Protein AF-A0A0P7BYP8-F1 (afdb_monomer)

Foldseek 3Di:
DDDDDDDDPPPPPVPPPPLQADDDFPLVVLVVLLLQCVQPPCLQQVQDQQVVLVVLSVCCVPPVVPDALLSLLSSLLSSLVSQLQDPPVVPDPPRDDPDHSSNSLSNSVVSLVVPPDCPLDSSSLSSLLSNLSSLQLAQDLQSLVVSQVSLVVSQVSLVVNVLQADDPPPPDDPVRLLSSLSSNLSSLLSNLVSCLQQLHADDDQPVSGHRDHHDDDPSLDDDPVSCVSRVVCVVQPCVLNSLSSLLSNLLNLLSVQFSDDADPVLHDPPADLVRSVVSLVVSVVSLVVSVVVLVVPPQPPHLSSLVSLLSSLLSLLSSQPQFSSCLPGDPVSLLSLLVSLLSNLVSLVSCCVVPNLSNQQSYPSSLVSLLVSLVSNLVSLVVQVVDDDPDDDDDDRRDDCLVSLVSSLVSNVVNCVVSVVVVCVLSSVLSVVSSPVVDDPPPDDDDDDDDDDCPVVVNLVSVVCVCVVDSRSRDPRSVSSNVVVVVVSVVVVVVVVD

Solvent-accessible surface area (backbone atoms only — not comparable to full-atom values): 28519 Å² total; per-residue (Å²): 138,88,84,89,83,90,76,86,79,76,77,76,71,79,69,71,79,74,83,54,66,45,74,86,69,61,68,73,56,52,50,52,28,50,29,42,23,47,43,70,44,33,41,74,45,66,65,71,53,48,64,57,52,54,49,45,54,54,40,49,76,75,43,52,88,78,52,51,46,64,51,50,17,55,51,26,41,45,45,14,51,14,50,64,70,53,72,65,56,86,70,51,92,90,62,80,75,90,62,52,30,64,20,22,37,52,38,12,49,57,25,54,73,62,50,87,69,70,48,73,46,73,65,37,45,52,52,55,46,52,54,48,55,40,45,65,52,32,52,60,64,87,43,53,66,58,44,53,60,48,35,51,50,46,42,52,40,39,52,75,66,43,30,40,52,66,67,87,85,73,75,67,51,75,67,57,48,46,53,39,22,26,44,34,52,46,40,50,45,51,34,43,51,50,23,66,66,29,57,48,85,79,94,72,62,76,90,76,52,53,42,59,78,66,69,88,53,83,52,68,69,65,53,75,69,40,35,70,60,13,51,66,41,64,76,50,44,50,53,58,32,51,51,52,44,55,52,42,55,46,45,46,52,48,42,74,55,40,63,57,78,54,49,99,85,70,40,50,89,89,55,53,71,69,57,40,52,52,52,51,53,49,45,52,51,52,49,54,52,51,50,52,59,51,70,70,46,93,41,82,91,41,67,66,45,38,53,53,51,33,56,51,24,54,48,52,33,69,72,23,43,69,35,66,69,38,67,76,52,52,74,70,29,36,56,49,27,36,55,33,27,54,52,31,54,52,36,46,52,57,43,27,78,75,58,33,59,64,69,54,28,49,17,53,64,42,48,52,49,48,52,52,37,37,51,50,32,52,51,35,41,48,55,62,65,76,55,74,74,96,78,75,88,86,73,78,82,79,74,75,48,69,68,54,44,52,50,39,51,55,51,48,55,52,25,35,62,72,54,65,39,69,88,50,49,64,59,52,53,55,53,49,52,64,70,53,69,85,66,79,81,88,82,75,87,88,74,99,72,83,85,89,78,61,69,60,61,52,50,54,49,52,52,44,53,64,46,70,61,76,67,52,92,33,39,78,56,54,55,59,41,48,60,60,49,55,51,52,55,55,57,56,62,59,64,80,74,115

pLDDT: mean 79.01, std 22.52, range [22.78, 98.69]

Structure (mmCIF, N/CA/C/O backbone):
data_AF-A0A0P7BYP8-F1
#
_entry.id   AF-A0A0P7BYP8-F1
#
loop_
_atom_site.group_PDB
_atom_site.id
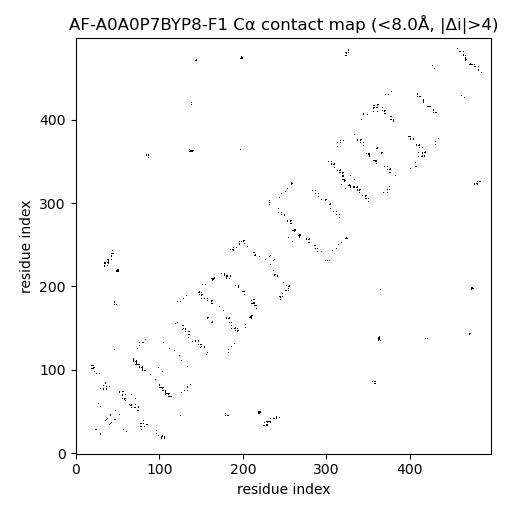_atom_site.type_symbol
_atom_site.label_atom_id
_atom_site.label_alt_id
_atom_site.label_comp_id
_atom_site.label_asym_id
_atom_site.label_entity_id
_atom_site.label_seq_id
_atom_site.pdbx_PDB_ins_code
_atom_site.Cartn_x
_atom_site.Cartn_y
_atom_site.Cartn_z
_atom_site.occupancy
_atom_site.B_iso_or_equiv
_atom_site.auth_seq_id
_atom_site.auth_comp_id
_atom_site.auth_asym_id
_atom_site.auth_atom_id
_atom_site.pdbx_PDB_model_num
ATOM 1 N N . MET A 1 1 ? 8.977 66.987 -18.707 1.00 29.06 1 MET A N 1
ATOM 2 C CA . MET A 1 1 ? 9.944 67.493 -17.708 1.00 29.06 1 MET A CA 1
ATOM 3 C C . MET A 1 1 ? 9.171 68.266 -16.658 1.00 29.06 1 MET A C 1
ATOM 5 O O . MET A 1 1 ? 8.420 69.136 -17.087 1.00 29.06 1 MET A O 1
ATOM 9 N N . PRO A 1 2 ? 9.386 68.064 -15.348 1.00 41.41 2 PRO A N 1
ATOM 10 C CA . PRO A 1 2 ? 9.936 66.914 -14.598 1.00 41.41 2 PRO A CA 1
ATOM 11 C C . PRO A 1 2 ? 8.920 66.486 -13.478 1.00 41.41 2 PRO A C 1
ATOM 13 O O . PRO A 1 2 ? 7.815 67.009 -13.475 1.00 41.41 2 PRO A O 1
ATOM 16 N N . SER A 1 3 ? 9.091 65.552 -12.530 1.00 28.36 3 SER A N 1
ATOM 17 C CA . SER A 1 3 ? 10.221 64.778 -11.979 1.00 28.36 3 SER A CA 1
ATOM 18 C C . SER A 1 3 ? 9.701 63.586 -11.147 1.00 28.36 3 SER A C 1
ATOM 20 O O . SER A 1 3 ? 8.639 63.653 -10.536 1.00 28.36 3 SER A O 1
ATOM 22 N N . HIS A 1 4 ? 10.526 62.541 -11.106 1.00 29.94 4 HIS A N 1
ATOM 23 C CA . HIS A 1 4 ? 10.436 61.275 -10.375 1.00 29.94 4 HIS A CA 1
ATOM 24 C C . HIS A 1 4 ? 10.240 61.361 -8.850 1.00 29.94 4 HIS A C 1
ATOM 26 O O . HIS A 1 4 ? 10.892 62.166 -8.192 1.00 29.94 4 HIS A O 1
ATOM 32 N N . VAL A 1 5 ? 9.524 60.370 -8.298 1.00 29.91 5 VAL A N 1
ATOM 33 C CA . VAL A 1 5 ? 9.887 59.704 -7.032 1.00 29.91 5 VAL A CA 1
ATOM 34 C C . VAL A 1 5 ? 9.776 58.192 -7.240 1.00 29.91 5 VAL A C 1
ATOM 36 O O . VAL A 1 5 ? 8.733 57.674 -7.631 1.00 29.91 5 VAL A O 1
ATOM 39 N N . SER A 1 6 ? 10.896 57.507 -7.032 1.00 33.41 6 SER A N 1
ATOM 40 C CA . SER A 1 6 ? 11.069 56.062 -7.141 1.00 33.41 6 SER A CA 1
ATOM 41 C C . SER A 1 6 ? 10.480 55.338 -5.929 1.00 33.41 6 SER A C 1
ATOM 43 O O . SER A 1 6 ? 10.778 55.695 -4.793 1.00 33.41 6 SER A O 1
ATOM 45 N N . GLY A 1 7 ? 9.728 54.269 -6.176 1.00 25.12 7 GLY A N 1
ATOM 46 C CA . GLY A 1 7 ? 9.348 53.273 -5.179 1.00 25.12 7 GLY A CA 1
ATOM 47 C C . GLY A 1 7 ? 9.323 51.911 -5.853 1.00 25.12 7 GLY A C 1
ATOM 48 O O . GLY A 1 7 ? 8.367 51.573 -6.543 1.00 25.12 7 GLY A O 1
ATOM 49 N N . ALA A 1 8 ? 10.421 51.170 -5.730 1.00 30.64 8 ALA A N 1
ATOM 50 C CA . ALA A 1 8 ? 10.546 49.817 -6.241 1.00 30.64 8 ALA A CA 1
ATOM 51 C C . ALA A 1 8 ? 9.570 48.896 -5.495 1.00 30.64 8 ALA A C 1
ATOM 53 O O . ALA A 1 8 ? 9.813 48.532 -4.348 1.00 30.64 8 ALA A O 1
ATOM 54 N N . ILE A 1 9 ? 8.478 48.501 -6.150 1.00 32.03 9 ILE A N 1
ATOM 55 C CA . ILE A 1 9 ? 7.686 47.348 -5.724 1.00 32.03 9 ILE A CA 1
ATOM 56 C C . ILE A 1 9 ? 8.344 46.139 -6.381 1.00 32.03 9 ILE A C 1
ATOM 58 O O . ILE A 1 9 ? 8.008 45.741 -7.496 1.00 32.03 9 ILE A O 1
ATOM 62 N N . GLY A 1 10 ? 9.363 45.609 -5.707 1.00 28.03 10 GLY A N 1
ATOM 63 C CA . GLY A 1 10 ? 9.850 44.267 -5.973 1.00 28.03 10 GLY A CA 1
ATOM 64 C C . GLY A 1 10 ? 8.718 43.299 -5.661 1.00 28.03 10 GLY A C 1
ATOM 65 O O . GLY A 1 10 ? 8.472 42.988 -4.499 1.00 28.03 10 GLY A O 1
ATOM 66 N N . GLY A 1 11 ? 8.003 42.865 -6.697 1.00 27.73 11 GLY A N 1
ATOM 67 C CA . GLY A 1 11 ? 7.138 41.701 -6.612 1.00 27.73 11 GLY A CA 1
ATOM 68 C C . GLY A 1 11 ? 8.017 40.503 -6.292 1.00 27.73 11 GLY A C 1
ATOM 69 O O . GLY A 1 11 ? 8.677 39.961 -7.177 1.00 27.73 11 GLY A O 1
ATOM 70 N N . SER A 1 12 ? 8.064 40.132 -5.015 1.00 30.36 12 SER A N 1
ATOM 71 C CA . SER A 1 12 ? 8.542 38.826 -4.594 1.00 30.36 12 SER A CA 1
ATOM 72 C C . SER A 1 12 ? 7.569 37.809 -5.178 1.00 30.36 12 SER A C 1
ATOM 74 O O . SER A 1 12 ? 6.547 37.492 -4.578 1.00 30.36 12 SER A O 1
ATOM 76 N N . LEU A 1 13 ? 7.862 37.342 -6.393 1.00 37.41 13 LEU A N 1
ATOM 77 C CA . LEU A 1 13 ? 7.513 35.987 -6.782 1.00 37.41 13 LEU A CA 1
ATOM 78 C C . LEU A 1 13 ? 8.101 35.121 -5.671 1.00 37.41 13 LEU A C 1
ATOM 80 O O . LEU A 1 13 ? 9.323 34.985 -5.590 1.00 37.41 13 LEU A O 1
ATOM 84 N N . GLU A 1 14 ? 7.254 34.643 -4.764 1.00 35.19 14 GLU A N 1
ATOM 85 C CA . GLU A 1 14 ? 7.602 33.557 -3.862 1.00 35.19 14 GLU A CA 1
ATOM 86 C C . GLU A 1 14 ? 8.074 32.408 -4.750 1.00 35.19 14 GLU A C 1
ATOM 88 O O . GLU A 1 14 ? 7.292 31.680 -5.358 1.00 35.19 14 GLU A O 1
ATOM 93 N N . GLN A 1 15 ? 9.390 32.329 -4.932 1.00 31.91 15 GLN A N 1
ATOM 94 C CA . GLN A 1 15 ? 10.027 31.200 -5.566 1.00 31.91 15 GLN A CA 1
ATOM 95 C C . GLN A 1 15 ? 9.665 29.999 -4.704 1.00 31.91 15 GLN A C 1
ATOM 97 O O . GLN A 1 15 ? 10.020 29.950 -3.525 1.00 31.91 15 GLN A O 1
ATOM 102 N N . CYS A 1 16 ? 8.941 29.052 -5.305 1.00 35.03 16 CYS A N 1
ATOM 103 C CA . CYS A 1 16 ? 8.799 27.709 -4.768 1.00 35.03 16 CYS A CA 1
ATOM 104 C C . CYS A 1 16 ? 10.204 27.261 -4.324 1.00 35.03 16 CYS A C 1
ATOM 106 O O . CYS A 1 16 ? 11.144 27.442 -5.111 1.00 35.03 16 CYS A O 1
ATOM 108 N N . PRO A 1 17 ? 10.405 26.807 -3.072 1.00 42.47 17 PRO A N 1
ATOM 109 C CA . PRO A 1 17 ? 11.736 26.479 -2.576 1.00 42.47 17 PRO A CA 1
ATOM 110 C C . PRO A 1 17 ? 12.401 25.545 -3.586 1.00 42.47 17 PRO A C 1
ATOM 112 O O . PRO A 1 17 ? 11.841 24.500 -3.890 1.00 42.47 17 PRO A O 1
ATOM 115 N N . SER A 1 18 ? 13.527 25.991 -4.158 1.00 48.59 18 SER A N 1
ATOM 116 C CA . SER A 1 18 ? 14.204 25.405 -5.325 1.00 48.59 18 SER A CA 1
ATOM 117 C C . SER A 1 18 ? 13.941 23.903 -5.469 1.00 48.59 18 SER A C 1
ATOM 119 O O . SER A 1 18 ? 14.452 23.135 -4.649 1.00 48.59 18 SER A O 1
ATOM 121 N N . GLU A 1 19 ? 13.162 23.490 -6.474 1.00 59.91 19 GLU A N 1
ATOM 122 C CA . GLU A 1 19 ? 12.946 22.075 -6.788 1.00 59.91 19 GLU A CA 1
ATOM 123 C C . GLU A 1 19 ? 14.315 21.412 -6.980 1.00 59.91 19 GLU A C 1
ATOM 125 O O . GLU A 1 19 ? 15.025 21.653 -7.962 1.00 59.91 19 GLU A O 1
ATOM 130 N N . ARG A 1 20 ? 14.755 20.639 -5.982 1.00 80.06 20 ARG A N 1
ATOM 131 C CA . ARG A 1 20 ? 16.039 19.947 -6.046 1.00 80.06 20 ARG A CA 1
ATOM 132 C C . ARG A 1 20 ? 15.850 18.704 -6.891 1.00 80.06 20 ARG A C 1
ATOM 134 O O . ARG A 1 20 ? 15.243 17.743 -6.446 1.00 80.06 20 ARG A O 1
ATOM 141 N N . TYR A 1 21 ? 16.396 18.713 -8.098 1.00 88.88 21 TYR A N 1
ATOM 142 C CA . TYR A 1 21 ? 16.507 17.502 -8.901 1.00 88.88 21 TYR A CA 1
ATOM 143 C C . TYR A 1 21 ? 17.737 16.694 -8.473 1.00 88.88 21 TYR A C 1
ATOM 145 O O . TYR A 1 21 ? 18.811 17.251 -8.240 1.00 88.88 21 TYR A O 1
ATOM 153 N N . ALA A 1 22 ? 17.580 15.378 -8.412 1.00 91.50 22 ALA A N 1
ATOM 154 C CA . ALA A 1 22 ? 18.632 14.417 -8.142 1.00 91.50 22 ALA A CA 1
ATOM 155 C C . ALA A 1 22 ? 19.318 13.962 -9.438 1.00 91.50 22 ALA A C 1
ATOM 157 O O . ALA A 1 22 ? 18.687 13.760 -10.479 1.00 91.50 22 ALA A O 1
ATOM 158 N N . ALA A 1 23 ? 20.629 13.744 -9.369 1.00 91.38 23 ALA A N 1
ATOM 159 C CA . ALA A 1 23 ? 21.345 12.970 -10.381 1.00 91.38 23 ALA A CA 1
ATOM 160 C C . ALA A 1 23 ? 21.197 11.464 -10.102 1.00 91.38 23 ALA A C 1
ATOM 162 O O . ALA A 1 23 ? 20.777 11.066 -9.019 1.00 91.38 23 ALA A O 1
ATOM 163 N N . LEU A 1 24 ? 21.578 10.609 -11.059 1.00 92.25 24 LEU A N 1
ATOM 164 C CA . LEU A 1 24 ? 21.711 9.177 -10.770 1.00 92.25 24 LEU A CA 1
ATOM 165 C C . LEU A 1 24 ? 22.770 8.969 -9.673 1.00 92.25 24 LEU A C 1
ATOM 167 O O . LEU A 1 24 ? 23.867 9.527 -9.795 1.00 92.25 24 LEU A O 1
ATOM 171 N N . PRO A 1 25 ? 22.499 8.142 -8.648 1.00 92.25 25 PRO A N 1
ATOM 172 C CA . PRO A 1 25 ? 23.493 7.843 -7.629 1.00 92.25 25 PRO A CA 1
ATOM 173 C C . PRO A 1 25 ? 24.605 6.956 -8.208 1.00 92.25 25 PRO A C 1
ATOM 175 O O . PRO A 1 25 ? 24.470 6.422 -9.314 1.00 92.25 25 PRO A O 1
ATOM 178 N N . PRO A 1 26 ? 25.712 6.726 -7.488 1.00 91.50 26 PRO A N 1
ATOM 179 C CA . PRO A 1 26 ? 26.688 5.710 -7.868 1.00 91.50 26 PRO A CA 1
ATOM 180 C C . PRO A 1 26 ? 26.029 4.338 -8.085 1.00 91.50 26 PRO A C 1
ATOM 182 O O . PRO A 1 26 ? 25.147 3.931 -7.331 1.00 91.50 26 PRO A O 1
ATOM 185 N N . GLN A 1 27 ? 26.475 3.586 -9.095 1.00 91.81 27 GLN A N 1
ATOM 186 C CA . GLN A 1 27 ? 25.851 2.309 -9.471 1.00 91.81 27 GLN A CA 1
ATOM 187 C C . GLN A 1 27 ? 25.715 1.289 -8.316 1.00 91.81 27 GLN A C 1
ATOM 189 O O . GLN A 1 27 ? 24.685 0.612 -8.259 1.00 91.81 27 GLN A O 1
ATOM 194 N N . PRO A 1 28 ? 26.680 1.160 -7.379 1.00 90.25 28 PRO A N 1
ATOM 195 C CA . PRO A 1 28 ? 26.500 0.304 -6.205 1.00 90.25 28 PRO A CA 1
ATOM 196 C C . PRO A 1 28 ? 25.324 0.735 -5.315 1.00 90.25 28 PRO A C 1
ATOM 198 O O . PRO A 1 28 ? 24.605 -0.122 -4.810 1.00 90.25 28 PRO A O 1
ATOM 201 N N . MET A 1 29 ? 25.078 2.044 -5.178 1.00 89.44 29 MET A N 1
ATOM 202 C CA . MET A 1 29 ? 23.938 2.574 -4.420 1.00 89.44 29 MET A CA 1
ATOM 203 C C . MET A 1 29 ? 22.617 2.266 -5.115 1.00 89.44 29 MET A C 1
ATOM 205 O O . MET A 1 29 ? 21.708 1.741 -4.486 1.00 89.44 29 MET A O 1
ATOM 209 N N . ALA A 1 30 ? 22.523 2.502 -6.428 1.00 92.69 30 ALA A N 1
ATOM 210 C CA . ALA A 1 30 ? 21.317 2.151 -7.181 1.00 92.69 30 ALA A CA 1
ATOM 211 C C . ALA A 1 30 ? 20.990 0.655 -7.112 1.00 92.69 30 ALA A C 1
ATOM 213 O O . ALA A 1 30 ? 19.818 0.291 -7.075 1.00 92.69 30 ALA A O 1
ATOM 214 N N . ARG A 1 31 ? 22.006 -0.220 -7.066 1.00 92.94 31 ARG A N 1
ATOM 215 C CA . ARG A 1 31 ? 21.789 -1.656 -6.850 1.00 92.94 31 ARG A CA 1
ATOM 216 C C . ARG A 1 31 ? 21.183 -1.930 -5.475 1.00 92.94 31 ARG A C 1
ATOM 218 O O . ARG A 1 31 ? 20.198 -2.652 -5.405 1.00 92.94 31 ARG A O 1
ATOM 225 N N . SER A 1 32 ? 21.721 -1.314 -4.425 1.00 91.75 32 SER A N 1
ATOM 226 C CA . SER A 1 32 ? 21.153 -1.435 -3.079 1.00 91.75 32 SER A CA 1
ATOM 227 C C . SER A 1 32 ? 19.723 -0.895 -3.012 1.00 91.75 32 SER A C 1
ATOM 229 O O . SER A 1 32 ? 18.854 -1.521 -2.419 1.00 91.75 32 SER A O 1
ATOM 231 N N . TYR A 1 33 ? 19.433 0.233 -3.663 1.00 93.81 33 TYR A N 1
ATOM 232 C CA . TYR A 1 33 ? 18.068 0.752 -3.741 1.00 93.81 33 TYR A CA 1
ATOM 233 C C . TYR A 1 33 ? 17.133 -0.173 -4.517 1.00 93.81 33 TYR A C 1
ATOM 235 O O . TYR A 1 33 ? 15.980 -0.328 -4.129 1.00 93.81 33 TYR A O 1
ATOM 243 N N . LEU A 1 34 ? 17.608 -0.843 -5.566 1.00 95.50 34 LEU A N 1
ATOM 244 C CA . LEU A 1 34 ? 16.818 -1.858 -6.258 1.00 95.50 34 LEU A CA 1
ATOM 245 C C . LEU A 1 34 ? 16.516 -3.060 -5.347 1.00 95.50 34 LEU A C 1
ATOM 247 O O . LEU A 1 34 ? 15.383 -3.535 -5.320 1.00 95.50 34 LEU A O 1
ATOM 251 N N . GLU A 1 35 ? 17.495 -3.517 -4.569 1.00 95.75 35 GLU A N 1
ATOM 252 C CA . GLU A 1 35 ? 17.322 -4.572 -3.564 1.00 95.75 35 GLU A CA 1
ATOM 253 C C . GLU A 1 35 ? 16.292 -4.163 -2.491 1.00 95.75 35 GLU A C 1
ATOM 255 O O . GLU A 1 35 ? 15.350 -4.912 -2.219 1.00 95.75 35 GLU A O 1
ATOM 260 N N . THR A 1 36 ? 16.390 -2.935 -1.967 1.00 94.69 36 THR A N 1
ATOM 261 C CA . THR A 1 36 ? 15.412 -2.353 -1.032 1.00 94.69 36 THR A CA 1
ATOM 262 C C . THR A 1 36 ? 14.025 -2.228 -1.661 1.00 94.69 36 THR A C 1
ATOM 264 O O . THR A 1 36 ? 13.034 -2.593 -1.028 1.00 94.69 36 THR A O 1
ATOM 267 N N . TYR A 1 37 ? 13.925 -1.768 -2.913 1.00 97.19 37 TYR A N 1
ATOM 268 C CA . TYR A 1 37 ? 12.659 -1.689 -3.643 1.00 97.19 37 TYR A CA 1
ATOM 269 C C . TYR A 1 37 ? 11.993 -3.061 -3.725 1.00 97.19 37 TYR A C 1
ATOM 271 O O . TYR A 1 37 ? 10.813 -3.179 -3.400 1.00 97.19 37 TYR A O 1
ATOM 279 N N . ILE A 1 38 ? 12.739 -4.106 -4.099 1.00 97.56 38 ILE A N 1
ATOM 280 C CA . ILE A 1 38 ? 12.204 -5.469 -4.189 1.00 97.56 38 ILE A CA 1
ATOM 281 C C . ILE A 1 38 ? 11.694 -5.927 -2.819 1.00 97.56 38 ILE A C 1
ATOM 283 O O . ILE A 1 38 ? 10.551 -6.366 -2.702 1.00 97.56 38 ILE A O 1
ATOM 287 N N . ALA A 1 39 ? 12.510 -5.773 -1.775 1.00 95.94 39 ALA A N 1
ATOM 288 C CA . ALA A 1 39 ? 12.174 -6.239 -0.435 1.00 95.94 39 ALA A CA 1
ATOM 289 C C . ALA A 1 39 ? 10.976 -5.497 0.181 1.00 95.94 39 ALA A C 1
ATOM 291 O O . ALA A 1 39 ? 10.140 -6.112 0.846 1.00 95.94 39 ALA A O 1
ATOM 292 N N . ARG A 1 40 ? 10.889 -4.177 -0.017 1.00 94.38 40 ARG A N 1
ATOM 293 C CA . ARG A 1 40 ? 10.036 -3.296 0.798 1.00 94.38 40 ARG A CA 1
ATOM 294 C C . ARG A 1 40 ? 8.890 -2.633 0.051 1.00 94.38 40 ARG A C 1
ATOM 296 O O . ARG A 1 40 ? 7.906 -2.267 0.687 1.00 94.38 40 ARG A O 1
ATOM 303 N N . VAL A 1 41 ? 8.983 -2.513 -1.270 1.00 96.19 41 VAL A N 1
ATOM 304 C CA . VAL A 1 41 ? 7.962 -1.862 -2.103 1.00 96.19 41 VAL A CA 1
ATOM 305 C C . VAL A 1 41 ? 7.291 -2.887 -3.009 1.00 96.19 41 VAL A C 1
ATOM 307 O O . VAL A 1 41 ? 6.077 -3.059 -2.934 1.00 96.19 41 VAL A O 1
ATOM 310 N N . HIS A 1 42 ? 8.069 -3.625 -3.802 1.00 97.69 42 HIS A N 1
ATOM 311 C CA . HIS A 1 42 ? 7.568 -4.614 -4.757 1.00 97.69 42 HIS A CA 1
ATOM 312 C C . HIS A 1 42 ? 6.773 -5.741 -4.081 1.00 97.69 42 HIS A C 1
ATOM 314 O O . HIS A 1 42 ? 5.755 -6.167 -4.618 1.00 97.69 42 HIS A O 1
ATOM 320 N N . THR A 1 43 ? 7.159 -6.151 -2.865 1.00 97.12 43 THR A N 1
ATOM 321 C CA . THR A 1 43 ? 6.399 -7.101 -2.028 1.00 97.12 43 THR A CA 1
ATOM 322 C C . THR A 1 43 ? 4.922 -6.714 -1.862 1.00 97.12 43 THR A C 1
ATOM 324 O O . THR A 1 43 ? 4.055 -7.587 -1.822 1.00 97.12 43 THR A O 1
ATOM 327 N N . TRP A 1 44 ? 4.622 -5.413 -1.778 1.00 97.12 44 TRP A N 1
ATOM 328 C CA . TRP A 1 44 ? 3.264 -4.880 -1.587 1.00 97.12 44 TRP A CA 1
ATOM 329 C C . TRP A 1 44 ? 2.658 -4.282 -2.857 1.00 97.12 44 TRP A C 1
ATOM 331 O O . TRP A 1 44 ? 1.447 -4.076 -2.918 1.00 97.12 44 TRP A O 1
ATOM 341 N N . TRP A 1 45 ? 3.497 -4.002 -3.853 1.00 97.56 45 TRP A N 1
ATOM 342 C CA . TRP A 1 45 ? 3.142 -3.366 -5.115 1.00 97.56 45 TRP A CA 1
ATOM 343 C C . TRP A 1 45 ? 3.888 -4.049 -6.271 1.00 97.56 45 TRP A C 1
ATOM 345 O O . TRP A 1 45 ? 4.800 -3.444 -6.847 1.00 97.56 45 TRP A O 1
ATOM 355 N N . PRO A 1 46 ? 3.541 -5.304 -6.627 1.00 97.25 46 PRO A N 1
ATOM 356 C CA . PRO A 1 46 ? 4.239 -6.073 -7.657 1.00 97.25 46 PRO A CA 1
ATOM 357 C C . PRO A 1 46 ? 3.873 -5.594 -9.074 1.00 97.25 46 PRO A C 1
ATOM 359 O O . PRO A 1 46 ? 3.389 -6.353 -9.908 1.00 97.25 46 PRO A O 1
ATOM 362 N N . LEU A 1 47 ? 4.057 -4.301 -9.338 1.00 94.56 47 LEU A N 1
ATOM 363 C CA . LEU A 1 47 ? 3.604 -3.608 -10.542 1.00 94.56 47 LEU A CA 1
ATOM 364 C C . LEU A 1 47 ? 4.586 -3.759 -11.712 1.00 94.56 47 LEU A C 1
ATOM 366 O O . LEU A 1 47 ? 4.171 -3.909 -12.856 1.00 94.56 47 LEU A O 1
ATOM 370 N N . LEU A 1 48 ? 5.888 -3.706 -11.417 1.00 96.25 48 LEU A N 1
ATOM 371 C CA . LEU A 1 48 ? 6.961 -3.689 -12.411 1.00 96.25 48 LEU A CA 1
ATOM 372 C C . LEU A 1 48 ? 7.586 -5.071 -12.606 1.00 96.25 48 LEU A C 1
ATOM 374 O O . LEU A 1 48 ? 7.886 -5.765 -11.641 1.00 96.25 48 LEU A O 1
ATOM 378 N N . GLN A 1 49 ? 7.886 -5.438 -13.850 1.00 96.44 49 GLN A N 1
ATOM 379 C CA . GLN A 1 49 ? 8.633 -6.662 -14.152 1.00 96.44 49 GLN A CA 1
ATOM 380 C C . GLN A 1 49 ? 10.114 -6.488 -13.774 1.00 96.44 49 GLN A C 1
ATOM 382 O O . GLN A 1 49 ? 10.821 -5.659 -14.359 1.00 96.44 49 GLN A O 1
ATOM 387 N N . LEU A 1 50 ? 10.621 -7.303 -12.843 1.00 97.00 50 LEU A N 1
ATOM 388 C CA . LEU A 1 50 ? 11.989 -7.164 -12.320 1.00 97.00 50 LEU A CA 1
ATOM 389 C C . LEU A 1 50 ? 13.088 -7.285 -13.402 1.00 97.00 50 LEU A C 1
ATOM 391 O O . LEU A 1 50 ? 14.025 -6.482 -13.388 1.00 97.00 50 LEU A O 1
ATOM 395 N N . PRO A 1 51 ? 13.008 -8.197 -14.398 1.00 96.62 51 PRO A N 1
ATOM 396 C CA . PRO A 1 51 ? 13.982 -8.260 -15.488 1.00 96.62 51 PRO A CA 1
ATOM 397 C C . PRO A 1 51 ? 14.002 -7.009 -16.369 1.00 96.62 51 PRO A C 1
ATOM 399 O O . PRO A 1 51 ? 15.060 -6.638 -16.880 1.00 96.62 51 PRO A O 1
ATOM 402 N N . LEU A 1 52 ? 12.851 -6.365 -16.584 1.00 95.31 52 LEU A N 1
ATOM 403 C CA . LEU A 1 52 ? 12.791 -5.109 -17.330 1.00 95.31 52 LEU A CA 1
ATOM 404 C C . LEU A 1 52 ? 13.422 -3.985 -16.509 1.00 95.31 52 LEU A C 1
ATOM 406 O O . LEU A 1 52 ? 14.313 -3.307 -17.009 1.00 95.31 52 LEU A O 1
ATOM 410 N N . LEU A 1 53 ? 13.069 -3.885 -15.227 1.00 96.69 53 LEU A N 1
ATOM 411 C CA . LEU A 1 53 ? 13.620 -2.882 -14.320 1.00 96.69 53 LEU A CA 1
ATOM 412 C C . LEU A 1 53 ? 15.154 -2.952 -14.232 1.00 96.69 53 LEU A C 1
ATOM 414 O O . LEU A 1 53 ? 15.837 -1.940 -14.387 1.00 96.69 53 LEU A O 1
ATOM 418 N N . ARG A 1 54 ? 15.726 -4.155 -14.086 1.00 96.94 54 ARG A N 1
ATOM 419 C CA . ARG A 1 54 ? 17.189 -4.351 -14.107 1.00 96.94 54 ARG A CA 1
ATOM 420 C C . ARG A 1 54 ? 17.819 -3.861 -15.410 1.00 96.94 54 ARG A C 1
ATOM 422 O O . ARG A 1 54 ? 18.863 -3.208 -15.373 1.00 96.94 54 ARG A O 1
ATOM 429 N N . ARG A 1 55 ? 17.208 -4.171 -16.560 1.00 96.62 55 ARG A N 1
ATOM 430 C CA . ARG A 1 55 ? 17.685 -3.716 -17.878 1.00 96.62 55 ARG A CA 1
ATOM 431 C C . ARG A 1 55 ? 17.616 -2.197 -18.009 1.00 96.62 55 ARG A C 1
ATOM 433 O O . ARG A 1 55 ? 18.562 -1.608 -18.530 1.00 96.62 55 ARG A O 1
ATOM 440 N N . THR A 1 56 ? 16.565 -1.569 -17.487 1.00 96.81 56 THR A N 1
ATOM 441 C CA . THR A 1 56 ? 16.422 -0.109 -17.437 1.00 96.81 56 THR A CA 1
ATOM 442 C C . THR A 1 56 ? 17.568 0.527 -16.650 1.00 96.81 56 THR A C 1
ATOM 444 O O . THR A 1 56 ? 18.278 1.374 -17.191 1.00 96.81 56 THR A O 1
ATOM 447 N N . PHE A 1 57 ? 17.849 0.056 -15.430 1.00 97.06 57 PHE A N 1
ATOM 448 C CA . PHE A 1 57 ? 18.989 0.547 -14.645 1.00 97.06 57 PHE A CA 1
ATOM 449 C C . PHE A 1 57 ? 20.326 0.331 -15.368 1.00 97.06 57 PHE A C 1
ATOM 451 O O . PHE A 1 57 ? 21.134 1.252 -15.464 1.00 97.06 57 PHE A O 1
ATOM 458 N N . GLN A 1 58 ? 20.569 -0.856 -15.933 1.00 96.31 58 GLN A N 1
ATOM 459 C CA . GLN A 1 58 ? 21.801 -1.124 -16.687 1.00 96.31 58 GLN A CA 1
ATOM 460 C C . GLN A 1 58 ? 21.980 -0.174 -17.880 1.00 96.31 58 GLN A C 1
ATOM 462 O O . GLN A 1 58 ? 23.091 0.303 -18.120 1.00 96.31 58 GLN A O 1
ATOM 467 N N . SER A 1 59 ? 20.903 0.103 -18.615 1.00 97.06 59 SER A N 1
ATOM 468 C CA . SER A 1 59 ? 20.927 0.977 -19.791 1.00 97.06 59 SER A CA 1
ATOM 469 C C . SER A 1 59 ? 21.172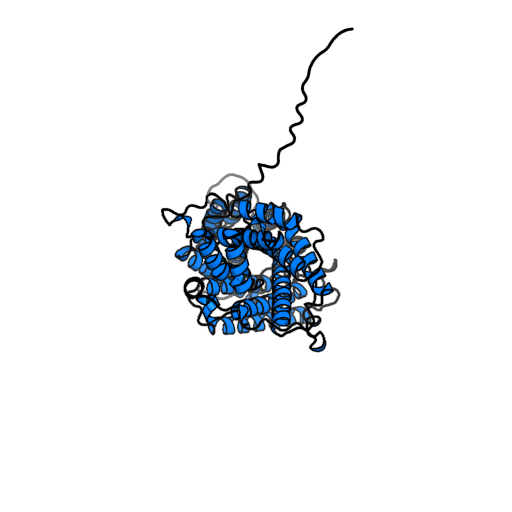 2.433 -19.404 1.00 97.06 59 SER A C 1
ATOM 471 O O . SER A 1 59 ? 21.989 3.096 -20.041 1.00 97.06 59 SER A O 1
ATOM 473 N N . LEU A 1 60 ? 20.578 2.900 -18.301 1.00 96.62 60 LEU A N 1
ATOM 474 C CA . LEU A 1 60 ? 20.786 4.255 -17.785 1.00 96.62 60 LEU A CA 1
ATOM 475 C C . LEU A 1 60 ? 22.243 4.534 -17.403 1.00 96.62 60 LEU A C 1
ATOM 477 O O . LEU A 1 60 ? 22.748 5.611 -17.704 1.00 96.62 60 LEU A O 1
ATOM 481 N N . TYR A 1 61 ? 22.947 3.569 -16.801 1.00 96.19 61 TYR A N 1
ATOM 482 C CA . TYR A 1 61 ? 24.369 3.742 -16.469 1.00 96.19 61 TYR A CA 1
ATOM 483 C C . TYR A 1 61 ? 25.303 3.594 -17.675 1.00 96.19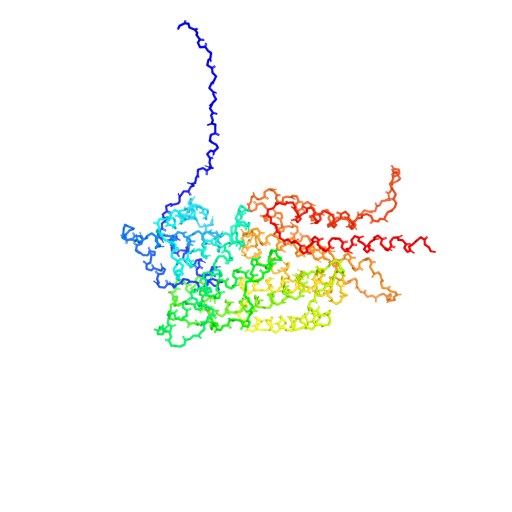 61 TYR A C 1
ATOM 485 O O . TYR A 1 61 ? 26.370 4.204 -17.697 1.00 96.19 61 TYR A O 1
ATOM 493 N N . ARG A 1 62 ? 24.938 2.786 -18.679 1.00 96.56 62 ARG A N 1
ATOM 494 C CA . ARG A 1 62 ? 25.783 2.552 -19.864 1.00 96.56 62 ARG A CA 1
ATOM 495 C C . ARG A 1 62 ? 25.603 3.605 -20.951 1.00 96.56 62 ARG A C 1
ATOM 497 O O . ARG A 1 62 ? 26.566 3.977 -21.615 1.00 96.56 62 ARG A O 1
ATOM 504 N N . SER A 1 63 ? 24.371 4.021 -21.220 1.00 95.56 63 SER A N 1
ATOM 505 C CA . SER A 1 63 ? 24.014 4.854 -22.375 1.00 95.56 63 SER A CA 1
ATOM 506 C C . SER A 1 63 ? 22.748 5.681 -22.093 1.00 95.56 63 SER A C 1
ATOM 508 O O . SER A 1 63 ? 21.743 5.526 -22.785 1.00 95.56 63 SER A O 1
ATOM 510 N N . PRO A 1 64 ? 22.783 6.621 -21.124 1.00 92.81 64 PRO A N 1
ATOM 511 C CA . PRO A 1 64 ? 21.594 7.336 -20.633 1.00 92.81 64 PRO A CA 1
ATOM 512 C C . PRO A 1 64 ? 20.837 8.129 -21.708 1.00 92.81 64 PRO A C 1
ATOM 514 O O . PRO A 1 64 ? 19.639 8.367 -21.578 1.00 92.81 64 PRO A O 1
ATOM 517 N N . ARG A 1 65 ? 21.523 8.543 -22.783 1.00 93.38 65 ARG A N 1
ATOM 518 C CA . ARG A 1 65 ? 20.918 9.272 -23.912 1.00 93.38 65 ARG A CA 1
ATOM 519 C C . ARG A 1 65 ? 20.019 8.401 -24.792 1.00 93.38 65 ARG A C 1
ATOM 521 O O . ARG A 1 65 ? 19.217 8.951 -25.531 1.00 93.38 65 ARG A O 1
ATOM 528 N N . GLN A 1 66 ? 20.183 7.079 -24.741 1.00 95.25 66 GLN A N 1
ATOM 529 C CA . GLN A 1 66 ? 19.376 6.128 -25.512 1.00 95.25 66 GLN A CA 1
ATOM 530 C C . GLN A 1 66 ? 18.121 5.685 -24.753 1.00 95.25 66 GLN A C 1
ATOM 532 O O . GLN A 1 66 ? 17.209 5.142 -25.366 1.00 95.25 66 GLN A O 1
ATOM 537 N N . CYS A 1 67 ? 18.064 5.920 -23.439 1.00 95.50 67 CYS A N 1
ATOM 538 C CA . CYS A 1 67 ? 16.886 5.615 -22.641 1.00 95.50 67 CYS A CA 1
ATOM 539 C C . CYS A 1 67 ? 15.757 6.603 -22.942 1.00 95.50 67 CYS A C 1
ATOM 541 O O . CYS A 1 67 ? 15.966 7.822 -23.015 1.00 95.50 67 CYS A O 1
ATOM 543 N N . THR A 1 68 ? 14.553 6.060 -23.050 1.00 93.94 68 THR A N 1
ATOM 544 C CA . THR A 1 68 ? 13.311 6.825 -23.154 1.00 93.94 68 THR A CA 1
ATOM 545 C C . THR A 1 68 ? 13.041 7.606 -21.867 1.00 93.94 68 THR A C 1
ATOM 547 O O . THR A 1 68 ? 13.577 7.293 -20.800 1.00 93.94 68 THR A O 1
ATOM 550 N N . ASP A 1 69 ? 12.189 8.627 -21.938 1.00 93.19 69 ASP A N 1
ATOM 551 C CA . ASP A 1 69 ? 11.807 9.372 -20.735 1.00 93.19 69 ASP A CA 1
ATOM 552 C C . ASP A 1 69 ? 10.951 8.529 -19.783 1.00 93.19 69 ASP A C 1
ATOM 554 O O . ASP A 1 69 ? 11.105 8.656 -18.574 1.00 93.19 69 ASP A O 1
ATOM 558 N N . HIS A 1 70 ? 10.166 7.573 -20.293 1.00 92.38 70 HIS A N 1
ATOM 559 C CA . HIS A 1 70 ? 9.476 6.586 -19.457 1.00 92.38 70 HIS A CA 1
ATOM 560 C C . HIS A 1 70 ? 10.461 5.711 -18.659 1.00 92.38 70 HIS A C 1
ATOM 562 O O . HIS A 1 70 ? 10.295 5.521 -17.459 1.00 92.38 70 HIS A O 1
ATOM 568 N N . GLU A 1 71 ? 11.528 5.210 -19.287 1.00 95.06 71 GLU A N 1
ATOM 569 C CA . GLU A 1 71 ? 12.567 4.436 -18.591 1.00 95.06 71 GLU A CA 1
ATOM 570 C C . GLU A 1 71 ? 13.283 5.254 -17.512 1.00 95.06 71 GLU A C 1
ATOM 572 O O . GLU A 1 71 ? 13.537 4.750 -16.416 1.00 95.06 71 GLU A O 1
ATOM 577 N N . LYS A 1 72 ? 13.582 6.527 -17.801 1.00 95.88 72 LYS A N 1
ATOM 578 C CA . LYS A 1 72 ? 14.148 7.447 -16.807 1.00 95.88 72 LYS A CA 1
ATOM 579 C C . LYS A 1 72 ? 13.158 7.674 -15.668 1.00 95.88 72 LYS A C 1
ATOM 581 O O . LYS A 1 72 ? 13.540 7.522 -14.513 1.00 95.88 72 LYS A O 1
ATOM 586 N N . PHE A 1 73 ? 11.893 7.957 -15.979 1.00 95.62 73 PHE A N 1
ATOM 587 C CA . PHE A 1 73 ? 10.824 8.092 -14.992 1.00 95.62 73 PHE A CA 1
ATOM 588 C C . PHE A 1 73 ? 10.769 6.871 -14.064 1.00 95.62 73 PHE A C 1
ATOM 590 O O . PHE A 1 73 ? 10.896 7.037 -12.853 1.00 95.62 73 PHE A O 1
ATOM 597 N N . VAL A 1 74 ? 10.672 5.656 -14.622 1.00 96.75 74 VAL A N 1
ATOM 598 C CA . VAL A 1 74 ? 10.594 4.403 -13.854 1.00 96.75 74 VAL A CA 1
ATOM 599 C C . VAL A 1 74 ? 11.805 4.232 -12.937 1.00 96.75 74 VAL A C 1
ATOM 601 O O . VAL A 1 74 ? 11.648 3.878 -11.770 1.00 96.75 74 VAL A O 1
ATOM 604 N N . ALA A 1 75 ? 13.018 4.504 -13.419 1.00 97.62 75 ALA A N 1
ATOM 605 C CA . ALA A 1 75 ? 14.205 4.388 -12.579 1.00 97.62 75 ALA A CA 1
ATOM 606 C C . ALA A 1 75 ? 14.211 5.407 -11.433 1.00 97.62 75 ALA A C 1
ATOM 608 O O . ALA A 1 75 ? 14.474 5.039 -10.291 1.00 97.62 75 ALA A O 1
ATOM 609 N N . PHE A 1 76 ? 13.886 6.671 -11.716 1.00 97.38 76 PHE A N 1
ATOM 610 C CA . PHE A 1 76 ? 13.885 7.732 -10.710 1.00 97.38 76 PHE A CA 1
ATOM 611 C C . PHE A 1 76 ? 12.769 7.560 -9.669 1.00 97.38 76 PHE A C 1
ATOM 613 O O . PHE A 1 76 ? 13.030 7.754 -8.484 1.00 97.38 76 PHE A O 1
ATOM 620 N N . ILE A 1 77 ? 11.565 7.118 -10.054 1.00 97.38 77 ILE A N 1
ATOM 621 C CA . ILE A 1 77 ? 10.493 6.847 -9.080 1.00 97.38 77 ILE A CA 1
ATOM 622 C C . ILE A 1 77 ? 10.804 5.616 -8.216 1.00 97.38 77 ILE A C 1
ATOM 624 O O . ILE A 1 77 ? 10.493 5.603 -7.028 1.00 97.38 77 ILE A O 1
ATOM 628 N N . VAL A 1 78 ? 11.488 4.602 -8.764 1.00 97.88 78 VAL A N 1
ATOM 629 C CA . VAL A 1 78 ? 11.978 3.453 -7.981 1.00 97.88 78 VAL A CA 1
ATOM 630 C C . VAL A 1 78 ? 13.052 3.881 -6.980 1.00 97.88 78 VAL A C 1
ATOM 632 O O . VAL A 1 78 ? 12.998 3.454 -5.828 1.00 97.88 78 VAL A O 1
ATOM 635 N N . LEU A 1 79 ? 13.983 4.757 -7.376 1.00 96.44 79 LEU A N 1
ATOM 636 C CA . LEU A 1 79 ? 14.962 5.353 -6.459 1.00 96.44 79 LEU A CA 1
ATOM 637 C C . LEU A 1 79 ? 14.276 6.168 -5.354 1.00 96.44 79 LEU A C 1
ATOM 639 O O . LEU A 1 79 ? 14.640 6.033 -4.187 1.00 96.44 79 LEU A O 1
ATOM 643 N N . ALA A 1 80 ? 13.249 6.953 -5.690 1.00 95.12 80 ALA A N 1
ATOM 644 C CA . ALA A 1 80 ? 12.466 7.713 -4.717 1.00 95.12 80 ALA A CA 1
ATOM 645 C C . ALA A 1 80 ? 11.784 6.791 -3.692 1.00 95.12 80 ALA A C 1
ATOM 647 O O . ALA A 1 80 ? 11.934 6.975 -2.486 1.00 95.12 80 ALA A O 1
ATOM 648 N N . LEU A 1 81 ? 11.090 5.752 -4.162 1.00 94.94 81 LEU A N 1
ATOM 649 C CA . LEU A 1 81 ? 10.409 4.774 -3.310 1.00 94.94 81 LEU A CA 1
ATOM 650 C C . LEU A 1 81 ? 11.380 3.991 -2.415 1.00 94.94 81 LEU A C 1
ATOM 652 O O . LEU A 1 81 ? 11.108 3.795 -1.233 1.00 94.94 81 LEU A O 1
ATOM 656 N N . ALA A 1 82 ? 12.515 3.555 -2.962 1.00 94.25 82 ALA A N 1
ATOM 657 C CA . ALA A 1 82 ? 13.513 2.790 -2.220 1.00 94.25 82 ALA A CA 1
ATOM 658 C C . ALA A 1 82 ? 14.239 3.629 -1.167 1.00 94.25 82 ALA A C 1
ATOM 660 O O . ALA A 1 82 ? 14.399 3.187 -0.031 1.00 94.25 82 ALA A O 1
ATOM 661 N N . SER A 1 83 ? 14.662 4.841 -1.531 1.00 90.25 83 SER A N 1
ATOM 662 C CA . SER A 1 83 ? 15.389 5.735 -0.623 1.00 90.25 83 SER A CA 1
ATOM 663 C C . SER A 1 83 ? 14.536 6.180 0.571 1.00 90.25 83 SER A C 1
ATOM 665 O O . SER A 1 83 ? 15.086 6.425 1.641 1.00 90.25 83 SER A O 1
ATOM 667 N N . GLY A 1 84 ? 13.203 6.221 0.430 1.00 84.19 84 GLY A N 1
ATOM 668 C CA . GLY A 1 84 ? 12.277 6.468 1.543 1.00 84.19 84 GLY A CA 1
ATOM 669 C C . GLY A 1 84 ? 12.163 5.312 2.551 1.00 84.19 84 GLY A C 1
ATOM 670 O O . GLY A 1 84 ? 11.863 5.547 3.720 1.00 84.19 84 GLY A O 1
ATOM 671 N N . GLU A 1 85 ? 12.437 4.069 2.140 1.00 83.38 85 GLU A N 1
ATOM 672 C CA . GLU A 1 85 ? 12.439 2.896 3.034 1.00 83.38 85 GLU A CA 1
ATOM 673 C C . GLU A 1 85 ? 13.773 2.709 3.772 1.00 83.38 85 GLU A C 1
ATOM 675 O O . GLU A 1 85 ? 13.850 1.951 4.746 1.00 83.38 85 GLU A O 1
ATOM 680 N N . ASP A 1 86 ? 14.833 3.370 3.307 1.00 68.06 86 ASP A N 1
ATOM 681 C CA . ASP A 1 86 ? 16.198 3.085 3.721 1.00 68.06 86 ASP A CA 1
ATOM 682 C C . ASP A 1 86 ? 16.620 3.874 4.970 1.00 68.06 86 ASP A C 1
ATOM 684 O O . ASP A 1 86 ? 17.200 4.962 4.926 1.00 68.06 86 ASP A O 1
ATOM 688 N N . ALA A 1 87 ? 16.340 3.285 6.131 1.00 56.81 87 ALA A N 1
ATOM 689 C CA . ALA A 1 87 ? 16.904 3.721 7.405 1.00 56.81 87 ALA A CA 1
ATOM 690 C C . ALA A 1 87 ? 18.346 3.222 7.627 1.00 56.81 87 ALA A C 1
ATOM 692 O O . ALA A 1 87 ? 19.055 3.751 8.483 1.00 56.81 87 ALA A O 1
ATOM 693 N N . GLN A 1 88 ? 18.780 2.191 6.891 1.00 48.59 88 GLN A N 1
ATOM 694 C CA . GLN A 1 88 ? 19.990 1.419 7.183 1.00 48.59 88 GLN A CA 1
ATOM 695 C C . GLN A 1 88 ? 21.246 2.010 6.524 1.00 48.59 88 GLN A C 1
ATOM 697 O O . GLN A 1 88 ? 22.327 1.932 7.113 1.00 48.59 88 GLN A O 1
ATOM 702 N N . PHE A 1 89 ? 21.123 2.684 5.375 1.00 49.47 89 PHE A N 1
ATOM 703 C CA . PHE A 1 89 ? 22.268 3.271 4.663 1.00 49.47 89 PHE A CA 1
ATOM 704 C C . PHE A 1 89 ? 22.897 4.489 5.329 1.00 49.47 89 PHE A C 1
ATOM 706 O O . PHE A 1 89 ? 24.061 4.789 5.072 1.00 49.47 89 PHE A O 1
ATOM 713 N N . LYS A 1 90 ? 22.190 5.159 6.246 1.00 49.34 90 LYS A N 1
ATOM 714 C CA . LYS A 1 90 ? 22.792 6.242 7.046 1.00 49.34 90 LYS A CA 1
ATOM 715 C C . LYS A 1 90 ? 23.931 5.743 7.950 1.00 49.34 90 LYS A C 1
ATOM 717 O O . LYS A 1 90 ? 24.659 6.560 8.505 1.00 49.34 90 LYS A O 1
ATOM 722 N N . SER A 1 91 ? 24.093 4.423 8.074 1.00 43.25 91 SER A N 1
ATOM 723 C CA . SER A 1 91 ? 25.024 3.763 8.990 1.00 43.25 91 SER A CA 1
ATOM 724 C C . SER A 1 91 ? 26.268 3.167 8.317 1.00 43.25 91 SER A C 1
ATOM 726 O O . SER A 1 91 ? 27.172 2.754 9.040 1.00 43.25 91 SER A O 1
ATOM 728 N N . GLN A 1 92 ? 26.344 3.081 6.977 1.00 53.25 92 GLN A N 1
ATOM 729 C CA . GLN A 1 92 ? 27.534 2.551 6.289 1.00 53.25 92 GLN A CA 1
ATOM 730 C C . GLN A 1 92 ? 28.517 3.681 5.927 1.00 53.25 92 GLN A C 1
ATOM 732 O O . GLN A 1 92 ? 28.206 4.517 5.074 1.00 53.25 92 GLN A O 1
ATOM 737 N N . PRO A 1 93 ? 29.723 3.726 6.528 1.00 45.66 93 PRO A N 1
ATOM 738 C CA . PRO A 1 93 ? 30.717 4.742 6.198 1.00 45.66 93 PRO A CA 1
ATOM 739 C C . PRO A 1 93 ? 31.220 4.550 4.758 1.00 45.66 93 PRO A C 1
ATOM 741 O O . PRO A 1 93 ? 31.829 3.529 4.449 1.00 45.66 93 PRO A O 1
ATOM 744 N N . GLY A 1 94 ? 30.989 5.533 3.879 1.00 55.09 94 GLY A N 1
ATOM 745 C CA . GLY A 1 94 ? 31.595 5.590 2.537 1.00 55.09 94 GLY A CA 1
ATOM 746 C C . GLY A 1 94 ? 30.633 5.619 1.342 1.00 55.09 94 GLY A C 1
ATOM 747 O O . GLY A 1 94 ? 31.087 5.864 0.227 1.00 55.09 94 GLY A O 1
ATOM 748 N N . MET A 1 95 ? 29.324 5.435 1.544 1.00 58.31 95 MET A N 1
ATOM 749 C CA . MET A 1 95 ? 28.305 5.562 0.488 1.00 58.31 95 MET A CA 1
ATOM 750 C C . MET A 1 95 ? 27.163 6.468 0.960 1.00 58.31 95 MET A C 1
ATOM 752 O O . MET A 1 95 ? 26.088 6.001 1.322 1.00 58.31 95 MET A O 1
ATOM 756 N N . MET A 1 96 ? 27.413 7.778 0.992 1.00 64.50 96 MET A N 1
ATOM 757 C CA . MET A 1 96 ? 26.389 8.763 1.340 1.00 64.50 96 MET A CA 1
ATOM 758 C C . MET A 1 96 ? 25.750 9.306 0.062 1.00 64.50 96 MET A C 1
ATOM 760 O O . MET A 1 96 ? 26.408 10.005 -0.709 1.00 64.50 96 MET A O 1
ATOM 764 N N . ASP A 1 97 ? 24.474 8.988 -0.156 1.00 75.25 97 ASP A N 1
ATOM 765 C CA . ASP A 1 97 ? 23.663 9.715 -1.129 1.00 75.25 97 ASP A CA 1
ATOM 766 C C . ASP A 1 97 ? 23.301 11.061 -0.513 1.00 75.25 97 ASP A C 1
ATOM 768 O O . ASP A 1 97 ? 22.803 11.123 0.613 1.00 75.25 97 ASP A O 1
ATOM 772 N N . LEU A 1 98 ? 23.588 12.142 -1.232 1.00 77.81 98 LEU A N 1
ATOM 773 C CA . LEU A 1 98 ? 23.198 13.485 -0.810 1.00 77.81 98 LEU A CA 1
ATOM 774 C C . LEU A 1 98 ? 21.771 13.824 -1.257 1.00 77.81 98 LEU A C 1
ATOM 776 O O . LEU A 1 98 ? 21.219 14.824 -0.797 1.00 77.81 98 LEU A O 1
ATOM 780 N N . ASN A 1 99 ? 21.188 13.015 -2.147 1.00 86.50 99 ASN A N 1
ATOM 781 C CA . ASN A 1 99 ? 19.809 13.151 -2.585 1.00 86.50 99 ASN A CA 1
ATOM 782 C C . ASN A 1 99 ? 18.876 12.425 -1.615 1.00 86.50 99 ASN A C 1
ATOM 784 O O . ASN A 1 99 ? 19.190 11.348 -1.107 1.00 86.50 99 ASN A O 1
ATOM 788 N N . ASP A 1 100 ? 17.711 13.013 -1.378 1.00 86.31 100 ASP A N 1
ATOM 789 C CA . ASP A 1 100 ? 16.630 12.392 -0.629 1.00 86.31 100 ASP A CA 1
ATOM 790 C C . ASP A 1 100 ? 15.534 11.861 -1.567 1.00 86.31 100 ASP A C 1
ATOM 792 O O . ASP A 1 100 ? 15.574 12.027 -2.791 1.00 86.31 100 ASP A O 1
ATOM 796 N N . SER A 1 101 ? 14.552 11.179 -0.974 1.00 90.50 101 SER A N 1
ATOM 797 C CA . SER A 1 101 ? 13.411 10.605 -1.695 1.00 90.50 101 SER A CA 1
ATOM 798 C C . SER A 1 101 ? 12.641 11.657 -2.502 1.00 90.50 101 SER A C 1
ATOM 800 O O . SER A 1 101 ? 12.239 11.383 -3.633 1.00 90.50 101 SER A O 1
ATOM 802 N N . GLU A 1 102 ? 12.506 12.872 -1.962 1.00 90.12 102 GLU A N 1
ATOM 803 C CA . GLU A 1 102 ? 11.854 14.001 -2.628 1.00 90.12 102 GLU A CA 1
ATOM 804 C C . GLU A 1 102 ? 12.608 14.417 -3.894 1.00 90.12 102 GLU A C 1
ATOM 806 O O . GLU A 1 102 ? 12.008 14.542 -4.958 1.00 90.12 102 GLU A O 1
ATOM 811 N N . ALA A 1 103 ? 13.934 14.567 -3.829 1.00 92.38 103 ALA A N 1
ATOM 812 C CA . ALA A 1 103 ? 14.718 14.976 -4.991 1.00 92.38 103 ALA A CA 1
ATOM 813 C C . ALA A 1 103 ? 14.643 13.957 -6.145 1.00 92.38 103 ALA A C 1
ATOM 815 O O . ALA A 1 103 ? 14.555 14.323 -7.327 1.00 92.38 103 ALA A O 1
ATOM 816 N N . TYR A 1 104 ? 14.630 12.662 -5.816 1.00 95.19 104 TYR A N 1
ATOM 817 C CA . TYR A 1 104 ? 14.384 11.603 -6.796 1.00 95.19 104 TYR A CA 1
ATOM 818 C C . TYR A 1 104 ? 12.966 11.659 -7.368 1.00 95.19 104 TYR A C 1
ATOM 820 O O . TYR A 1 104 ? 12.797 11.522 -8.584 1.00 95.19 104 TYR A O 1
ATOM 828 N N . PHE A 1 105 ? 11.964 11.915 -6.527 1.00 93.44 105 PHE A N 1
ATOM 829 C CA . PHE A 1 105 ? 10.577 12.070 -6.950 1.00 93.44 105 PHE A CA 1
ATOM 830 C C . PHE A 1 105 ? 10.399 13.253 -7.908 1.00 93.44 105 PHE A C 1
ATOM 832 O O . PHE A 1 105 ? 9.883 13.057 -9.008 1.00 93.44 105 PHE A O 1
ATOM 839 N N . GLN A 1 106 ? 10.920 14.436 -7.576 1.00 92.69 106 GLN A N 1
ATOM 840 C CA . GLN A 1 106 ? 10.872 15.620 -8.445 1.00 92.69 106 GLN A CA 1
ATOM 841 C C . GLN A 1 106 ? 11.546 15.368 -9.799 1.00 92.69 106 GLN A C 1
ATOM 843 O O . GLN A 1 106 ? 11.057 15.765 -10.858 1.00 92.69 106 GLN A O 1
ATOM 848 N N . THR A 1 107 ? 12.650 14.620 -9.794 1.00 94.69 107 THR A N 1
ATOM 849 C CA . THR A 1 107 ? 13.322 14.221 -11.038 1.00 94.69 107 THR A CA 1
ATOM 850 C C . THR A 1 107 ? 12.485 13.240 -11.850 1.00 94.69 107 THR A C 1
ATOM 852 O O . THR A 1 107 ? 12.423 13.353 -13.074 1.00 94.69 107 THR A O 1
ATOM 855 N N . SER A 1 108 ? 11.803 12.302 -11.187 1.00 94.94 108 SER A N 1
ATOM 856 C CA . SER A 1 108 ? 10.860 11.405 -11.853 1.00 94.94 108 SER A CA 1
ATOM 857 C C . SER A 1 108 ? 9.707 12.193 -12.483 1.00 94.94 108 SER A C 1
ATOM 859 O O . SER A 1 108 ? 9.433 11.995 -13.664 1.00 94.94 108 SER A O 1
ATOM 861 N N . LEU A 1 109 ? 9.118 13.161 -11.769 1.00 91.88 109 LEU A N 1
ATOM 862 C CA . LEU A 1 109 ? 8.038 14.014 -12.272 1.00 91.88 109 LEU A CA 1
ATOM 863 C C . LEU A 1 109 ? 8.448 14.793 -13.522 1.00 91.88 109 LEU A C 1
ATOM 865 O O . LEU A 1 109 ? 7.685 14.869 -14.483 1.00 91.88 109 LEU A O 1
ATOM 869 N N . ARG A 1 110 ? 9.681 15.308 -13.563 1.00 92.31 110 ARG A N 1
ATOM 870 C CA . ARG A 1 110 ? 10.215 15.959 -14.765 1.00 92.31 110 ARG A CA 1
ATOM 871 C C . ARG A 1 110 ? 10.179 15.035 -15.988 1.00 92.31 110 ARG A C 1
ATOM 873 O O . ARG A 1 110 ? 9.821 15.488 -17.072 1.00 92.31 110 ARG A O 1
ATOM 880 N N . PHE A 1 111 ? 10.564 13.767 -15.837 1.00 92.31 111 PHE A N 1
ATOM 881 C CA . PHE A 1 111 ? 10.505 12.795 -16.933 1.00 92.31 111 PHE A CA 1
ATOM 882 C C . PHE A 1 111 ? 9.080 12.327 -17.229 1.00 92.31 111 PHE A C 1
ATOM 884 O O . PHE A 1 111 ? 8.752 12.113 -18.393 1.00 92.31 111 PHE A O 1
ATOM 891 N N . PHE A 1 112 ? 8.229 12.225 -16.206 1.00 90.88 112 PHE A N 1
ATOM 892 C CA . PHE A 1 112 ? 6.805 11.944 -16.362 1.00 90.88 112 PHE A CA 1
ATOM 893 C C . PHE A 1 112 ? 6.135 12.975 -17.275 1.00 90.88 112 PHE A C 1
ATOM 895 O O . PHE A 1 112 ? 5.505 12.607 -18.260 1.00 90.88 112 PHE A O 1
ATOM 902 N N . ASN A 1 113 ? 6.371 14.263 -17.017 1.00 87.75 113 ASN A N 1
ATOM 903 C CA . ASN A 1 113 ? 5.827 15.373 -17.804 1.00 87.75 113 ASN A CA 1
ATOM 904 C C . ASN A 1 113 ? 6.395 15.455 -19.236 1.00 87.75 113 ASN A C 1
ATOM 906 O O . ASN A 1 113 ? 5.877 16.206 -20.061 1.00 87.75 113 ASN A O 1
ATOM 910 N N . ALA A 1 114 ? 7.475 14.727 -19.541 1.00 84.38 114 ALA A N 1
ATOM 911 C CA . ALA A 1 114 ? 8.140 14.783 -20.840 1.00 84.38 114 ALA A CA 1
ATOM 912 C C . ALA A 1 114 ? 7.552 13.809 -21.878 1.00 84.38 114 ALA A C 1
ATOM 914 O O . ALA A 1 114 ? 7.640 14.097 -23.073 1.00 84.38 114 ALA A O 1
ATOM 915 N N . PHE A 1 115 ? 6.930 12.691 -21.474 1.00 79.75 115 PHE A N 1
ATOM 916 C CA . PHE A 1 115 ? 6.298 11.773 -22.430 1.00 79.75 115 PHE A CA 1
ATOM 917 C C . PHE A 1 115 ? 4.822 12.154 -22.672 1.00 79.75 115 PHE A C 1
ATOM 919 O O . PHE A 1 115 ? 3.971 12.073 -21.792 1.00 79.75 115 PHE A O 1
ATOM 926 N N . HIS A 1 116 ? 4.549 12.629 -23.892 1.00 51.75 116 HIS A N 1
ATOM 927 C CA . HIS A 1 116 ? 3.637 13.751 -24.157 1.00 51.75 116 HIS A CA 1
ATOM 928 C C . HIS A 1 116 ? 2.138 13.454 -24.327 1.00 51.75 116 HIS A C 1
ATOM 930 O O . HIS A 1 116 ? 1.418 14.355 -24.729 1.00 51.75 116 HIS A O 1
ATOM 936 N N . ASP A 1 117 ? 1.630 12.265 -24.003 1.00 57.59 117 ASP A N 1
ATOM 937 C CA . ASP A 1 117 ? 0.191 11.986 -24.193 1.00 57.59 117 ASP A CA 1
ATOM 938 C C . ASP A 1 117 ? -0.502 11.342 -22.992 1.00 57.59 117 ASP A C 1
ATOM 940 O O . ASP A 1 117 ? -1.702 11.083 -23.076 1.00 57.59 117 ASP A O 1
ATOM 944 N N . HIS A 1 118 ? 0.231 11.062 -21.899 1.00 60.91 118 HIS A N 1
ATOM 945 C CA . HIS A 1 118 ? -0.228 10.231 -20.770 1.00 60.91 118 HIS A CA 1
ATOM 946 C C . HIS A 1 118 ? -1.295 9.215 -21.205 1.00 60.91 118 HIS A C 1
ATOM 948 O O . HIS A 1 118 ? -2.431 9.270 -20.712 1.00 60.91 118 HIS A O 1
ATOM 954 N N . PRO A 1 119 ? -0.985 8.367 -22.210 1.00 59.72 119 PRO A N 1
ATOM 955 C CA . PRO A 1 119 ? -1.994 7.516 -22.803 1.00 59.72 119 PRO A CA 1
ATOM 956 C C . PRO A 1 119 ? -2.646 6.724 -21.675 1.00 59.72 119 PRO A C 1
ATOM 958 O O . PRO A 1 119 ? -1.967 6.235 -20.771 1.00 59.72 119 PRO A O 1
ATOM 961 N N . ARG A 1 120 ? -3.975 6.588 -21.710 1.00 73.62 120 ARG A N 1
ATOM 962 C CA . ARG A 1 120 ? -4.726 5.722 -20.779 1.00 73.62 120 ARG A CA 1
ATOM 963 C C . ARG A 1 120 ? -4.483 4.234 -21.085 1.00 73.62 120 ARG A C 1
ATOM 965 O O . ARG A 1 120 ? -5.372 3.398 -20.959 1.00 73.62 120 ARG A O 1
ATOM 972 N N . ASP A 1 121 ? -3.275 3.927 -21.547 1.00 88.50 121 ASP A N 1
ATOM 973 C CA . ASP A 1 121 ? -2.750 2.599 -21.755 1.00 88.50 121 ASP A CA 1
ATOM 974 C C . ASP A 1 121 ? -2.170 2.048 -20.447 1.00 88.50 121 ASP A C 1
ATOM 976 O O . ASP A 1 121 ? -2.197 2.676 -19.384 1.00 88.50 121 ASP A O 1
ATOM 980 N N . LEU A 1 122 ? -1.666 0.820 -20.518 1.00 91.81 122 LEU A N 1
ATOM 981 C CA . LEU A 1 122 ? -1.162 0.122 -19.345 1.00 91.81 122 LEU A CA 1
ATOM 982 C C . LEU A 1 122 ? 0.034 0.850 -18.708 1.00 91.81 122 LEU A C 1
ATOM 984 O O . LEU A 1 122 ? 0.113 0.918 -17.484 1.00 91.81 122 LEU A O 1
ATOM 988 N N . PHE A 1 123 ? 0.932 1.415 -19.519 1.00 90.31 123 PHE A N 1
ATOM 989 C CA . PHE A 1 123 ? 2.146 2.077 -19.044 1.00 90.31 123 PHE A CA 1
ATOM 990 C C . PHE A 1 123 ? 1.829 3.401 -18.350 1.00 90.31 123 PHE A C 1
ATOM 992 O O . PHE A 1 123 ? 2.347 3.658 -17.264 1.00 90.31 123 PHE A O 1
ATOM 999 N N . GLY A 1 124 ? 0.930 4.209 -18.919 1.00 91.06 124 GLY A N 1
ATOM 1000 C CA . GLY A 1 124 ? 0.470 5.453 -18.306 1.00 91.06 124 GLY A CA 1
ATOM 1001 C C . GLY A 1 124 ? -0.212 5.212 -16.959 1.00 91.06 124 GLY A C 1
ATOM 1002 O O . GLY A 1 124 ? 0.115 5.876 -15.973 1.00 91.06 124 GLY A O 1
ATOM 1003 N N . ILE A 1 125 ? -1.085 4.201 -16.875 1.00 93.81 125 ILE A N 1
ATOM 1004 C CA . ILE A 1 125 ? -1.739 3.811 -15.614 1.00 93.81 125 ILE A CA 1
ATOM 1005 C C . ILE A 1 125 ? -0.701 3.383 -14.571 1.00 93.81 125 ILE A C 1
ATOM 1007 O O . ILE A 1 125 ? -0.765 3.828 -13.423 1.00 93.81 125 ILE A O 1
ATOM 1011 N N . GLN A 1 126 ? 0.267 2.543 -14.952 1.00 95.44 126 GLN A N 1
ATOM 1012 C CA . GLN A 1 126 ? 1.338 2.111 -14.050 1.00 95.44 126 GLN A CA 1
ATOM 1013 C C . GLN A 1 126 ? 2.200 3.290 -13.583 1.00 95.44 126 GLN A C 1
ATOM 1015 O O . GLN A 1 126 ? 2.543 3.364 -12.404 1.00 95.44 126 GLN A O 1
ATOM 1020 N N . ALA A 1 127 ? 2.507 4.239 -14.469 1.00 94.06 127 ALA A N 1
ATOM 1021 C CA . ALA A 1 127 ? 3.292 5.418 -14.131 1.00 94.06 127 ALA A CA 1
ATOM 1022 C C . ALA A 1 127 ? 2.581 6.317 -13.110 1.00 94.06 127 ALA A C 1
ATOM 1024 O O . ALA A 1 127 ? 3.152 6.645 -12.069 1.00 94.06 127 ALA A O 1
ATOM 1025 N N . VAL A 1 128 ? 1.306 6.637 -13.345 1.00 93.56 128 VAL A N 1
ATOM 1026 C CA . VAL A 1 128 ? 0.497 7.423 -12.400 1.00 93.56 128 VAL A CA 1
ATOM 1027 C C . VAL A 1 128 ? 0.341 6.693 -11.062 1.00 93.56 128 VAL A C 1
ATOM 1029 O O . VAL A 1 128 ? 0.387 7.308 -9.997 1.00 93.56 128 VAL A O 1
ATOM 1032 N N . MET A 1 129 ? 0.225 5.366 -11.091 1.00 95.75 129 MET A N 1
ATOM 1033 C CA . MET A 1 129 ? 0.155 4.556 -9.879 1.00 95.75 129 MET A CA 1
ATOM 1034 C C . MET A 1 129 ? 1.455 4.582 -9.070 1.00 95.75 129 MET A C 1
ATOM 1036 O O . MET A 1 129 ? 1.389 4.668 -7.848 1.00 95.75 129 MET A O 1
ATOM 1040 N N . LEU A 1 130 ? 2.630 4.560 -9.708 1.00 96.75 130 LEU A N 1
ATOM 1041 C CA . LEU A 1 130 ? 3.913 4.692 -9.004 1.00 96.75 130 LEU A CA 1
ATOM 1042 C C . LEU A 1 130 ? 4.049 6.052 -8.308 1.00 96.75 130 LEU A C 1
ATOM 1044 O O . LEU A 1 130 ? 4.515 6.098 -7.169 1.00 96.75 130 LEU A O 1
ATOM 1048 N N . LEU A 1 131 ? 3.587 7.133 -8.948 1.00 94.00 131 LEU A N 1
ATOM 1049 C CA . LEU A 1 131 ? 3.507 8.457 -8.321 1.00 94.00 131 LEU A CA 1
ATOM 1050 C C . LEU A 1 131 ? 2.586 8.430 -7.094 1.00 94.00 131 LEU A C 1
ATOM 1052 O O . LEU A 1 131 ? 2.984 8.863 -6.014 1.00 94.00 131 LEU A O 1
ATOM 1056 N N . ALA A 1 132 ? 1.393 7.843 -7.227 1.00 93.94 132 ALA A N 1
ATOM 1057 C CA . ALA A 1 132 ? 0.439 7.717 -6.127 1.00 93.94 132 ALA A CA 1
ATOM 1058 C C . ALA A 1 132 ? 0.982 6.872 -4.959 1.00 93.94 132 ALA A C 1
ATOM 1060 O O . ALA A 1 132 ? 0.776 7.216 -3.796 1.00 93.94 132 ALA A O 1
ATOM 1061 N N . ILE A 1 133 ? 1.708 5.786 -5.248 1.00 95.00 133 ILE A N 1
ATOM 1062 C CA . ILE A 1 133 ? 2.355 4.946 -4.228 1.00 95.00 133 ILE A CA 1
ATOM 1063 C C . ILE A 1 133 ? 3.445 5.735 -3.496 1.00 95.00 133 ILE A C 1
ATOM 1065 O O . ILE A 1 133 ? 3.584 5.588 -2.282 1.00 95.00 133 ILE A O 1
ATOM 1069 N N . TRP A 1 134 ? 4.211 6.578 -4.193 1.00 93.31 134 TRP A N 1
ATOM 1070 C CA . TRP A 1 134 ? 5.180 7.448 -3.528 1.00 93.31 134 TRP A CA 1
ATOM 1071 C C . TRP A 1 134 ? 4.473 8.482 -2.642 1.00 93.31 134 TRP A C 1
ATOM 1073 O O . TRP A 1 134 ? 4.814 8.590 -1.468 1.00 93.31 134 TRP A O 1
ATOM 1083 N N . MET A 1 135 ? 3.418 9.142 -3.137 1.00 89.50 135 MET A N 1
ATOM 1084 C CA . MET A 1 135 ? 2.632 10.119 -2.364 1.00 89.50 135 MET A CA 1
ATOM 1085 C C . MET A 1 135 ? 2.037 9.501 -1.091 1.00 89.50 135 MET A C 1
ATOM 1087 O O . MET A 1 135 ? 2.123 10.085 -0.016 1.00 89.50 135 MET A O 1
ATOM 1091 N N . LEU A 1 136 ? 1.496 8.282 -1.187 1.00 87.94 136 LEU A N 1
ATOM 1092 C CA . LEU A 1 136 ? 0.967 7.510 -0.057 1.00 87.94 136 LEU A CA 1
ATOM 1093 C C . LEU A 1 136 ? 2.028 7.218 1.026 1.00 87.94 136 LEU A C 1
ATOM 1095 O O . LEU A 1 136 ? 1.695 7.078 2.208 1.00 87.94 136 LEU A O 1
ATOM 1099 N N . ASN A 1 137 ? 3.293 7.087 0.622 1.00 87.88 137 ASN A N 1
ATOM 1100 C CA . ASN A 1 137 ? 4.422 6.786 1.502 1.00 87.88 137 ASN A CA 1
ATOM 1101 C C . ASN A 1 137 ? 5.264 8.024 1.851 1.00 87.88 137 ASN A C 1
ATOM 1103 O O . ASN A 1 137 ? 6.227 7.896 2.604 1.00 87.88 137 ASN A O 1
ATOM 1107 N N . SER A 1 138 ? 4.903 9.207 1.354 1.00 83.50 138 SER A N 1
ATOM 1108 C CA . SER A 1 138 ? 5.595 10.454 1.668 1.00 83.50 138 SER A CA 1
ATOM 1109 C C . SER A 1 138 ? 5.204 10.961 3.059 1.00 83.50 138 SER A C 1
ATOM 1111 O O . SER A 1 138 ? 4.073 10.794 3.528 1.00 83.50 138 SER A O 1
ATOM 1113 N N . SER A 1 139 ? 6.153 11.595 3.745 1.00 74.94 139 SER A N 1
ATOM 1114 C CA . SER A 1 139 ? 5.896 12.333 4.985 1.00 74.94 139 SER A CA 1
ATOM 1115 C C . SER A 1 139 ? 5.316 13.728 4.728 1.00 74.94 139 SER A C 1
ATOM 1117 O O . SER A 1 139 ? 4.851 14.374 5.670 1.00 74.94 139 SER A O 1
ATOM 1119 N N . SER A 1 140 ? 5.319 14.193 3.472 1.00 70.38 140 SER A N 1
ATOM 1120 C CA . SER A 1 140 ? 4.745 15.482 3.101 1.00 70.38 140 SER A CA 1
ATOM 1121 C C . SER A 1 140 ? 3.219 15.416 3.072 1.00 70.38 140 SER A C 1
ATOM 1123 O O . SER A 1 140 ? 2.616 14.639 2.329 1.00 70.38 140 SER A O 1
ATOM 1125 N N . SER A 1 141 ? 2.579 16.274 3.863 1.00 60.94 141 SER A N 1
ATOM 1126 C CA . SER A 1 141 ? 1.122 16.378 3.944 1.00 60.94 141 SER A CA 1
ATOM 1127 C C . SER A 1 141 ? 0.489 17.071 2.737 1.00 60.94 141 SER A C 1
ATOM 1129 O O . SER A 1 141 ? -0.723 16.985 2.570 1.00 60.94 141 SER A O 1
ATOM 1131 N N . SER A 1 142 ? 1.268 17.723 1.866 1.00 61.91 142 SER A N 1
ATOM 1132 C CA . SER A 1 142 ? 0.745 18.433 0.688 1.00 61.91 142 SER A CA 1
ATOM 1133 C C . SER A 1 142 ? 0.075 17.517 -0.342 1.00 61.91 142 SER A C 1
ATOM 1135 O O . SER A 1 142 ? -0.692 17.994 -1.167 1.00 61.91 142 SER A O 1
ATOM 1137 N N . HIS A 1 143 ? 0.343 16.211 -0.295 1.00 63.28 143 HIS A N 1
ATOM 1138 C CA . HIS A 1 143 ? -0.090 15.245 -1.308 1.00 63.28 143 HIS A CA 1
ATOM 1139 C C . HIS A 1 143 ? -1.341 14.437 -0.922 1.00 63.28 143 HIS A C 1
ATOM 1141 O O . HIS A 1 143 ? -1.845 13.659 -1.731 1.00 63.28 143 HIS A O 1
ATOM 1147 N N . SER A 1 144 ? -1.839 14.576 0.311 1.00 59.84 144 SER A N 1
ATOM 1148 C CA . SER A 1 144 ? -2.906 13.725 0.863 1.00 59.84 144 SER A CA 1
ATOM 1149 C C . SER A 1 144 ? -4.258 13.929 0.177 1.00 59.84 144 SER A C 1
ATOM 1151 O O . SER A 1 144 ? -4.949 12.953 -0.115 1.00 59.84 144 SER A O 1
ATOM 1153 N N . ASN A 1 145 ? -4.635 15.183 -0.088 1.00 61.25 145 ASN A N 1
ATOM 1154 C CA . ASN A 1 145 ? -5.913 15.504 -0.718 1.00 61.25 145 ASN A CA 1
ATOM 1155 C C . ASN A 1 145 ? -5.953 14.973 -2.151 1.00 61.25 145 ASN A C 1
ATOM 1157 O O . ASN A 1 145 ? -6.895 14.260 -2.488 1.00 61.25 145 ASN A O 1
ATOM 1161 N N . ASP A 1 146 ? -4.890 15.216 -2.922 1.00 72.56 146 ASP A N 1
ATOM 1162 C CA . ASP A 1 146 ? -4.760 14.795 -4.321 1.00 72.56 146 ASP A CA 1
ATOM 1163 C C . ASP A 1 146 ? -4.782 13.270 -4.491 1.00 72.56 146 ASP A C 1
ATOM 1165 O O . ASP A 1 146 ? -5.219 12.751 -5.521 1.00 72.56 146 ASP A O 1
ATOM 1169 N N . LEU A 1 147 ? -4.339 12.522 -3.473 1.00 82.19 147 LEU A N 1
ATOM 1170 C CA . LEU A 1 147 ? -4.251 11.065 -3.530 1.00 82.19 147 LEU A CA 1
ATOM 1171 C C . LEU A 1 147 ? -5.620 10.402 -3.735 1.00 82.19 147 LEU A C 1
ATOM 1173 O O . LEU A 1 147 ? -5.710 9.378 -4.419 1.00 82.19 147 LEU A O 1
ATOM 1177 N N . TRP A 1 148 ? -6.695 10.986 -3.192 1.00 83.31 148 TRP A N 1
ATOM 1178 C CA . TRP A 1 148 ? -8.040 10.469 -3.430 1.00 83.31 148 TRP A CA 1
ATOM 1179 C C . TRP A 1 148 ? -8.445 10.613 -4.896 1.00 83.31 148 TRP A C 1
ATOM 1181 O O . TRP A 1 148 ? -8.777 9.602 -5.524 1.00 83.31 148 TRP A O 1
ATOM 1191 N N . GLN A 1 149 ? -8.367 11.820 -5.473 1.00 84.44 149 GLN A N 1
ATOM 1192 C CA . GLN A 1 149 ? -8.718 12.009 -6.886 1.00 84.44 149 GLN A CA 1
ATOM 1193 C C . GLN A 1 149 ? -7.801 11.191 -7.800 1.00 84.44 149 GLN A C 1
ATOM 1195 O O . GLN A 1 149 ? -8.271 10.607 -8.778 1.00 84.44 149 GLN A O 1
ATOM 1200 N N . LEU A 1 150 ? -6.517 11.076 -7.460 1.00 88.50 150 LEU A N 1
ATOM 1201 C CA . LEU A 1 150 ? -5.562 10.292 -8.233 1.00 88.50 150 LEU A CA 1
ATOM 1202 C C . LEU A 1 150 ? -5.904 8.798 -8.215 1.00 88.50 150 LEU A C 1
ATOM 1204 O O . LEU A 1 150 ? -5.931 8.158 -9.266 1.00 88.50 150 LEU A O 1
ATOM 1208 N N . SER A 1 151 ? -6.251 8.245 -7.048 1.00 91.94 151 SER A N 1
ATOM 1209 C CA . SER A 1 151 ? -6.697 6.849 -6.939 1.00 91.94 151 SER A CA 1
ATOM 1210 C C . SER A 1 151 ? -7.965 6.583 -7.764 1.00 91.94 151 SER A C 1
ATOM 1212 O O . SER A 1 151 ? -8.069 5.557 -8.442 1.00 91.94 151 SER A O 1
ATOM 1214 N N . ARG A 1 152 ? -8.893 7.550 -7.799 1.00 91.00 152 ARG A N 1
ATOM 1215 C CA . ARG A 1 152 ? -10.115 7.512 -8.614 1.00 91.00 152 ARG A CA 1
ATOM 1216 C C . ARG A 1 152 ? -9.830 7.567 -10.109 1.00 91.00 152 ARG A C 1
ATOM 1218 O O . ARG A 1 152 ? -10.476 6.841 -10.869 1.00 91.00 152 ARG A O 1
ATOM 1225 N N . TYR A 1 153 ? -8.881 8.399 -10.527 1.00 91.88 153 TYR A N 1
ATOM 1226 C CA . TYR A 1 153 ? -8.413 8.456 -11.908 1.00 91.88 153 TYR A CA 1
ATOM 1227 C C . TYR A 1 153 ? -7.807 7.113 -12.333 1.00 91.88 153 TYR A C 1
ATOM 1229 O O . TYR A 1 153 ? -8.249 6.538 -13.327 1.00 91.88 153 TYR A O 1
ATOM 1237 N N . ILE A 1 154 ? -6.877 6.568 -11.537 1.00 95.00 154 ILE A N 1
ATOM 1238 C CA . ILE A 1 154 ? -6.220 5.276 -11.797 1.00 95.00 154 ILE A CA 1
ATOM 1239 C C . ILE A 1 154 ? -7.261 4.163 -11.946 1.00 95.00 154 ILE A C 1
ATOM 1241 O O . ILE A 1 154 ? -7.224 3.401 -12.911 1.00 95.00 154 ILE A O 1
ATOM 1245 N N . MET A 1 155 ? -8.212 4.086 -11.011 1.00 96.31 155 MET A N 1
ATOM 1246 C CA . MET A 1 155 ? -9.283 3.091 -11.041 1.00 96.31 155 MET A CA 1
ATOM 1247 C C . MET A 1 155 ? -10.151 3.230 -12.299 1.00 96.31 155 MET A C 1
ATOM 1249 O O . MET A 1 155 ? -10.437 2.241 -12.969 1.00 96.31 155 MET A O 1
ATOM 1253 N N . SER A 1 156 ? -10.522 4.459 -12.665 1.00 95.25 156 SER A N 1
ATOM 1254 C CA . SER A 1 156 ? -11.355 4.717 -13.847 1.00 95.25 156 SER A CA 1
ATOM 1255 C C . SER A 1 156 ? -10.634 4.342 -15.146 1.00 95.25 156 SER A C 1
ATOM 1257 O O . SER A 1 156 ? -11.215 3.657 -15.986 1.00 95.25 156 SER A O 1
ATOM 1259 N N . ALA A 1 157 ? -9.354 4.697 -15.281 1.00 94.88 157 ALA A N 1
ATOM 1260 C CA . ALA A 1 157 ? -8.531 4.314 -16.427 1.00 94.88 157 ALA A CA 1
ATOM 1261 C C . ALA A 1 157 ? -8.320 2.788 -16.504 1.00 94.88 157 ALA A C 1
ATOM 1263 O O . ALA A 1 157 ? -8.410 2.194 -17.578 1.00 94.88 157 ALA A O 1
ATOM 1264 N N . ALA A 1 158 ? -8.119 2.117 -15.365 1.00 96.75 158 ALA A N 1
ATOM 1265 C CA . ALA A 1 158 ? -8.012 0.658 -15.306 1.00 96.75 158 ALA A CA 1
ATOM 1266 C C . ALA A 1 158 ? -9.314 -0.049 -15.731 1.00 96.75 158 ALA A C 1
ATOM 1268 O O . ALA A 1 158 ? -9.272 -1.102 -16.378 1.00 96.75 158 ALA A O 1
ATOM 1269 N N . ILE A 1 159 ? -10.476 0.523 -15.395 1.00 96.44 159 ILE A N 1
ATOM 1270 C CA . ILE A 1 159 ? -11.783 0.031 -15.849 1.00 96.44 159 ILE A CA 1
ATOM 1271 C C . ILE A 1 159 ? -11.943 0.233 -17.355 1.00 96.44 159 ILE A C 1
ATOM 1273 O O . ILE A 1 159 ? -12.336 -0.714 -18.037 1.00 96.44 159 ILE A O 1
ATOM 1277 N N . GLU A 1 160 ? -11.616 1.423 -17.864 1.00 94.81 160 GLU A N 1
ATOM 1278 C CA . GLU A 1 160 ? -11.672 1.766 -19.292 1.00 94.81 160 GLU A CA 1
ATOM 1279 C C . GLU A 1 160 ? -10.820 0.806 -20.135 1.00 94.81 160 GLU A C 1
ATOM 1281 O O . GLU A 1 160 ? -11.290 0.287 -21.146 1.00 94.81 160 GLU A O 1
ATOM 1286 N N . LEU A 1 161 ? -9.619 0.461 -19.658 1.00 94.88 161 LEU A N 1
ATOM 1287 C CA . LEU A 1 161 ? -8.724 -0.504 -20.306 1.00 94.88 161 LEU A CA 1
ATOM 1288 C C . LEU A 1 161 ? -9.157 -1.978 -20.121 1.00 94.88 161 LEU A C 1
ATOM 1290 O O . LEU A 1 161 ? -8.531 -2.899 -20.656 1.00 94.88 161 LEU A O 1
ATOM 1294 N N . GLY A 1 162 ? -10.218 -2.227 -19.349 1.00 95.56 162 GLY A N 1
ATOM 1295 C CA . GLY A 1 162 ? -10.777 -3.557 -19.115 1.00 95.56 162 GLY A CA 1
ATOM 1296 C C . GLY A 1 162 ? -9.973 -4.430 -18.150 1.00 95.56 162 GLY A C 1
ATOM 1297 O O . GLY A 1 162 ? -10.177 -5.640 -18.141 1.00 95.56 162 GLY A O 1
ATOM 1298 N N . LEU A 1 163 ? -9.083 -3.866 -17.324 1.00 97.00 163 LEU A N 1
ATOM 1299 C CA . LEU A 1 163 ? -8.197 -4.651 -16.445 1.00 97.00 163 LEU A CA 1
ATOM 1300 C C . LEU A 1 163 ? -8.951 -5.464 -15.375 1.00 97.00 163 LEU A C 1
ATOM 1302 O O . LEU A 1 163 ? -8.441 -6.464 -14.889 1.00 97.00 163 LEU A O 1
ATOM 1306 N N . HIS A 1 164 ? -10.182 -5.068 -15.047 1.00 97.00 164 HIS A N 1
ATOM 1307 C CA . HIS A 1 164 ? -11.075 -5.763 -14.112 1.00 97.00 164 HIS A CA 1
ATOM 1308 C C . HIS A 1 164 ? -11.722 -7.032 -14.675 1.00 97.00 164 HIS A C 1
ATOM 1310 O O . HIS A 1 164 ? -12.378 -7.755 -13.923 1.00 97.00 164 HIS A O 1
ATOM 1316 N N . ARG A 1 165 ? -11.610 -7.294 -15.984 1.00 95.50 165 ARG A N 1
ATOM 1317 C CA . ARG A 1 165 ? -12.263 -8.435 -16.637 1.00 95.50 165 ARG A CA 1
ATOM 1318 C C . ARG A 1 165 ? -11.235 -9.495 -16.999 1.00 95.50 165 ARG A C 1
ATOM 1320 O O . ARG A 1 165 ? -10.102 -9.186 -17.352 1.00 95.50 165 ARG A O 1
ATOM 1327 N N . HIS A 1 166 ? -11.679 -10.742 -16.982 1.00 92.31 166 HIS A N 1
ATOM 1328 C CA . HIS A 1 166 ? -10.940 -11.864 -17.533 1.00 92.31 166 HIS A CA 1
ATOM 1329 C C . HIS A 1 166 ? -11.652 -12.365 -18.792 1.00 92.31 166 HIS A C 1
ATOM 1331 O O . HIS A 1 166 ? -12.853 -12.646 -18.753 1.00 92.31 166 HIS A O 1
ATOM 1337 N N . ASN A 1 167 ? -10.918 -12.429 -19.904 1.00 86.88 167 ASN A N 1
ATOM 1338 C CA . ASN A 1 167 ? -11.383 -12.984 -21.170 1.00 86.88 167 ASN A CA 1
ATOM 1339 C C . ASN A 1 167 ? -10.203 -13.640 -21.905 1.00 86.88 167 ASN A C 1
ATOM 1341 O O . ASN A 1 167 ? -9.194 -12.986 -22.177 1.00 86.88 167 ASN A O 1
ATOM 1345 N N . THR A 1 168 ? -10.340 -14.928 -22.214 1.00 85.06 168 THR A N 1
ATOM 1346 C CA . THR A 1 168 ? -9.337 -15.738 -22.920 1.00 85.06 168 THR A CA 1
ATOM 1347 C C . THR A 1 168 ? -9.211 -15.382 -24.401 1.00 85.06 168 THR A C 1
ATOM 1349 O O . THR A 1 168 ? -8.176 -15.644 -25.004 1.00 85.06 168 THR A O 1
ATOM 1352 N N . ASP A 1 169 ? -10.223 -14.733 -24.976 1.00 90.00 169 ASP A N 1
ATOM 1353 C CA . ASP A 1 169 ? -10.313 -14.457 -26.414 1.00 90.00 169 ASP A CA 1
ATOM 1354 C C . ASP A 1 169 ? -9.597 -13.158 -26.819 1.00 90.00 169 ASP A C 1
ATOM 1356 O O . ASP A 1 169 ? -9.539 -12.808 -27.995 1.00 90.00 169 ASP A O 1
ATOM 1360 N N . TRP A 1 170 ? -9.029 -12.425 -25.856 1.00 89.31 170 TRP A N 1
ATOM 1361 C CA . TRP A 1 170 ? -8.302 -11.176 -26.111 1.00 89.31 170 TRP A CA 1
ATOM 1362 C C . TRP A 1 170 ? -6.928 -11.363 -26.765 1.00 89.31 170 TRP A C 1
ATOM 1364 O O . TRP A 1 170 ? -6.297 -10.376 -27.132 1.00 89.31 170 TRP A O 1
ATOM 1374 N N . GLY A 1 171 ? -6.453 -12.604 -26.911 1.00 93.12 171 GLY A N 1
ATOM 1375 C CA . GLY A 1 171 ? -5.188 -12.903 -27.589 1.00 93.12 171 GLY A CA 1
ATOM 1376 C C . GLY A 1 171 ? -3.931 -12.483 -26.819 1.00 93.12 171 GLY A C 1
ATOM 1377 O O . GLY A 1 171 ? -2.845 -12.500 -27.391 1.00 93.12 171 GLY A O 1
ATOM 1378 N N . PHE A 1 172 ? -4.057 -12.121 -25.540 1.00 94.50 172 PHE A N 1
ATOM 1379 C CA . PHE A 1 172 ? -2.914 -11.843 -24.673 1.00 94.50 172 PHE A CA 1
ATOM 1380 C C . PHE A 1 172 ? -2.173 -13.131 -24.309 1.00 94.50 172 PHE A C 1
ATOM 1382 O O . PHE A 1 172 ? -2.780 -14.164 -24.019 1.00 94.50 172 PHE A O 1
ATOM 1389 N N . THR A 1 173 ? -0.849 -13.049 -24.257 1.00 94.06 173 THR A N 1
ATOM 1390 C CA . THR A 1 173 ? -0.002 -14.092 -23.671 1.00 94.06 173 THR A CA 1
ATOM 1391 C C . THR A 1 173 ? -0.249 -14.215 -22.165 1.00 94.06 173 THR A C 1
ATOM 1393 O O . THR A 1 173 ? -0.729 -13.284 -21.512 1.00 94.06 173 THR A O 1
ATOM 1396 N N . SER A 1 174 ? 0.134 -15.348 -21.571 1.00 92.38 174 SER A N 1
ATOM 1397 C CA . SER A 1 174 ? 0.038 -15.540 -20.117 1.00 92.38 174 SER A CA 1
ATOM 1398 C C . SER A 1 174 ? 0.807 -14.472 -19.329 1.00 92.38 174 SER A C 1
ATOM 1400 O O . SER A 1 174 ? 0.359 -14.057 -18.264 1.00 92.38 174 SER A O 1
ATOM 1402 N N . GLU A 1 175 ? 1.940 -13.999 -19.859 1.00 93.00 175 GLU A N 1
ATOM 1403 C CA . GLU A 1 175 ? 2.744 -12.955 -19.220 1.00 93.00 175 GLU A CA 1
ATOM 1404 C C . GLU A 1 175 ? 2.036 -11.593 -19.260 1.00 93.00 175 GLU A C 1
ATOM 1406 O O . GLU A 1 175 ? 1.939 -10.918 -18.237 1.00 93.00 175 GLU A O 1
ATOM 1411 N N . GLU A 1 176 ? 1.470 -11.214 -20.408 1.00 94.19 176 GLU A N 1
ATOM 1412 C CA . GLU A 1 176 ? 0.694 -9.974 -20.549 1.00 94.19 176 GLU A CA 1
ATOM 1413 C C . GLU A 1 176 ? -0.563 -9.985 -19.672 1.00 94.19 176 GLU A C 1
ATOM 1415 O O . GLU A 1 176 ? -0.879 -8.978 -19.035 1.00 94.19 176 GLU A O 1
ATOM 1420 N N . LEU A 1 177 ? -1.265 -11.122 -19.593 1.00 95.38 177 LEU A N 1
ATOM 1421 C CA . LEU A 1 177 ? -2.408 -11.289 -18.693 1.00 95.38 177 LEU A CA 1
ATOM 1422 C C . LEU A 1 177 ? -2.004 -11.104 -17.229 1.00 95.38 177 LEU A C 1
ATOM 1424 O O . LEU A 1 177 ? -2.708 -10.419 -16.489 1.00 95.38 177 LEU A O 1
ATOM 1428 N N . GLU A 1 178 ? -0.867 -11.660 -16.811 1.00 96.38 178 GLU A N 1
ATOM 1429 C CA . GLU A 1 178 ? -0.374 -11.507 -15.443 1.00 96.38 178 GLU A CA 1
ATOM 1430 C C . GLU A 1 178 ? -0.004 -10.046 -15.130 1.00 96.38 178 GLU A C 1
ATOM 1432 O O . GLU A 1 178 ? -0.396 -9.533 -14.082 1.00 96.38 178 GLU A O 1
ATOM 1437 N N . VAL A 1 179 ? 0.660 -9.325 -16.045 1.00 96.88 179 VAL A N 1
ATOM 1438 C CA . VAL A 1 179 ? 0.949 -7.886 -15.865 1.00 96.88 179 VAL A CA 1
ATOM 1439 C C . VAL A 1 179 ? -0.349 -7.076 -15.742 1.00 96.88 179 VAL A C 1
ATOM 1441 O O . VAL A 1 179 ? -0.459 -6.198 -14.878 1.00 96.88 179 VAL A O 1
ATOM 1444 N N . ARG A 1 180 ? -1.367 -7.388 -16.555 1.00 97.44 180 ARG A N 1
ATOM 1445 C CA . ARG A 1 180 ? -2.691 -6.743 -16.487 1.00 97.44 180 ARG A CA 1
ATOM 1446 C C . ARG A 1 180 ? -3.395 -7.033 -15.158 1.00 97.44 180 ARG A C 1
ATOM 1448 O O . ARG A 1 180 ? -3.876 -6.093 -14.525 1.00 97.44 180 ARG A O 1
ATOM 1455 N N . ASN A 1 181 ? -3.391 -8.288 -14.700 1.00 97.88 181 ASN A N 1
ATOM 1456 C CA . ASN A 1 181 ? -3.964 -8.689 -13.411 1.00 97.88 181 ASN A CA 1
ATOM 1457 C C . ASN A 1 181 ? -3.268 -7.976 -12.244 1.00 97.88 181 ASN A C 1
ATOM 1459 O O . ASN A 1 181 ? -3.934 -7.389 -11.394 1.00 97.88 181 ASN A O 1
ATOM 1463 N N . ARG A 1 182 ? -1.930 -7.959 -12.209 1.00 98.12 182 ARG A N 1
ATOM 1464 C CA . ARG A 1 182 ? -1.167 -7.245 -11.170 1.00 98.12 182 ARG A CA 1
ATOM 1465 C C . ARG A 1 182 ? -1.469 -5.753 -11.162 1.00 98.12 182 ARG A C 1
ATOM 1467 O O . ARG A 1 182 ? -1.684 -5.185 -10.097 1.00 98.12 182 ARG A O 1
ATOM 1474 N N . THR A 1 183 ? -1.571 -5.136 -12.338 1.00 98.38 183 THR A N 1
ATOM 1475 C CA . THR A 1 183 ? -1.930 -3.715 -12.456 1.00 98.38 183 THR A CA 1
ATOM 1476 C C . THR A 1 183 ? -3.332 -3.446 -11.908 1.00 98.38 183 THR A C 1
ATOM 1478 O O . THR A 1 183 ? -3.506 -2.517 -11.120 1.00 98.38 183 THR A O 1
ATOM 1481 N N . TRP A 1 184 ? -4.317 -4.288 -12.244 1.00 98.44 184 TRP A N 1
ATOM 1482 C CA . TRP A 1 184 ? -5.662 -4.201 -11.672 1.00 98.44 184 TRP A CA 1
ATOM 1483 C C . TRP A 1 184 ? -5.644 -4.292 -10.145 1.00 98.44 184 TRP A C 1
ATOM 1485 O O . TRP A 1 184 ? -6.193 -3.431 -9.460 1.00 98.44 184 TRP A O 1
ATOM 1495 N N . TRP A 1 185 ? -4.992 -5.316 -9.595 1.00 98.62 185 TRP A N 1
ATOM 1496 C CA . TRP A 1 185 ? -5.010 -5.545 -8.155 1.00 98.62 185 TRP A CA 1
ATOM 1497 C C . TRP A 1 185 ? -4.198 -4.507 -7.375 1.00 98.62 185 TRP A C 1
ATOM 1499 O O . TRP A 1 185 ? -4.552 -4.209 -6.235 1.00 98.62 185 TRP A O 1
ATOM 1509 N N . CYS A 1 186 ? -3.166 -3.902 -7.973 1.00 98.69 186 CYS A N 1
ATOM 1510 C CA . CYS A 1 186 ? -2.475 -2.753 -7.384 1.00 98.69 186 CYS A CA 1
ATOM 1511 C C . CYS A 1 186 ? -3.383 -1.513 -7.369 1.00 98.69 186 CYS A C 1
ATOM 1513 O O . CYS A 1 186 ? -3.492 -0.867 -6.327 1.00 98.69 186 CYS A O 1
ATOM 1515 N N . ALA A 1 187 ? -4.108 -1.227 -8.460 1.00 98.31 187 ALA A N 1
ATOM 1516 C CA . ALA A 1 187 ? -5.109 -0.154 -8.486 1.00 98.31 187 ALA A CA 1
ATOM 1517 C C . ALA A 1 187 ? -6.199 -0.374 -7.422 1.00 98.31 187 ALA A C 1
ATOM 1519 O O . ALA A 1 187 ? -6.532 0.540 -6.669 1.00 98.31 187 ALA A O 1
ATOM 1520 N N . TYR A 1 188 ? -6.703 -1.607 -7.322 1.00 98.38 188 TYR A N 1
ATOM 1521 C CA . TYR A 1 188 ? -7.679 -2.025 -6.319 1.00 98.38 188 TYR A CA 1
ATOM 1522 C C . TYR A 1 188 ? -7.152 -1.834 -4.892 1.00 98.38 188 TYR A C 1
ATOM 1524 O O . TYR A 1 188 ? -7.828 -1.236 -4.059 1.00 98.38 188 TYR A O 1
ATOM 1532 N N . ASN A 1 189 ? -5.936 -2.303 -4.595 1.00 98.00 189 ASN A N 1
ATOM 1533 C CA . ASN A 1 189 ? -5.331 -2.154 -3.270 1.00 98.00 189 ASN A CA 1
ATOM 1534 C C . ASN A 1 189 ? -5.179 -0.677 -2.876 1.00 98.00 189 ASN A C 1
ATOM 1536 O O . ASN A 1 189 ? -5.558 -0.307 -1.765 1.00 98.00 189 ASN A O 1
ATOM 1540 N N . LEU A 1 190 ? -4.675 0.157 -3.794 1.00 96.81 190 LEU A N 1
ATOM 1541 C CA . LEU A 1 190 ? -4.497 1.592 -3.578 1.00 96.81 190 LEU A CA 1
ATOM 1542 C C . LEU A 1 190 ? -5.831 2.278 -3.276 1.00 96.81 190 LEU A C 1
ATOM 1544 O O . LEU A 1 190 ? -5.974 2.915 -2.237 1.00 96.81 190 LEU A O 1
ATOM 1548 N N . GLU A 1 191 ? -6.822 2.115 -4.150 1.00 95.12 191 GLU A N 1
ATOM 1549 C CA . GLU A 1 191 ? -8.112 2.789 -4.012 1.00 95.12 191 GLU A CA 1
ATOM 1550 C C . GLU A 1 191 ? -8.842 2.378 -2.727 1.00 95.12 191 GLU A C 1
ATOM 1552 O O . GLU A 1 191 ? -9.326 3.234 -1.990 1.00 95.12 191 GLU A O 1
ATOM 1557 N N . ARG A 1 192 ? -8.849 1.082 -2.389 1.00 95.25 192 ARG A N 1
ATOM 1558 C CA . ARG A 1 192 ? -9.449 0.590 -1.139 1.00 95.25 192 ARG A CA 1
ATOM 1559 C C . ARG A 1 192 ? -8.758 1.144 0.096 1.00 95.25 192 ARG A C 1
ATOM 1561 O O . ARG A 1 192 ? -9.431 1.464 1.073 1.00 95.25 192 ARG A O 1
ATOM 1568 N N . GLN A 1 193 ? -7.431 1.235 0.073 1.00 92.50 193 GLN A N 1
ATOM 1569 C CA . GLN A 1 193 ? -6.677 1.782 1.193 1.00 92.50 193 GLN A CA 1
ATOM 1570 C C . GLN A 1 193 ? -6.980 3.269 1.388 1.00 92.50 193 GLN A C 1
ATOM 1572 O O . GLN A 1 193 ? -7.233 3.679 2.518 1.00 92.50 193 GLN A O 1
ATOM 1577 N N . VAL A 1 194 ? -7.000 4.059 0.310 1.00 89.12 194 VAL A N 1
ATOM 1578 C CA . VAL A 1 194 ? -7.303 5.496 0.388 1.00 89.12 194 VAL A CA 1
ATOM 1579 C C . VAL A 1 194 ? -8.765 5.726 0.781 1.00 89.12 194 VAL A C 1
ATOM 1581 O O . VAL A 1 194 ? -9.037 6.570 1.629 1.00 89.12 194 VAL A O 1
ATOM 1584 N N . ALA A 1 195 ? -9.708 4.950 0.244 1.00 87.31 195 ALA A N 1
ATOM 1585 C CA . ALA A 1 195 ? -11.122 5.049 0.600 1.00 87.31 195 ALA A CA 1
ATOM 1586 C C . ALA A 1 195 ? -11.369 4.776 2.088 1.00 87.31 195 ALA A C 1
ATOM 1588 O O . ALA A 1 195 ? -11.992 5.585 2.764 1.00 87.31 195 ALA A O 1
ATOM 1589 N N . VAL A 1 196 ? -10.820 3.676 2.619 1.00 86.12 196 VAL A N 1
ATOM 1590 C CA . VAL A 1 196 ? -10.941 3.334 4.046 1.00 86.12 196 VAL A CA 1
ATOM 1591 C C . VAL A 1 196 ? -10.268 4.377 4.928 1.00 86.12 196 VAL A C 1
ATOM 1593 O O . VAL A 1 196 ? -10.804 4.724 5.974 1.00 86.12 196 VAL A O 1
ATOM 1596 N N . LEU A 1 197 ? -9.100 4.874 4.515 1.00 81.31 197 LEU A N 1
ATOM 1597 C CA . LEU A 1 197 ? -8.387 5.909 5.252 1.00 81.31 197 LEU A CA 1
ATOM 1598 C C . LEU A 1 197 ? -9.193 7.217 5.304 1.00 81.31 197 LEU A C 1
ATOM 1600 O O . LEU A 1 197 ? -9.156 7.890 6.322 1.00 81.31 197 LEU A O 1
ATOM 1604 N N . THR A 1 198 ? -9.915 7.548 4.230 1.00 76.75 198 THR A N 1
ATOM 1605 C CA . THR A 1 198 ? -10.614 8.832 4.064 1.00 76.75 198 THR A CA 1
ATOM 1606 C C . THR A 1 198 ? -12.116 8.800 4.356 1.00 76.75 198 THR A C 1
ATOM 1608 O O . THR A 1 198 ? -12.775 9.825 4.195 1.00 76.75 198 THR A O 1
ATOM 1611 N N . GLY A 1 199 ? -12.674 7.637 4.704 1.00 76.25 199 GLY A N 1
ATOM 1612 C CA . GLY A 1 199 ? -14.118 7.449 4.884 1.00 76.25 199 GLY A CA 1
ATOM 1613 C C . GLY A 1 199 ? -14.943 7.561 3.591 1.00 76.25 199 GLY A C 1
ATOM 1614 O O . GLY A 1 199 ? -16.163 7.670 3.645 1.00 76.25 199 GLY A O 1
ATOM 1615 N N . ARG A 1 200 ? -14.310 7.552 2.409 1.00 81.56 200 ARG A N 1
ATOM 1616 C CA . ARG A 1 200 ? -14.981 7.828 1.123 1.00 81.56 200 ARG A CA 1
ATOM 1617 C C . ARG A 1 200 ? -15.479 6.576 0.402 1.00 81.56 200 ARG A C 1
ATOM 1619 O O . ARG A 1 200 ? -14.979 5.473 0.592 1.00 81.56 200 ARG A O 1
ATOM 1626 N N . VAL A 1 201 ? -16.448 6.767 -0.494 1.00 84.19 201 VAL A N 1
ATOM 1627 C CA . VAL A 1 201 ? -17.112 5.689 -1.251 1.00 84.19 201 VAL A CA 1
ATOM 1628 C C . VAL A 1 201 ? -16.213 5.002 -2.284 1.00 84.19 201 VAL A C 1
ATOM 1630 O O . VAL A 1 201 ? -15.405 5.636 -2.957 1.00 84.19 201 VAL A O 1
ATOM 1633 N N . LEU A 1 202 ? -16.425 3.702 -2.486 1.00 90.62 202 LEU A N 1
ATOM 1634 C CA . LEU A 1 202 ? -15.684 2.865 -3.436 1.00 90.62 202 LEU A CA 1
ATOM 1635 C C . LEU A 1 202 ? -16.169 3.032 -4.891 1.00 90.62 202 LEU A C 1
ATOM 1637 O O . LEU A 1 202 ? -17.349 3.260 -5.145 1.00 90.62 202 LEU A O 1
ATOM 1641 N N . SER A 1 203 ? -15.271 2.880 -5.874 1.00 90.62 203 SER A N 1
ATOM 1642 C CA . SER A 1 203 ? -15.587 2.994 -7.315 1.00 90.62 203 SER A CA 1
ATOM 1643 C C . SER A 1 203 ? -16.327 1.798 -7.887 1.00 90.62 203 SER A C 1
ATOM 1645 O O . SER A 1 203 ? -17.168 1.946 -8.769 1.00 90.62 203 SER A O 1
ATOM 1647 N N . VAL A 1 204 ? -15.923 0.603 -7.467 1.00 93.44 204 VAL A N 1
ATOM 1648 C CA . VAL A 1 204 ? -16.301 -0.666 -8.092 1.00 93.44 204 VAL A CA 1
ATOM 1649 C C . VAL A 1 204 ? -16.676 -1.622 -6.990 1.00 93.44 204 VAL A C 1
ATOM 1651 O O . VAL A 1 204 ? -15.924 -1.755 -6.032 1.00 93.44 204 VAL A O 1
ATOM 1654 N N . ARG A 1 205 ? -17.800 -2.317 -7.138 1.00 91.75 205 ARG A N 1
ATOM 1655 C CA . ARG A 1 205 ? -18.188 -3.394 -6.225 1.00 91.75 205 ARG A CA 1
ATOM 1656 C C . ARG A 1 205 ? -17.540 -4.701 -6.657 1.00 91.75 205 ARG A C 1
ATOM 1658 O O . ARG A 1 205 ? -17.389 -4.956 -7.850 1.00 91.75 205 ARG A O 1
ATOM 1665 N N . ASP A 1 206 ? -17.240 -5.566 -5.698 1.00 93.69 206 ASP A N 1
ATOM 1666 C CA . ASP A 1 206 ? -16.510 -6.812 -5.953 1.00 93.69 206 ASP A CA 1
ATOM 1667 C C . ASP A 1 206 ? -17.177 -7.739 -6.985 1.00 93.69 206 ASP A C 1
ATOM 1669 O O . ASP A 1 206 ? -16.479 -8.455 -7.696 1.00 93.69 206 ASP A O 1
ATOM 1673 N N . HIS A 1 207 ? -18.508 -7.711 -7.124 1.00 93.56 207 HIS A N 1
ATOM 1674 C CA . HIS A 1 207 ? -19.227 -8.532 -8.110 1.00 93.56 207 HIS A CA 1
ATOM 1675 C C . HIS A 1 207 ? -18.978 -8.128 -9.570 1.00 93.56 207 HIS A C 1
ATOM 1677 O O . HIS A 1 207 ? -19.288 -8.897 -10.475 1.00 93.56 207 HIS A O 1
ATOM 1683 N N . ALA A 1 208 ? -18.451 -6.927 -9.814 1.00 94.81 208 ALA A N 1
ATOM 1684 C CA . ALA A 1 208 ? -18.101 -6.460 -11.152 1.00 94.81 208 ALA A CA 1
ATOM 1685 C C . ALA A 1 208 ? -16.678 -6.878 -11.570 1.00 94.81 208 ALA A C 1
ATOM 1687 O O . ALA A 1 208 ? -16.231 -6.526 -12.660 1.00 94.81 208 ALA A O 1
ATOM 1688 N N . ILE A 1 209 ? -15.953 -7.602 -10.712 1.00 97.25 209 ILE A N 1
ATOM 1689 C CA . ILE A 1 209 ? -14.548 -7.958 -10.910 1.00 97.25 209 ILE A CA 1
ATOM 1690 C C . ILE A 1 209 ? -14.451 -9.427 -11.322 1.00 97.25 209 ILE A C 1
ATOM 1692 O O . ILE A 1 209 ? -14.842 -10.318 -10.573 1.00 97.25 209 ILE A O 1
ATOM 1696 N N . HIS A 1 210 ? -13.874 -9.674 -12.497 1.00 96.56 210 HIS A N 1
ATOM 1697 C CA . HIS A 1 210 ? -13.559 -11.015 -12.998 1.00 96.56 210 HIS A CA 1
ATOM 1698 C C . HIS A 1 210 ? -12.044 -11.251 -13.159 1.00 96.56 210 HIS A C 1
ATOM 1700 O O . HIS A 1 210 ? -11.631 -12.359 -13.478 1.00 96.56 210 HIS A O 1
ATOM 1706 N N . ALA A 1 211 ? -11.203 -10.235 -12.936 1.00 96.94 211 ALA A N 1
ATOM 1707 C CA . ALA A 1 211 ? -9.746 -10.361 -12.977 1.00 96.94 211 ALA A CA 1
ATOM 1708 C C . ALA A 1 211 ? -9.237 -11.450 -12.016 1.00 96.94 211 ALA A C 1
ATOM 1710 O O . ALA A 1 211 ? -9.675 -11.539 -10.866 1.00 96.94 211 ALA A O 1
ATOM 1711 N N . LEU A 1 212 ? -8.280 -12.256 -12.477 1.00 97.06 212 LEU A N 1
ATOM 1712 C CA . LEU A 1 212 ? -7.688 -13.320 -11.666 1.00 97.06 212 LEU A CA 1
ATOM 1713 C C . LEU A 1 212 ? -6.698 -12.724 -10.665 1.00 97.06 212 LEU A C 1
ATOM 1715 O O . LEU A 1 212 ? -6.018 -11.745 -10.972 1.00 97.06 212 LEU A O 1
ATOM 1719 N N . LEU A 1 213 ? -6.624 -13.296 -9.460 1.00 97.94 213 LEU A N 1
ATOM 1720 C CA . LEU A 1 213 ? -5.602 -12.905 -8.486 1.00 97.94 213 LEU A CA 1
ATOM 1721 C C . LEU A 1 213 ? -4.196 -13.178 -9.051 1.00 97.94 213 LEU A C 1
ATOM 1723 O O . LEU A 1 213 ? -4.035 -14.159 -9.780 1.00 97.94 213 LEU A O 1
ATOM 1727 N N . PRO A 1 214 ? -3.189 -12.353 -8.706 1.00 97.50 214 PRO A N 1
ATOM 1728 C CA . PRO A 1 214 ? -1.829 -12.536 -9.192 1.00 97.50 214 PRO A CA 1
ATOM 1729 C C . PRO A 1 214 ? -1.258 -13.907 -8.851 1.00 97.50 214 PRO A C 1
ATOM 1731 O O . PRO A 1 214 ? -1.522 -14.470 -7.783 1.00 97.50 214 PRO A O 1
ATOM 1734 N N . SER A 1 215 ? -0.425 -14.406 -9.753 1.00 96.56 215 SER A N 1
ATOM 1735 C CA . SER A 1 215 ? 0.250 -15.691 -9.631 1.00 96.56 215 SER A CA 1
ATOM 1736 C C . SER A 1 215 ? 1.761 -15.540 -9.844 1.00 96.56 215 SER A C 1
ATOM 1738 O O . SER A 1 215 ? 2.201 -14.585 -10.495 1.00 96.56 215 SER A O 1
ATOM 1740 N N . PRO A 1 216 ? 2.592 -16.432 -9.269 1.00 96.19 216 PRO A N 1
ATOM 1741 C CA . PRO A 1 216 ? 4.027 -16.417 -9.530 1.00 96.19 216 PRO A CA 1
ATOM 1742 C C . PRO A 1 216 ? 4.322 -16.524 -11.029 1.00 96.19 216 PRO A C 1
ATOM 1744 O O . PRO A 1 216 ? 3.788 -17.395 -11.714 1.00 96.19 216 PRO A O 1
ATOM 1747 N N . SER A 1 217 ? 5.200 -15.656 -11.520 1.00 95.25 217 SER A N 1
ATOM 1748 C CA . SER A 1 217 ? 5.571 -15.545 -12.928 1.00 95.25 217 SER A CA 1
ATOM 1749 C C . SER A 1 217 ? 7.083 -15.663 -13.124 1.00 95.25 217 SER A C 1
ATOM 1751 O O . SER A 1 217 ? 7.877 -15.480 -12.199 1.00 95.25 217 SER A O 1
ATOM 1753 N N . SER A 1 218 ? 7.503 -15.930 -14.362 1.00 92.69 218 SER A N 1
ATOM 1754 C CA . SER A 1 218 ? 8.918 -15.984 -14.756 1.00 92.69 218 SER A CA 1
ATOM 1755 C C . SER A 1 218 ? 9.660 -14.676 -14.454 1.00 92.69 218 SER A C 1
ATOM 1757 O O . SER A 1 218 ? 10.847 -14.693 -14.126 1.00 92.69 218 SER A O 1
ATOM 1759 N N . PHE A 1 219 ? 8.963 -13.537 -14.512 1.00 94.06 219 PHE A N 1
ATOM 1760 C CA . PHE A 1 219 ? 9.538 -12.220 -14.251 1.00 94.06 219 PHE A CA 1
ATOM 1761 C C . PHE A 1 219 ? 9.662 -11.853 -12.761 1.00 94.06 219 PHE A C 1
ATOM 1763 O O . PHE A 1 219 ? 10.123 -10.754 -12.457 1.00 94.06 219 PHE A O 1
ATOM 1770 N N . ASP A 1 220 ? 9.330 -12.757 -11.835 1.00 95.44 220 ASP A N 1
ATOM 1771 C CA . ASP A 1 220 ? 9.603 -12.578 -10.398 1.00 95.44 220 ASP A CA 1
ATOM 1772 C C . ASP A 1 220 ? 10.982 -13.099 -9.984 1.00 95.44 220 ASP A C 1
ATOM 1774 O O . ASP A 1 220 ? 11.399 -12.926 -8.839 1.00 95.44 220 ASP A O 1
ATOM 1778 N N . ALA A 1 221 ? 11.696 -13.760 -10.901 1.00 94.19 221 ALA A N 1
ATOM 1779 C CA . ALA A 1 221 ? 12.978 -14.376 -10.606 1.00 94.19 221 ALA A CA 1
ATOM 1780 C C . ALA A 1 221 ? 13.978 -13.352 -10.044 1.00 94.19 221 ALA A C 1
ATOM 1782 O O . ALA A 1 221 ? 14.247 -12.304 -10.651 1.00 94.19 221 ALA A O 1
ATOM 1783 N N . LEU A 1 222 ? 14.546 -13.690 -8.886 1.00 97.06 222 LEU A N 1
ATOM 1784 C CA . LEU A 1 222 ? 15.561 -12.907 -8.192 1.00 97.06 222 LEU A CA 1
ATOM 1785 C C . LEU A 1 222 ? 16.961 -13.437 -8.508 1.00 97.06 222 LEU A C 1
ATOM 1787 O O . LEU A 1 222 ? 17.178 -14.642 -8.630 1.00 97.06 222 LEU A O 1
ATOM 1791 N N . SER A 1 223 ? 17.929 -12.531 -8.614 1.00 95.19 223 SER A N 1
ATOM 1792 C CA . SER A 1 223 ? 19.348 -12.888 -8.556 1.00 95.19 223 SER A CA 1
ATOM 1793 C C . SER A 1 223 ? 19.757 -13.268 -7.127 1.00 95.19 223 SER A C 1
ATOM 1795 O O . SER A 1 223 ? 19.040 -12.977 -6.172 1.00 95.19 223 SER A O 1
ATOM 1797 N N . GLY A 1 224 ? 20.930 -13.890 -6.961 1.00 95.94 224 GLY A N 1
ATOM 1798 C CA . GLY A 1 224 ? 21.449 -14.272 -5.639 1.00 95.94 224 GLY A CA 1
ATOM 1799 C C . GLY A 1 224 ? 21.450 -13.126 -4.610 1.00 95.94 224 GLY A C 1
ATOM 1800 O O . GLY A 1 224 ? 20.884 -13.306 -3.534 1.00 95.94 224 GLY A O 1
ATOM 1801 N N . PRO A 1 225 ? 22.012 -11.941 -4.924 1.00 93.81 225 PRO A N 1
ATOM 1802 C CA . PRO A 1 225 ? 21.973 -10.786 -4.021 1.00 93.81 225 PRO A CA 1
ATOM 1803 C C . PRO A 1 225 ? 20.552 -10.313 -3.684 1.00 93.81 225 PRO A C 1
ATOM 1805 O O . PRO A 1 225 ? 20.236 -10.097 -2.519 1.00 93.81 225 PRO A O 1
ATOM 1808 N N . GLU A 1 226 ? 19.660 -10.235 -4.674 1.00 95.94 226 GLU A N 1
ATOM 1809 C CA . GLU A 1 226 ? 18.271 -9.805 -4.454 1.00 95.94 226 GLU A CA 1
ATOM 1810 C C . GLU A 1 226 ? 17.488 -10.806 -3.598 1.00 95.94 226 GLU A C 1
ATOM 1812 O O . GLU A 1 226 ? 16.695 -10.408 -2.753 1.00 95.94 226 GLU A O 1
ATOM 1817 N N . ALA A 1 227 ? 17.736 -12.105 -3.774 1.00 97.06 227 ALA A N 1
ATOM 1818 C CA . ALA A 1 227 ? 17.151 -13.162 -2.956 1.00 97.06 227 ALA A CA 1
ATOM 1819 C C . ALA A 1 227 ? 17.587 -13.080 -1.484 1.00 97.06 227 ALA A C 1
ATOM 1821 O O . ALA A 1 227 ? 16.795 -13.396 -0.596 1.00 97.06 227 ALA A O 1
ATOM 1822 N N . LEU A 1 228 ? 18.828 -12.653 -1.225 1.00 95.62 228 LEU A N 1
ATOM 1823 C CA . LEU A 1 228 ? 19.333 -12.412 0.128 1.00 95.62 228 LEU A CA 1
ATOM 1824 C C . LEU A 1 228 ? 18.748 -11.135 0.739 1.00 95.62 228 LEU A C 1
ATOM 1826 O O . LEU A 1 228 ? 18.443 -11.122 1.929 1.00 95.62 228 LEU A O 1
ATOM 1830 N N . ALA A 1 229 ? 18.570 -10.084 -0.063 1.00 93.25 229 ALA A N 1
ATOM 1831 C CA . ALA A 1 229 ? 17.995 -8.819 0.389 1.00 93.25 229 ALA A CA 1
ATOM 1832 C C . ALA A 1 229 ? 16.472 -8.891 0.609 1.00 93.25 229 ALA A C 1
ATOM 1834 O O . ALA A 1 229 ? 15.944 -8.240 1.509 1.00 93.25 229 ALA A O 1
ATOM 1835 N N . ALA A 1 230 ? 15.764 -9.706 -0.178 1.00 95.94 230 ALA A N 1
ATOM 1836 C CA . ALA A 1 230 ? 14.310 -9.858 -0.145 1.00 95.94 230 ALA A CA 1
ATOM 1837 C C . ALA A 1 230 ? 13.876 -11.310 0.158 1.00 95.94 230 ALA A C 1
ATOM 1839 O O . ALA A 1 230 ? 13.144 -11.915 -0.632 1.00 95.94 230 ALA A O 1
ATOM 1840 N N . PRO A 1 231 ? 14.274 -11.899 1.304 1.00 95.94 231 PRO A N 1
ATOM 1841 C CA . PRO A 1 231 ? 14.054 -13.321 1.584 1.00 95.94 231 PRO A CA 1
ATOM 1842 C C . PRO A 1 231 ? 12.567 -13.690 1.669 1.00 95.94 231 PRO A C 1
ATOM 1844 O O . PRO A 1 231 ? 12.167 -14.785 1.275 1.00 95.94 231 PRO A O 1
ATOM 1847 N N . VAL A 1 232 ? 11.729 -12.766 2.146 1.00 96.69 232 VAL A N 1
ATOM 1848 C CA . VAL A 1 232 ? 10.282 -12.982 2.259 1.00 96.69 232 VAL A CA 1
ATOM 1849 C C . VAL A 1 232 ? 9.622 -13.020 0.881 1.00 96.69 232 VAL A C 1
ATOM 1851 O O . VAL A 1 232 ? 8.873 -13.955 0.596 1.00 96.69 232 VAL A O 1
ATOM 1854 N N . PHE A 1 233 ? 9.943 -12.066 0.001 1.00 97.06 233 PHE A N 1
ATOM 1855 C CA . PHE A 1 233 ? 9.455 -12.087 -1.379 1.00 97.06 233 PHE A CA 1
ATOM 1856 C C . PHE A 1 233 ? 10.012 -13.288 -2.151 1.00 97.06 233 PHE A C 1
ATOM 1858 O O . PHE A 1 233 ? 9.279 -13.925 -2.895 1.00 97.06 233 PHE A O 1
ATOM 1865 N N . HIS A 1 234 ? 11.266 -13.677 -1.920 1.00 96.94 234 HIS A N 1
ATOM 1866 C CA . HIS A 1 234 ? 11.837 -14.875 -2.533 1.00 96.94 234 HIS A CA 1
ATOM 1867 C C . HIS A 1 234 ? 11.050 -16.147 -2.172 1.00 96.94 234 HIS A C 1
ATOM 1869 O O . HIS A 1 234 ? 10.735 -16.949 -3.048 1.00 96.94 234 HIS A O 1
ATOM 1875 N N . LYS A 1 235 ? 10.706 -16.324 -0.889 1.00 96.50 235 LYS A N 1
ATOM 1876 C CA . LYS A 1 235 ? 10.005 -17.520 -0.397 1.00 96.50 235 LYS A CA 1
ATOM 1877 C C . LYS A 1 235 ? 8.525 -17.545 -0.779 1.00 96.50 235 LYS A C 1
ATOM 1879 O O . LYS A 1 235 ? 7.995 -18.608 -1.089 1.00 96.50 235 LYS A O 1
ATOM 1884 N N . HIS A 1 236 ? 7.849 -16.401 -0.715 1.00 96.50 236 HIS A N 1
ATOM 1885 C CA . HIS A 1 236 ? 6.388 -16.339 -0.814 1.00 96.50 236 HIS A CA 1
ATOM 1886 C C . HIS A 1 236 ? 5.869 -15.655 -2.083 1.00 96.50 236 HIS A C 1
ATOM 1888 O O . HIS A 1 236 ? 4.686 -15.787 -2.400 1.00 96.50 236 HIS A O 1
ATOM 1894 N N . ASN A 1 237 ? 6.733 -14.958 -2.823 1.00 96.00 237 ASN A N 1
ATOM 1895 C CA . ASN A 1 237 ? 6.404 -14.256 -4.062 1.00 96.00 237 ASN A CA 1
ATOM 1896 C C . ASN A 1 237 ? 5.155 -13.358 -3.867 1.00 96.00 237 ASN A C 1
ATOM 1898 O O . ASN A 1 237 ? 4.960 -12.773 -2.796 1.00 96.00 237 ASN A O 1
ATOM 1902 N N . VAL A 1 238 ? 4.266 -13.267 -4.856 1.00 96.88 238 VAL A N 1
ATOM 1903 C CA . VAL A 1 238 ? 3.030 -12.472 -4.807 1.00 96.88 238 VAL A CA 1
ATOM 1904 C C . VAL A 1 238 ? 1.991 -12.954 -3.786 1.00 96.88 238 VAL A C 1
ATOM 1906 O O . VAL A 1 238 ? 0.964 -12.297 -3.622 1.00 96.88 238 VAL A O 1
ATOM 1909 N N . ALA A 1 239 ? 2.220 -14.050 -3.050 1.00 96.69 239 ALA A N 1
ATOM 1910 C CA . ALA A 1 239 ? 1.246 -14.549 -2.077 1.00 96.69 239 ALA A CA 1
ATOM 1911 C C . ALA A 1 239 ? 0.922 -13.514 -0.985 1.00 96.69 239 ALA A C 1
ATOM 1913 O O . ALA A 1 239 ? -0.237 -13.389 -0.591 1.00 96.69 239 ALA A O 1
ATOM 1914 N N . LEU A 1 240 ? 1.910 -12.733 -0.529 1.00 96.69 240 LEU A N 1
ATOM 1915 C CA . LEU A 1 240 ? 1.698 -11.670 0.466 1.00 96.69 240 LEU A CA 1
ATOM 1916 C C . LEU A 1 240 ? 0.802 -10.565 -0.085 1.00 96.69 240 LEU A C 1
ATOM 1918 O O . LEU A 1 240 ? -0.119 -10.109 0.595 1.00 96.69 240 LEU A O 1
ATOM 1922 N N . PHE A 1 241 ? 1.033 -10.175 -1.336 1.00 98.25 241 PHE A N 1
ATOM 1923 C CA . PHE A 1 241 ? 0.188 -9.211 -2.018 1.00 98.25 241 PHE A CA 1
ATOM 1924 C C . PHE A 1 241 ? -1.247 -9.735 -2.169 1.00 98.25 241 PHE A C 1
ATOM 1926 O O . PHE A 1 241 ? -2.196 -9.031 -1.830 1.00 98.25 241 PHE A O 1
ATOM 1933 N N . CYS A 1 242 ? -1.429 -11.001 -2.554 1.00 98.25 242 CYS A N 1
ATOM 1934 C CA . CYS A 1 242 ? -2.749 -11.636 -2.614 1.00 98.25 242 CYS A CA 1
ATOM 1935 C C . CYS A 1 242 ? -3.448 -11.662 -1.242 1.00 98.25 242 CYS A C 1
ATOM 1937 O O . CYS A 1 242 ? -4.657 -11.425 -1.153 1.00 98.25 242 CYS A O 1
ATOM 1939 N N . ARG A 1 243 ? -2.702 -11.887 -0.150 1.00 97.62 243 ARG A N 1
ATOM 1940 C CA . ARG A 1 243 ? -3.237 -11.786 1.219 1.00 97.62 243 ARG A CA 1
ATOM 1941 C C . ARG A 1 243 ? -3.657 -10.359 1.553 1.00 97.62 243 ARG A C 1
ATOM 1943 O O . ARG A 1 243 ? -4.765 -10.182 2.060 1.00 97.62 243 ARG A O 1
ATOM 1950 N N . MET A 1 244 ? -2.856 -9.353 1.209 1.00 98.25 244 MET A N 1
ATOM 1951 C CA . MET A 1 244 ? -3.229 -7.944 1.371 1.00 98.25 244 MET A CA 1
ATOM 1952 C C . MET A 1 244 ? -4.508 -7.610 0.589 1.00 98.25 244 MET A C 1
ATOM 1954 O O . MET A 1 244 ? -5.443 -7.049 1.151 1.00 98.25 244 MET A O 1
ATOM 1958 N N . VAL A 1 245 ? -4.609 -8.034 -0.673 1.00 98.44 245 VAL A N 1
ATOM 1959 C CA . VAL A 1 245 ? -5.810 -7.847 -1.503 1.00 98.44 245 VAL A CA 1
ATOM 1960 C C . VAL A 1 245 ? -7.042 -8.473 -0.850 1.00 98.44 245 VAL A C 1
ATOM 1962 O O . VAL A 1 245 ? -8.083 -7.822 -0.760 1.00 98.44 245 VAL A O 1
ATOM 1965 N N . SER A 1 246 ? -6.941 -9.705 -0.341 1.00 98.00 246 SER A N 1
ATOM 1966 C CA . SER A 1 246 ? -8.067 -10.351 0.350 1.00 98.00 246 SER A CA 1
ATOM 1967 C C . SER A 1 246 ? -8.516 -9.568 1.590 1.00 98.00 246 SER A C 1
ATOM 1969 O O . SER A 1 246 ? -9.714 -9.410 1.818 1.00 98.00 246 SER A O 1
ATOM 1971 N N . LEU A 1 247 ? -7.570 -8.974 2.320 1.00 98.00 247 LEU A N 1
ATOM 1972 C CA . LEU A 1 247 ? -7.858 -8.114 3.459 1.00 98.00 247 LEU A CA 1
ATOM 1973 C C . LEU A 1 247 ? -8.561 -6.809 3.025 1.00 98.00 247 LEU A C 1
ATOM 1975 O O . LEU A 1 247 ? -9.538 -6.401 3.653 1.00 98.00 247 LEU A O 1
ATOM 1979 N N . ARG A 1 248 ? -8.145 -6.206 1.899 1.00 97.44 248 ARG A N 1
ATOM 1980 C CA . ARG A 1 248 ? -8.797 -5.021 1.301 1.00 97.44 248 ARG A CA 1
ATOM 1981 C C . ARG A 1 248 ? -10.224 -5.283 0.819 1.00 97.44 248 ARG A C 1
ATOM 1983 O O . ARG A 1 248 ? -11.063 -4.387 0.859 1.00 97.44 248 ARG A O 1
ATOM 1990 N N . ARG A 1 249 ? -10.531 -6.502 0.365 1.00 97.44 249 ARG A N 1
ATOM 1991 C CA . ARG A 1 249 ? -11.914 -6.911 0.044 1.00 97.44 249 ARG A CA 1
ATOM 1992 C C . ARG A 1 249 ? -12.792 -6.938 1.290 1.00 97.44 249 ARG A C 1
ATOM 1994 O O . ARG A 1 249 ? -13.930 -6.476 1.254 1.00 97.44 249 ARG A O 1
ATOM 2001 N N . ILE A 1 250 ? -12.261 -7.431 2.409 1.00 97.69 250 ILE A N 1
ATOM 2002 C CA . ILE A 1 250 ? -12.992 -7.400 3.678 1.00 97.69 250 ILE A CA 1
ATOM 2003 C C . ILE A 1 250 ? -13.189 -5.953 4.144 1.00 97.69 250 ILE A C 1
ATOM 2005 O O . ILE A 1 250 ? -14.315 -5.578 4.459 1.00 97.69 250 ILE A O 1
ATOM 2009 N N . SER A 1 251 ? -12.145 -5.115 4.109 1.00 95.31 251 SER A N 1
ATOM 2010 C CA . SER A 1 251 ? -12.266 -3.707 4.515 1.00 95.31 251 SER A CA 1
ATOM 2011 C C . SER A 1 251 ? -13.265 -2.927 3.661 1.00 95.31 251 SER A C 1
ATOM 2013 O O . SER A 1 251 ? -14.022 -2.129 4.202 1.00 95.31 251 SER A O 1
ATOM 2015 N N . GLY A 1 252 ? -13.310 -3.184 2.349 1.00 94.12 252 GLY A N 1
ATOM 2016 C CA . GLY A 1 252 ? -14.295 -2.577 1.455 1.00 94.12 252 GLY A CA 1
ATOM 2017 C C . GLY A 1 252 ? -15.733 -2.927 1.844 1.00 94.12 252 GLY A C 1
ATOM 2018 O O . GLY A 1 252 ? -16.562 -2.033 1.967 1.00 94.12 252 GLY A O 1
ATOM 2019 N N . ARG A 1 253 ? -16.013 -4.204 2.148 1.00 93.75 253 ARG A N 1
ATOM 2020 C CA . ARG A 1 253 ? -17.342 -4.630 2.626 1.00 93.75 253 ARG A CA 1
ATOM 2021 C C . ARG A 1 253 ? -17.715 -4.023 3.977 1.00 93.75 253 ARG A C 1
ATOM 2023 O O . ARG A 1 253 ? -18.882 -3.701 4.181 1.00 93.75 253 ARG A O 1
ATOM 2030 N N . VAL A 1 254 ? -16.750 -3.861 4.888 1.00 92.12 254 VAL A N 1
ATOM 2031 C CA . VAL A 1 254 ? -16.971 -3.167 6.170 1.00 92.12 254 VAL A CA 1
ATOM 2032 C C . VAL A 1 254 ? -17.353 -1.707 5.917 1.00 92.12 254 VAL A C 1
ATOM 2034 O O . VAL A 1 254 ? -18.368 -1.249 6.438 1.00 92.12 254 VAL A O 1
ATOM 2037 N N . LEU A 1 255 ? -16.597 -1.008 5.066 1.00 88.88 255 LEU A N 1
ATOM 2038 C CA . LEU A 1 255 ? -16.856 0.385 4.698 1.00 88.88 255 LEU A CA 1
ATOM 2039 C C . LEU A 1 255 ? -18.255 0.551 4.073 1.00 88.88 255 LEU A C 1
ATOM 2041 O O . LEU A 1 255 ? -19.068 1.313 4.584 1.00 88.88 255 LEU A O 1
ATOM 2045 N N . GLU A 1 256 ? -18.587 -0.251 3.057 1.00 87.88 256 GLU A N 1
ATOM 2046 C CA . GLU A 1 256 ? -19.886 -0.231 2.356 1.00 87.88 256 GLU A CA 1
ATOM 2047 C C . GLU A 1 256 ? -21.077 -0.743 3.190 1.00 87.88 256 GLU A C 1
ATOM 2049 O O . GLU A 1 256 ? -22.215 -0.710 2.721 1.00 87.88 256 GLU A O 1
ATOM 2054 N N . SER A 1 257 ? -20.848 -1.245 4.406 1.00 86.25 257 SER A N 1
ATOM 2055 C CA . SER A 1 257 ? -21.924 -1.713 5.292 1.00 86.25 257 SER A CA 1
ATOM 2056 C C . SER A 1 257 ? -22.126 -0.807 6.499 1.00 86.25 257 SER A C 1
ATOM 2058 O O . SER A 1 257 ? -23.263 -0.566 6.892 1.00 86.25 257 SER A O 1
ATOM 2060 N N . MET A 1 258 ? -21.037 -0.332 7.105 1.00 82.31 258 MET A N 1
ATOM 2061 C CA . MET A 1 258 ? -21.070 0.358 8.398 1.00 82.31 258 MET A CA 1
ATOM 2062 C C . MET A 1 258 ? -20.856 1.869 8.299 1.00 82.31 258 MET A C 1
ATOM 2064 O O . MET A 1 258 ? -21.289 2.596 9.194 1.00 82.31 258 MET A O 1
ATOM 2068 N N . TYR A 1 259 ? -20.221 2.328 7.222 1.00 80.81 259 TYR A N 1
ATOM 2069 C CA . TYR A 1 259 ? -19.840 3.721 6.979 1.00 80.81 259 TYR A CA 1
ATOM 2070 C C . TYR A 1 259 ? -20.580 4.260 5.748 1.00 80.81 259 TYR A C 1
ATOM 2072 O O . TYR A 1 259 ? -19.995 4.822 4.828 1.00 80.81 259 TYR A O 1
ATOM 2080 N N . ILE A 1 260 ? -21.889 4.013 5.707 1.00 74.88 260 ILE A N 1
ATOM 2081 C CA . ILE A 1 260 ? -22.781 4.443 4.628 1.00 74.88 260 ILE A CA 1
ATOM 2082 C C . ILE A 1 260 ? -23.610 5.651 5.047 1.00 74.88 260 ILE A C 1
ATOM 2084 O O . ILE A 1 260 ? -23.881 5.846 6.233 1.00 74.88 260 ILE A O 1
ATOM 2088 N N . ALA A 1 261 ? -24.048 6.421 4.050 1.00 71.31 261 ALA A N 1
ATOM 2089 C CA . ALA A 1 261 ? -24.921 7.568 4.246 1.00 71.31 261 ALA A CA 1
ATOM 2090 C C . ALA A 1 261 ? -26.231 7.175 4.947 1.00 71.31 261 ALA A C 1
ATOM 2092 O O . ALA A 1 261 ? -26.793 6.094 4.726 1.00 71.31 261 ALA A O 1
ATOM 2093 N N . ARG A 1 262 ? -26.717 8.090 5.784 1.00 71.19 262 ARG A N 1
ATOM 2094 C CA . ARG A 1 262 ? -27.940 7.946 6.573 1.00 71.19 262 ARG A CA 1
ATOM 2095 C C . ARG A 1 262 ? -28.866 9.120 6.291 1.00 71.19 262 ARG A C 1
ATOM 2097 O O . ARG A 1 262 ? -28.403 10.214 5.982 1.00 71.19 262 ARG A O 1
ATOM 2104 N N . GLY A 1 263 ? -30.169 8.864 6.340 1.00 67.25 263 GLY A N 1
ATOM 2105 C CA . GLY A 1 263 ? -31.174 9.916 6.260 1.00 67.25 263 GLY A CA 1
ATOM 2106 C C . GLY A 1 263 ? -31.182 10.785 7.525 1.00 67.25 263 GLY A C 1
ATOM 2107 O O . GLY A 1 263 ? -30.546 10.424 8.517 1.00 67.25 263 GLY A O 1
ATOM 2108 N N . PRO A 1 264 ? -31.941 11.896 7.531 1.00 68.44 264 PRO A N 1
ATOM 2109 C CA . PRO A 1 264 ? -32.099 12.757 8.709 1.00 68.44 264 PRO A CA 1
ATOM 2110 C C . PRO A 1 264 ? -32.645 12.035 9.951 1.00 68.44 264 PRO A C 1
ATOM 2112 O O . PRO A 1 264 ? -32.489 12.512 11.064 1.00 68.44 264 PRO A O 1
ATOM 2115 N N . ASP A 1 265 ? -33.290 10.881 9.769 1.00 69.88 265 ASP A N 1
ATOM 2116 C CA . ASP A 1 265 ? -33.781 10.015 10.843 1.00 69.88 265 ASP A CA 1
ATOM 2117 C C . ASP A 1 265 ? -32.718 9.028 11.366 1.00 69.88 265 ASP A C 1
ATOM 2119 O O . ASP A 1 265 ? -33.041 8.098 12.108 1.00 69.88 265 ASP A O 1
ATOM 2123 N N . GLY A 1 266 ? -31.464 9.177 10.928 1.00 64.88 266 GLY A N 1
ATOM 2124 C CA . GLY A 1 266 ? -30.342 8.317 11.289 1.00 64.88 266 GLY A CA 1
ATOM 2125 C C . GLY A 1 266 ? -30.397 6.923 10.661 1.00 64.88 266 GLY A C 1
ATOM 2126 O O . GLY A 1 266 ? -29.544 6.085 10.967 1.00 64.88 266 GLY A O 1
ATOM 2127 N N . LYS A 1 267 ? -31.362 6.624 9.778 1.00 68.06 267 LYS A N 1
ATOM 2128 C CA . LYS A 1 267 ? -31.520 5.288 9.182 1.00 68.06 267 LYS A CA 1
ATOM 2129 C C . LYS A 1 267 ? -30.828 5.179 7.830 1.00 68.06 267 LYS A C 1
ATOM 2131 O O . LYS A 1 267 ? -30.729 6.134 7.064 1.00 68.06 267 LYS A O 1
ATOM 2136 N N . CYS A 1 268 ? -30.366 3.971 7.516 1.00 73.00 268 CYS A N 1
ATOM 2137 C CA . CYS A 1 268 ? -29.965 3.636 6.155 1.00 73.00 268 CYS A CA 1
ATOM 2138 C C . CYS A 1 268 ? -31.220 3.450 5.290 1.00 73.00 268 CYS A C 1
ATOM 2140 O O . CYS A 1 268 ? -32.153 2.767 5.713 1.00 73.00 268 CYS A O 1
ATOM 2142 N N . MET A 1 269 ? -31.227 4.027 4.085 1.00 70.31 269 MET A N 1
ATOM 2143 C CA . MET A 1 269 ? -32.397 3.996 3.199 1.00 70.31 269 MET A CA 1
ATOM 2144 C C . MET A 1 269 ? -32.736 2.590 2.684 1.00 70.31 269 MET A C 1
ATOM 2146 O O . MET A 1 269 ? -33.900 2.205 2.703 1.00 70.31 269 MET A O 1
ATOM 2150 N N . ASP A 1 270 ? -31.725 1.810 2.285 1.00 76.75 270 ASP A N 1
ATOM 2151 C CA . ASP A 1 270 ? -31.932 0.546 1.556 1.00 76.75 270 ASP A CA 1
ATOM 2152 C C . ASP A 1 270 ? -31.462 -0.709 2.313 1.00 76.75 270 ASP A C 1
ATOM 2154 O O . ASP A 1 270 ? -31.596 -1.825 1.811 1.00 76.75 270 ASP A O 1
ATOM 2158 N N . THR A 1 271 ? -30.864 -0.566 3.502 1.00 82.69 271 THR A N 1
ATOM 2159 C CA . THR A 1 271 ? -30.314 -1.704 4.262 1.00 82.69 271 THR A CA 1
ATOM 2160 C C . THR A 1 271 ? -30.804 -1.685 5.706 1.00 82.69 271 THR A C 1
ATOM 2162 O O . THR A 1 271 ? -30.567 -0.733 6.446 1.00 82.69 271 THR A O 1
ATOM 2165 N N . SER A 1 272 ? -31.466 -2.763 6.135 1.00 87.75 272 SER A N 1
ATOM 2166 C CA . SER A 1 272 ? -31.950 -2.884 7.512 1.00 87.75 272 SER A CA 1
ATOM 2167 C C . SER A 1 272 ? -30.799 -3.095 8.498 1.00 87.75 272 SER A C 1
ATOM 2169 O O . SER A 1 272 ? -29.769 -3.680 8.157 1.00 87.75 272 SER A O 1
ATOM 2171 N N . LEU A 1 273 ? -30.986 -2.698 9.761 1.00 85.50 273 LEU A N 1
ATOM 2172 C CA . LEU A 1 273 ? -29.985 -2.933 10.810 1.00 85.50 273 LEU A CA 1
ATOM 2173 C C . LEU A 1 273 ? -29.625 -4.423 10.936 1.00 85.50 273 LEU A C 1
ATOM 2175 O O . LEU A 1 273 ? -28.455 -4.761 11.078 1.00 85.50 273 LEU A O 1
ATOM 2179 N N . GLN A 1 274 ? -30.606 -5.321 10.799 1.00 89.88 274 GLN A N 1
ATOM 2180 C CA . GLN A 1 274 ? -30.376 -6.768 10.815 1.00 89.88 274 GLN A CA 1
ATOM 2181 C C . GLN A 1 274 ? -29.436 -7.216 9.685 1.00 89.88 274 GLN A C 1
ATOM 2183 O O . GLN A 1 274 ? -28.547 -8.034 9.916 1.00 89.88 274 GLN A O 1
ATOM 2188 N N . GLN A 1 275 ? -29.604 -6.674 8.475 1.00 91.12 275 GLN A N 1
ATOM 2189 C CA . GLN A 1 275 ? -28.711 -6.959 7.350 1.00 91.12 275 GLN A CA 1
ATOM 2190 C C . GLN A 1 275 ? -27.305 -6.407 7.599 1.00 91.12 275 GLN A C 1
ATOM 2192 O O . GLN A 1 275 ? -26.328 -7.084 7.286 1.00 91.12 275 GLN A O 1
ATOM 2197 N N . ILE A 1 276 ? -27.183 -5.214 8.191 1.00 89.00 276 ILE A N 1
ATOM 2198 C CA . ILE A 1 276 ? -25.877 -4.636 8.534 1.00 89.00 276 ILE A CA 1
ATOM 2199 C C . ILE A 1 276 ? -25.167 -5.491 9.593 1.00 89.00 276 ILE A C 1
ATOM 2201 O O . ILE A 1 276 ? -23.992 -5.816 9.425 1.00 89.00 276 ILE A O 1
ATOM 2205 N N . CYS A 1 277 ? -25.875 -5.930 10.637 1.00 90.50 277 CYS A N 1
ATOM 2206 C CA . CYS A 1 277 ? -25.336 -6.846 11.644 1.00 90.50 277 CYS A CA 1
ATOM 2207 C C . CYS A 1 277 ? -24.878 -8.173 11.021 1.00 90.50 277 CYS A C 1
ATOM 2209 O O . CYS A 1 277 ? -23.778 -8.632 11.319 1.00 90.50 277 CYS A O 1
ATOM 2211 N N . ALA A 1 278 ? -25.664 -8.751 10.104 1.00 93.94 278 ALA A N 1
ATOM 2212 C CA . ALA A 1 278 ? -25.277 -9.971 9.394 1.00 93.94 278 ALA A CA 1
ATOM 2213 C C . ALA A 1 278 ? -23.984 -9.780 8.578 1.00 93.94 278 ALA A C 1
ATOM 2215 O O . ALA A 1 278 ? -23.063 -10.588 8.690 1.00 93.94 278 ALA A O 1
ATOM 2216 N N . ARG A 1 279 ? -23.867 -8.670 7.832 1.00 93.12 279 ARG A N 1
ATOM 2217 C CA . ARG A 1 279 ? -22.646 -8.323 7.079 1.00 93.12 279 ARG A CA 1
ATOM 2218 C C . ARG A 1 279 ? -21.441 -8.092 7.998 1.00 93.12 279 ARG A C 1
ATOM 2220 O O . ARG A 1 279 ? -20.331 -8.504 7.667 1.00 93.12 279 ARG A O 1
ATOM 2227 N N . SER A 1 280 ? -21.649 -7.467 9.158 1.00 92.19 280 SER A N 1
ATOM 2228 C CA . SER A 1 280 ? -20.616 -7.274 10.186 1.00 92.19 280 SER A CA 1
ATOM 2229 C C . SER A 1 280 ? -20.111 -8.612 10.743 1.00 92.19 280 SER A C 1
ATOM 2231 O O . SER A 1 280 ? -18.902 -8.833 10.856 1.00 92.19 280 SER A O 1
ATOM 2233 N N . ASP A 1 281 ? -21.018 -9.553 11.013 1.00 93.94 281 ASP A N 1
ATOM 2234 C CA . ASP A 1 281 ? -20.666 -10.895 11.477 1.00 93.94 281 ASP A CA 1
ATOM 2235 C C . ASP A 1 281 ? -19.932 -11.728 10.421 1.00 93.94 281 ASP A C 1
ATOM 2237 O O . ASP A 1 281 ? -18.996 -12.459 10.757 1.00 93.94 281 ASP A O 1
ATOM 2241 N N . GLU A 1 282 ? -20.321 -11.616 9.151 1.00 96.56 282 GLU A N 1
ATOM 2242 C CA . GLU A 1 282 ? -19.594 -12.220 8.030 1.00 96.56 282 GLU A CA 1
ATOM 2243 C C . GLU A 1 282 ? -18.181 -11.642 7.916 1.00 96.56 282 GLU A C 1
ATOM 2245 O O . GLU A 1 282 ? -17.207 -12.395 7.932 1.00 96.56 282 GLU A O 1
ATOM 2250 N N . ALA A 1 283 ? -18.042 -10.313 7.918 1.00 96.50 283 ALA A N 1
ATOM 2251 C CA . ALA A 1 283 ? -16.738 -9.655 7.882 1.00 96.50 283 ALA A CA 1
ATOM 2252 C C . ALA A 1 283 ? -15.852 -10.063 9.071 1.00 96.50 283 ALA A C 1
ATOM 2254 O O . ALA A 1 283 ? -14.652 -10.286 8.908 1.00 96.50 283 ALA A O 1
ATOM 2255 N N . ARG A 1 284 ? -16.435 -10.223 10.266 1.00 95.69 284 ARG A N 1
ATOM 2256 C CA . ARG A 1 284 ? -15.732 -10.725 11.454 1.00 95.69 284 ARG A CA 1
ATOM 2257 C C . ARG A 1 284 ? -15.202 -12.144 11.249 1.00 95.69 284 ARG A C 1
ATOM 2259 O O . ARG A 1 284 ? -14.051 -12.401 11.594 1.00 95.69 284 ARG A O 1
ATOM 2266 N N . LYS A 1 285 ? -16.021 -13.058 10.718 1.00 97.31 285 LYS A N 1
ATOM 2267 C CA . LYS A 1 285 ? -15.608 -14.445 10.432 1.00 97.31 285 LYS A CA 1
ATOM 2268 C C . LYS A 1 285 ? -14.491 -14.482 9.393 1.00 97.31 285 LYS A C 1
ATOM 2270 O O . LYS A 1 285 ? -13.486 -15.153 9.618 1.00 97.31 285 LYS A O 1
ATOM 2275 N N . ASP A 1 286 ? -14.630 -13.703 8.326 1.00 98.06 286 ASP A N 1
ATOM 2276 C CA . ASP A 1 286 ? -13.637 -13.622 7.256 1.00 98.06 286 ASP A CA 1
ATOM 2277 C C . ASP A 1 286 ? -12.304 -13.050 7.764 1.00 98.06 286 ASP A C 1
ATOM 2279 O O . ASP A 1 286 ? -11.242 -13.524 7.368 1.00 98.06 286 ASP A O 1
ATOM 2283 N N . LEU A 1 287 ? -12.331 -12.084 8.692 1.00 97.88 287 LEU A N 1
ATOM 2284 C CA . LEU A 1 287 ? -11.122 -11.567 9.346 1.00 97.88 287 LEU A CA 1
ATOM 2285 C C . LEU A 1 287 ? -10.429 -12.632 10.202 1.00 97.88 287 LEU A C 1
ATOM 2287 O O . LEU A 1 287 ? -9.207 -12.763 10.134 1.00 97.88 287 LEU A O 1
ATOM 2291 N N . GLU A 1 288 ? -11.172 -13.413 10.990 1.00 97.12 288 GLU A N 1
ATOM 2292 C CA . GLU A 1 288 ? -10.565 -14.495 11.777 1.00 97.12 288 GLU A CA 1
ATOM 2293 C C . GLU A 1 288 ? -9.981 -15.592 10.876 1.00 97.12 288 GLU A C 1
ATOM 2295 O O . GLU A 1 288 ? -8.872 -16.063 11.133 1.00 97.12 288 GLU A O 1
ATOM 2300 N N . GLN A 1 289 ? -10.668 -15.951 9.787 1.00 98.06 289 GLN A N 1
ATOM 2301 C CA . GLN A 1 289 ? -10.137 -16.885 8.794 1.00 98.06 289 GLN A CA 1
ATOM 2302 C C . GLN A 1 289 ? -8.873 -16.330 8.125 1.00 98.06 289 GLN A C 1
ATOM 2304 O O . GLN A 1 289 ? -7.870 -17.033 8.010 1.00 98.06 289 GLN A O 1
ATOM 2309 N N . TRP A 1 290 ? -8.889 -15.059 7.722 1.00 98.25 290 TRP A N 1
ATOM 2310 C CA . TRP A 1 290 ? -7.726 -14.394 7.142 1.00 98.25 290 TRP A CA 1
ATOM 2311 C C . TRP A 1 290 ? -6.534 -14.418 8.104 1.00 98.25 290 TRP A C 1
ATOM 2313 O O . TRP A 1 290 ? -5.409 -14.715 7.704 1.00 98.25 290 TRP A O 1
ATOM 2323 N N . LYS A 1 291 ? -6.778 -14.166 9.395 1.00 97.50 291 LYS A N 1
ATOM 2324 C CA . LYS A 1 291 ? -5.744 -14.235 10.429 1.00 97.50 291 LYS A CA 1
ATOM 2325 C C . LYS A 1 291 ? -5.179 -15.646 10.547 1.00 97.50 291 LYS A C 1
ATOM 2327 O O . LYS A 1 291 ? -3.965 -15.771 10.599 1.00 97.50 291 LYS A O 1
ATOM 2332 N N . GLN A 1 292 ? -6.009 -16.689 10.563 1.00 96.81 292 GLN A N 1
ATOM 2333 C CA . GLN A 1 292 ? -5.530 -18.080 10.587 1.00 96.81 292 GLN A CA 1
ATOM 2334 C C . GLN A 1 292 ? -4.615 -18.375 9.392 1.00 96.81 292 GLN A C 1
ATOM 2336 O O . GLN A 1 292 ? -3.500 -18.850 9.583 1.00 96.81 292 GLN A O 1
ATOM 2341 N N . GLN A 1 293 ? -5.027 -17.973 8.187 1.00 95.75 293 GLN A N 1
ATOM 2342 C CA . GLN A 1 293 ? -4.216 -18.119 6.974 1.00 95.75 293 GLN A CA 1
ATOM 2343 C C . GLN A 1 293 ? -2.893 -17.346 7.041 1.00 95.75 293 GLN A C 1
ATOM 2345 O O . GLN A 1 293 ? -1.911 -17.773 6.442 1.00 95.75 293 GLN A O 1
ATOM 2350 N N . LEU A 1 294 ? -2.846 -16.203 7.735 1.00 95.75 294 LEU A N 1
ATOM 2351 C CA . LEU A 1 294 ? -1.597 -15.481 7.984 1.00 95.75 294 LEU A CA 1
ATOM 2352 C C . LEU A 1 294 ? -0.680 -16.251 8.944 1.00 95.75 294 LEU A C 1
ATOM 2354 O O . LEU A 1 294 ? 0.524 -16.280 8.720 1.00 95.75 294 LEU A O 1
ATOM 2358 N N . GLU A 1 295 ? -1.221 -16.857 10.004 1.00 95.06 295 GLU A N 1
ATOM 2359 C CA . GLU A 1 295 ? -0.425 -17.630 10.972 1.00 95.06 295 GLU A CA 1
ATOM 2360 C C . GLU A 1 295 ? 0.149 -18.925 10.363 1.00 95.06 295 GLU A C 1
ATOM 2362 O O . GLU A 1 295 ? 1.184 -19.406 10.817 1.00 95.06 295 GLU A O 1
ATOM 2367 N N . GLU A 1 296 ? -0.491 -19.469 9.325 1.00 94.12 296 GLU A N 1
ATOM 2368 C CA . GLU A 1 296 ? 0.012 -20.604 8.534 1.00 94.12 296 GLU A CA 1
ATOM 2369 C C . GLU A 1 296 ? 1.184 -20.220 7.617 1.00 94.12 296 GLU A C 1
ATOM 2371 O O . GLU A 1 296 ? 1.979 -21.075 7.218 1.00 94.12 296 GLU A O 1
ATOM 2376 N N . LEU A 1 297 ? 1.310 -18.934 7.273 1.00 89.44 297 LEU A N 1
ATOM 2377 C CA . LEU A 1 297 ? 2.461 -18.432 6.538 1.00 89.44 297 LEU A CA 1
ATOM 2378 C C . LEU A 1 297 ? 3.621 -18.286 7.525 1.00 89.44 297 LEU A C 1
ATOM 2380 O O . LEU A 1 297 ? 3.605 -17.421 8.397 1.00 89.44 297 LEU A O 1
ATOM 2384 N N . ASP A 1 298 ? 4.636 -19.136 7.371 1.00 92.56 298 ASP A N 1
ATOM 2385 C CA . ASP A 1 298 ? 5.885 -19.136 8.143 1.00 92.56 298 ASP A CA 1
ATOM 2386 C C . ASP A 1 298 ? 6.720 -17.860 7.891 1.00 92.56 298 ASP A C 1
ATOM 2388 O O . ASP A 1 298 ? 7.742 -17.870 7.196 1.00 92.56 298 ASP A O 1
ATOM 2392 N N . LEU A 1 299 ? 6.199 -16.742 8.407 1.00 94.38 299 LEU A N 1
ATOM 2393 C CA . LEU A 1 299 ? 6.682 -15.373 8.246 1.00 94.38 299 LEU A CA 1
ATOM 2394 C C . LEU A 1 299 ? 7.252 -14.807 9.543 1.00 94.38 299 LEU A C 1
ATOM 2396 O O . LEU A 1 299 ? 7.986 -13.826 9.509 1.00 94.38 299 LEU A O 1
ATOM 2400 N N . LYS A 1 300 ? 6.910 -15.364 10.709 1.00 93.19 300 LYS A N 1
ATOM 2401 C CA . LYS A 1 300 ? 7.439 -14.849 11.976 1.00 93.19 300 LYS A CA 1
ATOM 2402 C C . LYS A 1 300 ? 8.948 -15.114 12.059 1.00 93.19 300 LYS A C 1
ATOM 2404 O O . LYS A 1 300 ? 9.376 -16.219 11.745 1.00 93.19 300 LYS A O 1
ATOM 2409 N N . PRO A 1 301 ? 9.755 -14.159 12.555 1.00 91.06 301 PRO A N 1
ATOM 2410 C CA . PRO A 1 301 ? 9.382 -12.855 13.108 1.00 91.06 301 PRO A CA 1
ATOM 2411 C C . PRO A 1 301 ? 9.697 -11.678 12.151 1.00 91.06 301 PRO A C 1
ATOM 2413 O O . PRO A 1 301 ? 10.364 -10.723 12.571 1.00 91.06 301 PRO A O 1
ATOM 2416 N N . SER A 1 302 ? 9.281 -11.757 10.879 1.00 95.00 302 SER A N 1
ATOM 2417 C CA . SER A 1 302 ? 9.571 -10.749 9.846 1.00 95.00 302 SER A CA 1
ATOM 2418 C C . SER A 1 302 ? 8.780 -9.448 10.021 1.00 95.00 302 SER A C 1
ATOM 2420 O O . SER A 1 302 ? 7.742 -9.404 10.688 1.00 95.00 302 SER A O 1
ATOM 2422 N N . ARG A 1 303 ? 9.264 -8.374 9.382 1.00 94.81 303 ARG A N 1
ATOM 2423 C CA . ARG A 1 303 ? 8.582 -7.071 9.355 1.00 94.81 303 ARG A CA 1
ATOM 2424 C C . ARG A 1 303 ? 7.246 -7.161 8.618 1.00 94.81 303 ARG A C 1
ATOM 2426 O O . ARG A 1 303 ? 6.267 -6.579 9.066 1.00 94.81 303 ARG A O 1
ATOM 2433 N N . GLU A 1 304 ? 7.192 -7.927 7.532 1.00 96.31 304 GLU A N 1
ATOM 2434 C CA . GLU A 1 304 ? 6.002 -8.124 6.702 1.00 96.31 304 GLU A CA 1
ATOM 2435 C C . GLU A 1 304 ? 4.869 -8.801 7.477 1.00 96.31 304 GLU A C 1
ATOM 2437 O O . GLU A 1 304 ? 3.709 -8.428 7.307 1.00 96.31 304 GLU A O 1
ATOM 2442 N N . TYR A 1 305 ? 5.195 -9.749 8.367 1.00 97.38 305 TYR A N 1
ATOM 2443 C CA . TYR A 1 305 ? 4.216 -10.324 9.291 1.00 97.38 305 TYR A CA 1
ATOM 2444 C C . TYR A 1 305 ? 3.605 -9.239 10.186 1.00 97.38 305 TYR A C 1
ATOM 2446 O O . TYR A 1 305 ? 2.380 -9.131 10.270 1.00 97.38 305 TYR A O 1
ATOM 2454 N N . SER A 1 306 ? 4.441 -8.418 10.831 1.00 97.50 306 SER A N 1
ATOM 2455 C CA . SER A 1 306 ? 3.966 -7.349 11.714 1.00 97.50 306 SER A CA 1
ATOM 2456 C C . SER A 1 306 ? 3.141 -6.307 10.958 1.00 97.50 306 SER A C 1
ATOM 2458 O O . SER A 1 306 ? 2.082 -5.914 11.438 1.00 97.50 306 SER A O 1
ATOM 2460 N N . GLU A 1 307 ? 3.557 -5.917 9.752 1.00 96.44 307 GLU A N 1
ATOM 2461 C CA . GLU A 1 307 ? 2.822 -4.977 8.894 1.00 96.44 307 GLU A CA 1
ATOM 2462 C C . GLU A 1 307 ? 1.443 -5.520 8.487 1.00 96.44 307 GLU A C 1
ATOM 2464 O O . GLU A 1 307 ? 0.440 -4.822 8.631 1.00 96.44 307 GLU A O 1
ATOM 2469 N N . MET A 1 308 ? 1.352 -6.788 8.071 1.00 97.62 308 MET A N 1
ATOM 2470 C CA . MET A 1 308 ? 0.066 -7.445 7.799 1.00 97.62 308 MET A CA 1
ATOM 2471 C C . MET A 1 308 ? -0.808 -7.556 9.049 1.00 97.62 308 MET A C 1
ATOM 2473 O O . MET A 1 308 ? -2.023 -7.357 8.979 1.00 97.62 308 MET A O 1
ATOM 2477 N N . LYS A 1 309 ? -0.204 -7.849 10.204 1.00 97.75 309 LYS A N 1
ATOM 2478 C CA . LYS A 1 309 ? -0.926 -7.942 11.473 1.00 97.75 309 LYS A CA 1
ATOM 2479 C C . LYS A 1 309 ? -1.493 -6.592 11.911 1.00 97.75 309 LYS A C 1
ATOM 2481 O O . LYS A 1 309 ? -2.609 -6.553 12.423 1.00 97.75 309 LYS A O 1
ATOM 2486 N N . ILE A 1 310 ? -0.761 -5.503 11.676 1.00 97.88 310 ILE A N 1
ATOM 2487 C CA . ILE A 1 310 ? -1.230 -4.135 11.919 1.00 97.88 310 ILE A CA 1
ATOM 2488 C C . ILE A 1 310 ? -2.418 -3.816 11.011 1.00 97.88 310 ILE A C 1
ATOM 2490 O O . ILE A 1 310 ? -3.455 -3.404 11.518 1.00 97.88 310 ILE A O 1
ATOM 2494 N N . GLU A 1 311 ? -2.325 -4.061 9.700 1.00 97.56 311 GLU A N 1
ATOM 2495 C CA . GLU A 1 311 ? -3.440 -3.805 8.770 1.00 97.56 311 GLU A CA 1
ATOM 2496 C C . GLU A 1 311 ? -4.698 -4.609 9.156 1.00 97.56 311 GLU A C 1
ATOM 2498 O O . GLU A 1 311 ? -5.810 -4.079 9.135 1.00 97.56 311 GLU A O 1
ATOM 2503 N N . TYR A 1 312 ? -4.529 -5.855 9.613 1.00 98.19 312 TYR A N 1
ATOM 2504 C CA . TYR A 1 312 ? -5.613 -6.643 10.204 1.00 98.19 312 TYR A CA 1
ATOM 2505 C C . TYR A 1 312 ? -6.229 -5.969 11.435 1.00 98.19 312 TYR A C 1
ATOM 2507 O O . TYR A 1 312 ? -7.455 -5.869 11.532 1.00 98.19 312 TYR A O 1
ATOM 2515 N N . CYS A 1 313 ? -5.402 -5.492 12.372 1.00 98.12 313 CYS A N 1
ATOM 2516 C CA . CYS A 1 313 ? -5.885 -4.789 13.557 1.00 98.12 313 CYS A CA 1
ATOM 2517 C C . CYS A 1 313 ? -6.637 -3.506 13.193 1.00 98.12 313 CYS A C 1
ATOM 2519 O O . CYS A 1 313 ? -7.678 -3.245 13.785 1.00 98.12 313 CYS A O 1
ATOM 2521 N N . LEU A 1 314 ? -6.173 -2.743 12.200 1.00 96.00 314 LEU A N 1
ATOM 2522 C CA . LEU A 1 314 ? -6.841 -1.517 11.752 1.00 96.00 314 LEU A CA 1
ATOM 2523 C C . LEU A 1 314 ? -8.237 -1.799 11.180 1.00 96.00 314 LEU A C 1
ATOM 2525 O O . LEU A 1 314 ? -9.182 -1.072 11.475 1.00 96.00 314 LEU A O 1
ATOM 2529 N N . ILE A 1 315 ? -8.414 -2.888 10.430 1.00 95.88 315 ILE A N 1
ATOM 2530 C CA . ILE A 1 315 ? -9.734 -3.265 9.891 1.00 95.88 315 ILE A CA 1
ATOM 2531 C C . ILE A 1 315 ? -10.631 -3.854 10.981 1.00 95.88 315 ILE A C 1
ATOM 2533 O O . ILE A 1 315 ? -11.836 -3.605 11.007 1.00 95.88 315 ILE A O 1
ATOM 2537 N N . ARG A 1 316 ? -10.056 -4.593 11.934 1.00 96.12 316 ARG A N 1
ATOM 2538 C CA . ARG A 1 316 ? -10.778 -4.990 13.145 1.00 96.12 316 ARG A CA 1
ATOM 2539 C C . ARG A 1 316 ? -11.209 -3.778 13.967 1.00 96.12 316 ARG A C 1
ATOM 2541 O O . ARG A 1 316 ? -12.297 -3.819 14.521 1.00 96.12 316 ARG A O 1
ATOM 2548 N N . LEU A 1 317 ? -10.406 -2.723 14.052 1.00 91.81 317 LEU A N 1
ATOM 2549 C CA . LEU A 1 317 ? -10.816 -1.484 14.705 1.00 91.81 317 LEU A CA 1
ATOM 2550 C C . LEU A 1 317 ? -11.950 -0.825 13.935 1.00 91.81 317 LEU A C 1
ATOM 2552 O O . LEU A 1 317 ? -12.962 -0.522 14.547 1.00 91.81 317 LEU A O 1
ATOM 2556 N N . LEU A 1 318 ? -11.845 -0.706 12.610 1.00 88.88 318 LEU A N 1
ATOM 2557 C CA . LEU A 1 318 ? -12.913 -0.175 11.754 1.00 88.88 318 LEU A CA 1
ATOM 2558 C C . LEU A 1 318 ? -14.268 -0.871 11.991 1.00 88.88 318 LEU A C 1
ATOM 2560 O O . LEU A 1 318 ? -15.308 -0.230 11.964 1.00 88.88 318 LEU A O 1
ATOM 2564 N N . LEU A 1 319 ? -14.256 -2.177 12.262 1.00 90.69 319 LEU A N 1
ATOM 2565 C CA . LEU A 1 319 ? -15.456 -2.979 12.509 1.00 90.69 319 LEU A CA 1
ATOM 2566 C C . LEU A 1 319 ? -16.038 -2.830 13.933 1.00 90.69 319 LEU A C 1
ATOM 2568 O O . LEU A 1 319 ? -17.216 -3.112 14.133 1.00 90.69 319 LEU A O 1
ATOM 2572 N N . HIS A 1 320 ? -15.231 -2.458 14.934 1.00 88.31 320 HIS A N 1
ATOM 2573 C CA . HIS A 1 320 ? -15.623 -2.519 16.359 1.00 88.31 320 HIS A CA 1
ATOM 2574 C C . HIS A 1 320 ? -15.596 -1.177 17.089 1.00 88.31 320 HIS A C 1
ATOM 2576 O O . HIS A 1 320 ? -16.222 -1.056 18.140 1.00 88.31 320 HIS A O 1
ATOM 2582 N N . ARG A 1 321 ? -14.883 -0.184 16.554 1.00 81.69 321 ARG A N 1
ATOM 2583 C CA . ARG A 1 321 ? -14.868 1.182 17.081 1.00 81.69 321 ARG A CA 1
ATOM 2584 C C . ARG A 1 321 ? -16.233 1.85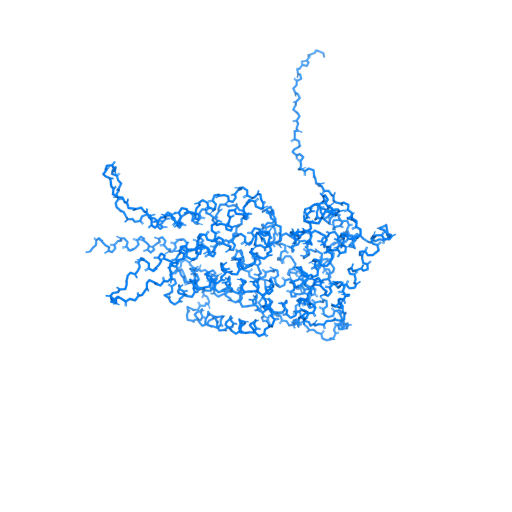6 16.861 1.00 81.69 321 ARG A C 1
ATOM 2586 O O . ARG A 1 321 ? -16.999 1.392 16.008 1.00 81.69 321 ARG A O 1
ATOM 2593 N N . PRO A 1 322 ? -16.527 2.956 17.575 1.00 78.50 322 PRO A N 1
ATOM 2594 C CA . PRO A 1 322 ? -17.680 3.790 17.265 1.00 78.50 322 PRO A CA 1
ATOM 2595 C C . PRO A 1 322 ? -17.756 4.112 15.767 1.00 78.50 322 PRO A C 1
ATOM 2597 O O . PRO A 1 322 ? -16.758 4.433 15.119 1.00 78.50 322 PRO A O 1
ATOM 2600 N N . SER A 1 323 ? -18.940 3.947 15.193 1.00 77.12 323 SER A N 1
ATOM 2601 C CA . SER A 1 323 ? -19.190 4.152 13.765 1.00 77.12 323 SER A CA 1
ATOM 2602 C C . SER A 1 323 ? -20.585 4.731 13.572 1.00 77.12 323 SER A C 1
ATOM 2604 O O . SER A 1 323 ? -21.427 4.546 14.446 1.00 77.12 323 SER A O 1
ATOM 2606 N N . PRO A 1 324 ? -20.903 5.313 12.409 1.00 75.81 324 PRO A N 1
ATOM 2607 C CA . PRO A 1 324 ? -22.244 5.854 12.158 1.00 75.81 324 PRO A CA 1
ATOM 2608 C C . PRO A 1 324 ? -23.362 4.823 12.263 1.00 75.81 324 PRO A C 1
ATOM 2610 O O . PRO A 1 324 ? -24.521 5.163 12.466 1.00 75.81 324 PRO A O 1
ATOM 2613 N N . THR A 1 325 ? -23.031 3.538 12.119 1.00 76.81 325 THR A N 1
ATOM 2614 C CA . THR A 1 325 ? -23.977 2.444 12.359 1.00 76.81 325 THR A CA 1
ATOM 2615 C C . THR A 1 325 ? -24.074 2.040 13.818 1.00 76.81 325 THR A C 1
ATOM 2617 O O . THR A 1 325 ? -25.170 1.767 14.301 1.00 76.81 325 THR A O 1
ATOM 2620 N N . PHE A 1 326 ? -22.939 1.970 14.500 1.00 76.69 326 PHE A N 1
ATOM 2621 C CA . PHE A 1 326 ? -22.846 1.560 15.893 1.00 76.69 326 PHE A CA 1
ATOM 2622 C C . PHE A 1 326 ? -22.195 2.696 16.672 1.00 76.69 326 PHE A C 1
ATOM 2624 O O . PHE A 1 326 ? -21.003 2.647 16.981 1.00 76.69 326 PHE A O 1
ATOM 2631 N N . MET A 1 327 ? -22.990 3.737 16.914 1.00 74.25 327 MET A N 1
ATOM 2632 C CA . MET A 1 327 ? -22.570 4.964 17.597 1.00 74.25 327 MET A CA 1
ATOM 2633 C C . MET A 1 327 ? -22.072 4.660 19.007 1.00 74.25 327 MET A C 1
ATOM 2635 O O . MET A 1 327 ? -20.997 5.104 19.404 1.00 74.25 327 MET A O 1
ATOM 2639 N N . VAL A 1 328 ? -22.823 3.798 19.697 1.00 77.50 328 VAL A N 1
ATOM 2640 C CA . VAL A 1 328 ? -22.480 3.214 20.990 1.00 77.50 328 VAL A CA 1
ATOM 2641 C C . VAL A 1 328 ? -22.189 1.722 20.781 1.00 77.50 328 VAL A C 1
ATOM 2643 O O . VAL A 1 328 ? -23.117 0.916 20.649 1.00 77.50 328 VAL A O 1
ATOM 2646 N N . PRO A 1 329 ? -20.910 1.313 20.698 1.00 81.44 329 PRO A N 1
ATOM 2647 C CA . PRO A 1 329 ? -20.543 -0.084 20.527 1.00 81.44 329 PRO A CA 1
ATOM 2648 C C . PRO A 1 329 ? -21.014 -0.950 21.698 1.00 81.44 329 PRO A C 1
ATOM 2650 O O . PRO A 1 329 ? -20.967 -0.556 22.866 1.00 81.44 329 PRO A O 1
ATOM 2653 N N . SER A 1 330 ? -21.413 -2.185 21.389 1.00 86.19 330 SER A N 1
ATOM 2654 C CA . SER A 1 330 ? -21.720 -3.175 22.424 1.00 86.19 330 SER A CA 1
ATOM 2655 C C . SER A 1 330 ? -20.473 -3.530 23.242 1.00 86.19 330 SER A C 1
ATOM 2657 O O . SER A 1 330 ? -19.350 -3.470 22.744 1.00 86.19 330 SER A O 1
ATOM 2659 N N . ARG A 1 331 ? -20.657 -4.047 24.465 1.00 85.88 331 ARG A N 1
ATOM 2660 C CA . ARG A 1 331 ? -19.541 -4.516 25.316 1.00 85.88 331 ARG A CA 1
ATOM 2661 C C . ARG A 1 331 ? -18.619 -5.519 24.611 1.00 85.88 331 ARG A C 1
ATOM 2663 O O . ARG A 1 331 ? -17.412 -5.536 24.846 1.00 85.88 331 ARG A O 1
ATOM 2670 N N . GLN A 1 332 ? -19.179 -6.364 23.743 1.00 89.12 332 GLN A N 1
ATOM 2671 C CA . GLN A 1 332 ? -18.400 -7.317 22.955 1.00 89.12 332 GLN A CA 1
ATOM 2672 C C . GLN A 1 332 ? -17.508 -6.606 21.930 1.00 89.12 332 GLN A C 1
ATOM 2674 O O . GLN A 1 332 ? -16.356 -7.007 21.749 1.00 89.12 332 GLN A O 1
ATOM 2679 N N . MET A 1 333 ? -18.027 -5.559 21.284 1.00 87.88 333 MET A N 1
ATOM 2680 C CA . MET A 1 333 ? -17.274 -4.741 20.334 1.00 87.88 333 MET A CA 1
ATOM 2681 C C . MET A 1 333 ? -16.156 -3.981 21.043 1.00 87.88 333 MET A C 1
ATOM 2683 O O . MET A 1 333 ? -15.008 -4.077 20.620 1.00 87.88 333 MET A O 1
ATOM 2687 N N . THR A 1 334 ? -16.438 -3.353 22.184 1.00 87.50 334 THR A N 1
ATOM 2688 C CA . THR A 1 334 ? -15.430 -2.664 23.007 1.00 87.50 334 THR A CA 1
ATOM 2689 C C . THR A 1 334 ? -14.324 -3.607 23.468 1.00 87.50 334 THR A C 1
ATOM 2691 O O . THR A 1 334 ? -13.143 -3.328 23.283 1.00 87.50 334 THR A O 1
ATOM 2694 N N . SER A 1 335 ? -14.681 -4.786 23.993 1.00 90.12 335 SER A N 1
ATOM 2695 C CA . SER A 1 335 ? -13.689 -5.789 24.401 1.00 90.12 335 SER A CA 1
ATOM 2696 C C . SER A 1 335 ? -12.821 -6.249 23.228 1.00 90.12 335 SER A C 1
ATOM 2698 O O . SER A 1 335 ? -11.629 -6.518 23.392 1.00 90.12 335 SER A O 1
ATOM 2700 N N . ALA A 1 336 ? -13.406 -6.359 22.034 1.00 92.12 336 ALA A N 1
ATOM 2701 C CA . ALA A 1 336 ? -12.648 -6.682 20.840 1.00 92.12 336 ALA A CA 1
ATOM 2702 C C . ALA A 1 336 ? -11.725 -5.531 20.418 1.00 92.12 336 ALA A C 1
ATOM 2704 O O . ALA A 1 336 ? -10.569 -5.802 20.103 1.00 92.12 336 ALA A O 1
ATOM 2705 N N . CYS A 1 337 ? -12.218 -4.290 20.454 1.00 90.75 337 CYS A N 1
ATOM 2706 C CA . CYS A 1 337 ? -11.493 -3.054 20.160 1.00 90.75 337 CYS A CA 1
ATOM 2707 C C . CYS A 1 337 ? -10.237 -2.917 21.041 1.00 90.75 337 CYS A C 1
ATOM 2709 O O . CYS A 1 337 ? -9.128 -2.842 20.514 1.00 90.75 337 CYS A O 1
ATOM 2711 N N . SER A 1 338 ? -10.393 -3.052 22.362 1.00 90.56 338 SER A N 1
ATOM 2712 C CA . SER A 1 338 ? -9.297 -3.052 23.345 1.00 90.56 338 SER A CA 1
ATOM 2713 C C . SER A 1 338 ? -8.198 -4.067 22.992 1.00 90.56 338 SER A C 1
ATOM 2715 O O . SER A 1 338 ? -7.021 -3.724 22.854 1.00 90.56 338 SER A O 1
ATOM 2717 N N . LYS A 1 339 ? -8.572 -5.328 22.727 1.00 93.94 339 LYS A N 1
ATOM 2718 C CA . LYS A 1 339 ? -7.608 -6.389 22.377 1.00 93.94 339 LYS A CA 1
ATOM 2719 C C . LYS A 1 339 ? -6.844 -6.096 21.087 1.00 93.94 339 LYS A C 1
ATOM 2721 O O . LYS A 1 339 ? -5.655 -6.409 20.992 1.00 93.94 339 LYS A O 1
ATOM 2726 N N . VAL A 1 340 ? -7.517 -5.560 20.066 1.00 95.25 340 VAL A N 1
ATOM 2727 C CA . VAL A 1 340 ? -6.862 -5.283 18.779 1.00 95.25 340 VAL A CA 1
ATOM 2728 C C . VAL A 1 340 ? -6.001 -4.027 18.830 1.00 95.25 340 VAL A C 1
ATOM 2730 O O . VAL A 1 340 ? -4.965 -4.012 18.163 1.00 95.25 340 VAL A O 1
ATOM 2733 N N . ALA A 1 341 ? -6.359 -3.043 19.661 1.00 94.50 341 ALA A N 1
ATOM 2734 C CA . ALA A 1 341 ? -5.532 -1.873 19.926 1.00 94.50 341 ALA A CA 1
ATOM 2735 C C . ALA A 1 341 ? -4.200 -2.280 20.574 1.00 94.50 341 ALA A C 1
ATOM 2737 O O . ALA A 1 341 ? -3.146 -2.044 19.982 1.00 94.50 341 ALA A O 1
ATOM 2738 N N . ALA A 1 342 ? -4.240 -3.028 21.684 1.00 95.25 342 ALA A N 1
ATOM 2739 C CA . ALA A 1 342 ? -3.037 -3.575 22.324 1.00 95.25 342 ALA A CA 1
ATOM 2740 C C . ALA A 1 342 ? -2.185 -4.405 21.347 1.00 95.25 342 ALA A C 1
ATOM 2742 O O . ALA A 1 342 ? -0.962 -4.274 21.281 1.00 95.25 342 ALA A O 1
ATOM 2743 N N . SER A 1 343 ? -2.830 -5.238 20.520 1.00 96.62 343 SER A N 1
ATOM 2744 C CA . SER A 1 343 ? -2.119 -6.032 19.515 1.00 96.62 343 SER A CA 1
ATOM 2745 C C . SER A 1 343 ? -1.427 -5.169 18.454 1.00 96.62 343 SER A C 1
ATOM 2747 O O . SER A 1 343 ? -0.333 -5.536 18.030 1.00 96.62 343 SER A O 1
ATOM 2749 N N . ALA A 1 344 ? -2.036 -4.075 17.986 1.00 97.69 344 ALA A N 1
ATOM 2750 C CA . ALA A 1 344 ? -1.416 -3.178 17.007 1.00 97.69 344 ALA A CA 1
ATOM 2751 C C . ALA A 1 344 ? -0.205 -2.450 17.607 1.00 97.69 344 ALA A C 1
ATOM 2753 O O . ALA A 1 344 ? 0.873 -2.462 17.012 1.00 97.69 344 ALA A O 1
ATOM 2754 N N . ILE A 1 345 ? -0.364 -1.920 18.823 1.00 96.75 345 ILE A N 1
ATOM 2755 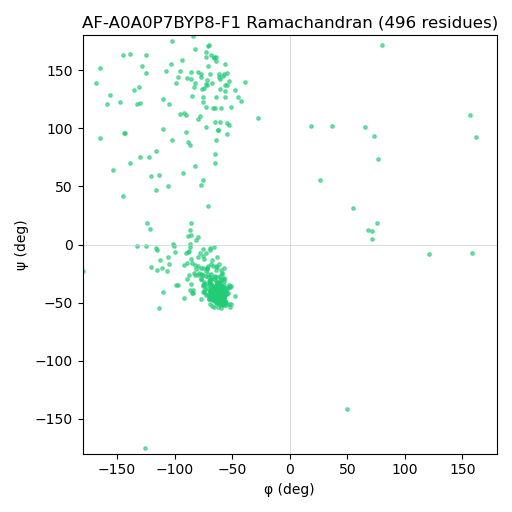C CA . ILE A 1 345 ? 0.688 -1.233 19.586 1.00 96.75 345 ILE A CA 1
ATOM 2756 C C . ILE A 1 345 ? 1.884 -2.158 19.795 1.00 96.75 345 ILE A C 1
ATOM 2758 O O . ILE A 1 345 ? 3.015 -1.799 19.471 1.00 96.75 345 ILE A O 1
ATOM 2762 N N . HIS A 1 346 ? 1.632 -3.399 20.211 1.00 96.56 346 HIS A N 1
ATOM 2763 C CA . HIS A 1 346 ? 2.678 -4.403 20.350 1.00 96.56 346 HIS A CA 1
ATOM 2764 C C . HIS A 1 346 ? 3.439 -4.658 19.036 1.00 96.56 346 HIS A C 1
ATOM 2766 O O . HIS A 1 346 ? 4.668 -4.743 19.048 1.00 96.56 346 HIS A O 1
ATOM 2772 N N . GLN A 1 347 ? 2.747 -4.764 17.894 1.00 97.56 347 GLN A N 1
ATOM 2773 C CA . GLN A 1 347 ? 3.421 -4.967 16.605 1.00 97.56 347 GLN A CA 1
ATOM 2774 C C . GLN A 1 347 ? 4.276 -3.762 16.198 1.00 97.56 347 GLN A C 1
ATOM 2776 O O . GLN A 1 347 ? 5.377 -3.962 15.684 1.00 97.56 347 GLN A O 1
ATOM 2781 N N . TRP A 1 348 ? 3.830 -2.530 16.458 1.00 97.25 348 TRP A N 1
ATOM 2782 C CA . TRP A 1 348 ? 4.667 -1.349 16.234 1.00 97.25 348 TRP A CA 1
ATOM 2783 C C . TRP A 1 348 ? 5.909 -1.343 17.125 1.00 97.25 348 TRP A C 1
ATOM 2785 O O . TRP A 1 348 ? 6.995 -1.102 16.606 1.00 97.25 348 TRP A O 1
ATOM 2795 N N . SER A 1 349 ? 5.800 -1.714 18.404 1.00 96.06 349 SER A N 1
ATOM 2796 C CA . SER A 1 349 ? 6.964 -1.857 19.295 1.00 96.06 349 SER A CA 1
ATOM 2797 C C . SER A 1 349 ? 7.957 -2.917 18.802 1.00 96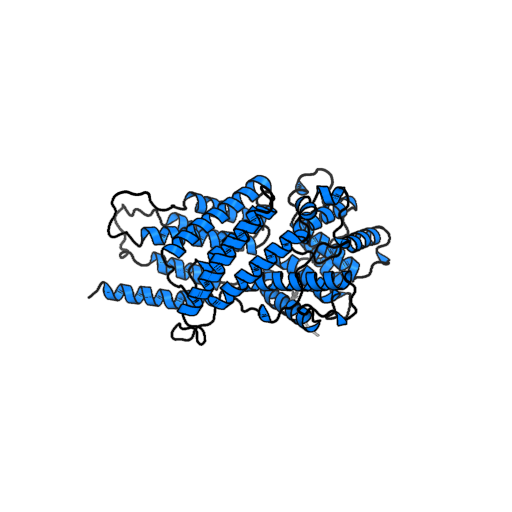.06 349 SER A C 1
ATOM 2799 O O . SER A 1 349 ? 9.175 -2.730 18.872 1.00 96.06 349 SER A O 1
ATOM 2801 N N . VAL A 1 350 ? 7.464 -4.035 18.254 1.00 95.94 350 VAL A N 1
ATOM 2802 C CA . VAL A 1 350 ? 8.316 -5.066 17.631 1.00 95.94 350 VAL A CA 1
ATOM 2803 C C . VAL A 1 350 ? 9.044 -4.518 16.402 1.00 95.94 350 VAL A C 1
ATOM 2805 O O . VAL A 1 350 ? 10.231 -4.795 16.227 1.00 95.94 350 VAL A O 1
ATOM 2808 N N . ILE A 1 351 ? 8.367 -3.737 15.555 1.00 95.12 351 ILE A N 1
ATOM 2809 C CA . ILE A 1 351 ? 9.002 -3.117 14.385 1.00 95.12 351 ILE A CA 1
ATOM 2810 C C . ILE A 1 351 ? 10.029 -2.075 14.832 1.00 95.12 351 ILE A C 1
ATOM 2812 O O . ILE A 1 351 ? 11.161 -2.104 14.357 1.00 95.12 351 ILE A O 1
ATOM 2816 N N . GLU A 1 352 ? 9.671 -1.186 15.755 1.00 93.69 352 GLU A N 1
ATOM 2817 C CA . GLU A 1 352 ? 10.556 -0.125 16.228 1.00 93.69 352 GLU A CA 1
ATOM 2818 C C . GLU A 1 352 ? 11.831 -0.686 16.861 1.00 93.69 352 GLU A C 1
ATOM 2820 O O . GLU A 1 352 ? 12.929 -0.259 16.513 1.00 93.69 352 GLU A O 1
ATOM 2825 N N . SER A 1 353 ? 11.703 -1.671 17.753 1.00 93.50 353 SER A N 1
ATOM 2826 C CA . SER A 1 353 ? 12.857 -2.261 18.446 1.00 93.50 353 SER A CA 1
ATOM 2827 C C . SER A 1 353 ? 13.871 -2.908 17.497 1.00 93.50 353 SER A C 1
ATOM 2829 O O . SER A 1 353 ? 15.056 -2.967 17.821 1.00 93.50 353 SER A O 1
ATOM 2831 N N . LYS A 1 354 ? 13.431 -3.379 16.323 1.00 92.00 354 LYS A N 1
ATOM 2832 C CA . LYS A 1 354 ? 14.291 -4.044 15.331 1.00 92.00 354 LYS A CA 1
ATOM 2833 C C . LYS A 1 354 ? 14.746 -3.139 14.189 1.00 92.00 354 LYS A C 1
ATOM 2835 O O . LYS A 1 354 ? 15.841 -3.328 13.670 1.00 92.00 354 LYS A O 1
ATOM 2840 N N . PHE A 1 355 ? 13.897 -2.210 13.759 1.00 89.50 355 PHE A N 1
ATOM 2841 C CA . PHE A 1 355 ? 14.073 -1.446 12.518 1.00 89.50 355 PHE A CA 1
ATOM 2842 C C . PHE A 1 355 ? 14.041 0.075 12.729 1.00 89.50 355 PHE A C 1
ATOM 2844 O O . PHE A 1 355 ? 14.227 0.827 11.773 1.00 89.50 355 PHE A O 1
ATOM 2851 N N . GLY A 1 356 ? 13.833 0.531 13.966 1.00 91.00 356 GLY A N 1
ATOM 2852 C CA . GLY A 1 356 ? 13.790 1.938 14.345 1.00 91.00 356 GLY A CA 1
ATOM 2853 C C . GLY A 1 356 ? 12.461 2.630 14.040 1.00 91.00 356 GLY A C 1
ATOM 2854 O O . GLY A 1 356 ? 11.578 2.098 13.362 1.00 91.00 356 GLY A O 1
ATOM 2855 N N . ILE A 1 357 ? 12.330 3.866 14.532 1.00 91.38 357 ILE A N 1
ATOM 2856 C CA . ILE A 1 357 ? 11.110 4.674 14.377 1.00 91.38 357 ILE A CA 1
ATOM 2857 C C . ILE A 1 357 ? 10.766 4.949 12.911 1.00 91.38 357 ILE A C 1
ATOM 2859 O O . ILE A 1 357 ? 9.595 4.975 12.543 1.00 91.38 357 ILE A O 1
ATOM 2863 N N . SER A 1 358 ? 11.776 5.080 12.051 1.00 88.19 358 SER A N 1
ATOM 2864 C CA . SER A 1 358 ? 11.594 5.294 10.617 1.00 88.19 358 SER A CA 1
ATOM 2865 C C . SER A 1 358 ? 10.898 4.129 9.929 1.00 88.19 358 SER A C 1
ATOM 2867 O O . SER A 1 358 ? 10.379 4.320 8.849 1.00 88.19 358 SER A O 1
ATOM 2869 N N . ALA A 1 359 ? 10.861 2.924 10.505 1.00 90.12 359 ALA A N 1
ATOM 2870 C CA . ALA A 1 359 ? 10.096 1.813 9.942 1.00 90.12 359 ALA A CA 1
ATOM 2871 C C . ALA A 1 359 ? 8.604 1.852 10.328 1.00 90.12 359 ALA A C 1
ATOM 2873 O O . ALA A 1 359 ? 7.777 1.290 9.596 1.00 90.12 359 ALA A O 1
ATOM 2874 N N . VAL A 1 360 ? 8.290 2.503 11.456 1.00 92.19 360 VAL A N 1
ATOM 2875 C CA . VAL A 1 360 ? 6.951 2.628 12.055 1.00 92.19 360 VAL A CA 1
ATOM 2876 C C . VAL A 1 360 ? 6.229 3.891 11.585 1.00 92.19 360 VAL A C 1
ATOM 2878 O O . VAL A 1 360 ? 5.067 3.807 11.204 1.00 92.19 360 VAL A O 1
ATOM 2881 N N . CYS A 1 361 ? 6.917 5.034 11.581 1.00 89.69 361 CYS A N 1
ATOM 2882 C CA . CYS A 1 361 ? 6.386 6.353 11.237 1.00 89.69 361 CYS A CA 1
ATOM 2883 C C . CYS A 1 361 ? 7.028 6.877 9.942 1.00 89.69 361 CYS A C 1
ATOM 2885 O O . CYS A 1 361 ? 7.693 7.910 9.956 1.00 89.69 361 CYS A O 1
ATOM 2887 N N . ARG A 1 362 ? 6.860 6.150 8.828 1.00 84.94 362 ARG A N 1
ATOM 2888 C CA . ARG A 1 362 ? 7.403 6.536 7.507 1.00 84.94 362 ARG A CA 1
ATOM 2889 C C . ARG A 1 362 ? 6.636 7.686 6.882 1.00 84.94 362 ARG A C 1
ATOM 2891 O O . ARG A 1 362 ? 7.215 8.582 6.281 1.00 84.94 362 ARG A O 1
ATOM 2898 N N . CYS A 1 363 ? 5.317 7.616 7.006 1.00 86.06 363 CYS A N 1
ATOM 2899 C CA . CYS A 1 363 ? 4.398 8.529 6.359 1.00 86.06 363 CYS A CA 1
ATOM 2900 C C . CYS A 1 363 ? 3.265 8.929 7.294 1.00 86.06 363 CYS A C 1
ATOM 2902 O O . CYS A 1 363 ? 2.981 8.268 8.301 1.00 86.06 363 CYS A O 1
ATOM 2904 N N . PHE A 1 364 ? 2.570 9.998 6.915 1.00 83.00 364 PHE A N 1
ATOM 2905 C CA . PHE A 1 364 ? 1.496 10.566 7.720 1.00 83.00 364 PHE A CA 1
ATOM 2906 C C . PHE A 1 364 ? 0.372 9.561 8.017 1.00 83.00 364 PHE A C 1
ATOM 2908 O O . PHE A 1 364 ? -0.118 9.498 9.142 1.00 83.00 364 PHE A O 1
ATOM 2915 N N . ARG A 1 365 ? 0.040 8.687 7.056 1.00 86.00 365 ARG A N 1
ATOM 2916 C CA . ARG A 1 365 ? -0.936 7.596 7.232 1.00 86.00 365 ARG A CA 1
ATOM 2917 C C . ARG A 1 365 ? -0.618 6.704 8.435 1.00 86.00 365 ARG A C 1
ATOM 2919 O O . ARG A 1 365 ? -1.528 6.279 9.148 1.00 86.00 365 ARG A O 1
ATOM 2926 N N . GLN A 1 366 ? 0.655 6.372 8.641 1.00 90.25 366 GLN A N 1
ATOM 2927 C CA . GLN A 1 366 ? 1.057 5.485 9.731 1.00 90.25 366 GLN A CA 1
ATOM 2928 C C . GLN A 1 366 ? 0.953 6.183 11.079 1.00 90.25 366 GLN A C 1
ATOM 2930 O O . GLN A 1 366 ? 0.392 5.608 12.006 1.00 90.25 366 GLN A O 1
ATOM 2935 N N . LEU A 1 367 ? 1.400 7.439 11.161 1.00 88.19 367 LEU A N 1
ATOM 2936 C CA . LEU A 1 367 ? 1.235 8.235 12.373 1.00 88.19 367 LEU A CA 1
ATOM 2937 C C . LEU A 1 367 ? -0.248 8.431 12.718 1.00 88.19 367 LEU A C 1
ATOM 2939 O O . LEU A 1 367 ? -0.639 8.217 13.861 1.00 88.19 367 LEU A O 1
ATOM 2943 N N . HIS A 1 368 ? -1.084 8.739 11.724 1.00 84.31 368 HIS A N 1
ATOM 2944 C CA . HIS A 1 368 ? -2.536 8.808 11.888 1.00 84.31 368 HIS A CA 1
ATOM 2945 C C . HIS A 1 368 ? -3.112 7.493 12.433 1.00 84.31 368 HIS A C 1
ATOM 2947 O O . HIS A 1 368 ? -3.925 7.501 13.354 1.00 84.31 368 HIS A O 1
ATOM 2953 N N . SER A 1 369 ? -2.649 6.352 11.916 1.00 90.25 369 SER A N 1
ATOM 2954 C CA . SER A 1 369 ? -3.080 5.035 12.399 1.00 90.25 369 SER A CA 1
ATOM 2955 C C . SER A 1 369 ? -2.694 4.803 13.866 1.00 90.25 369 SER A C 1
ATOM 2957 O O . SER A 1 369 ? -3.497 4.251 14.611 1.00 90.25 369 SER A O 1
ATOM 2959 N N . ILE A 1 370 ? -1.504 5.238 14.296 1.00 92.81 370 ILE A N 1
ATOM 2960 C CA . ILE A 1 370 ? -1.047 5.128 15.694 1.00 92.81 370 ILE A CA 1
ATOM 2961 C C . ILE A 1 370 ? -1.922 5.974 16.617 1.00 92.81 370 ILE A C 1
ATOM 2963 O O . ILE A 1 370 ? -2.389 5.469 17.637 1.00 92.81 370 ILE A O 1
ATOM 2967 N N . ILE A 1 371 ? -2.196 7.226 16.235 1.00 86.12 371 ILE A N 1
ATOM 2968 C CA . ILE A 1 371 ? -3.071 8.119 17.005 1.00 86.12 371 ILE A CA 1
ATOM 2969 C C . ILE A 1 371 ? -4.466 7.502 17.130 1.00 86.12 371 ILE A C 1
ATOM 2971 O O . ILE A 1 371 ? -4.989 7.379 18.233 1.00 86.12 371 ILE A O 1
ATOM 2975 N N . LEU A 1 372 ? -5.038 7.030 16.020 1.00 85.75 372 LEU A N 1
ATOM 2976 C CA . LEU A 1 372 ? -6.358 6.408 16.008 1.00 85.75 372 LEU A CA 1
ATOM 2977 C C . LEU A 1 372 ? -6.436 5.164 16.908 1.00 85.75 372 LEU A C 1
ATOM 2979 O O . LEU A 1 372 ? -7.418 4.979 17.624 1.00 85.75 372 LEU A O 1
ATOM 2983 N N . VAL A 1 373 ? -5.415 4.305 16.874 1.00 91.00 373 VAL A N 1
ATOM 2984 C CA . VAL A 1 373 ? -5.333 3.124 17.746 1.00 91.00 373 VAL A CA 1
ATOM 2985 C C . VAL A 1 373 ? -5.233 3.531 19.216 1.00 91.00 373 VAL A C 1
ATOM 2987 O O . VAL A 1 373 ? -5.916 2.942 20.051 1.00 91.00 373 VAL A O 1
ATOM 2990 N N . GLY A 1 374 ? -4.408 4.532 19.533 1.00 88.06 374 GLY A N 1
ATOM 2991 C CA . GLY A 1 374 ? -4.286 5.058 20.890 1.00 88.06 374 GLY A CA 1
ATOM 2992 C C . GLY A 1 374 ? -5.611 5.617 21.406 1.00 88.06 374 GLY A C 1
ATOM 2993 O O . GLY A 1 374 ? -6.015 5.301 22.521 1.00 88.06 374 GLY A O 1
ATOM 2994 N N . LEU A 1 375 ? -6.317 6.403 20.589 1.00 82.50 375 LEU A N 1
ATOM 2995 C CA . LEU A 1 375 ? -7.629 6.955 20.943 1.00 82.50 375 LEU A CA 1
ATOM 2996 C C . LEU A 1 375 ? -8.660 5.846 21.169 1.00 82.50 375 LEU A C 1
ATOM 2998 O O . LEU A 1 375 ? -9.423 5.899 22.128 1.00 82.50 375 LEU A O 1
ATOM 3002 N N . ALA A 1 376 ? -8.651 4.807 20.330 1.00 85.19 376 ALA A N 1
ATOM 3003 C CA . ALA A 1 376 ? -9.519 3.651 20.515 1.00 85.19 376 ALA A CA 1
ATOM 3004 C C . ALA A 1 376 ? -9.232 2.903 21.831 1.00 85.19 376 ALA A C 1
ATOM 3006 O O . ALA A 1 376 ? -10.170 2.415 22.459 1.00 85.19 376 ALA A O 1
ATOM 3007 N N . ALA A 1 377 ? -7.966 2.826 22.259 1.00 87.06 377 ALA A N 1
ATOM 3008 C CA . ALA A 1 377 ? -7.590 2.244 23.548 1.00 87.06 377 ALA A CA 1
ATOM 3009 C C . ALA A 1 377 ? -8.128 3.076 24.725 1.00 87.06 377 ALA A C 1
ATOM 3011 O O . ALA A 1 377 ? -8.806 2.521 25.586 1.00 87.06 377 ALA A O 1
ATOM 3012 N N . LEU A 1 378 ? -7.924 4.401 24.701 1.00 83.19 378 LEU A N 1
ATOM 3013 C CA . LEU A 1 378 ? -8.452 5.327 25.715 1.00 83.19 378 LEU A CA 1
ATOM 3014 C C . LEU A 1 378 ? -9.983 5.266 25.812 1.00 83.19 378 LEU A C 1
ATOM 3016 O O . LEU A 1 378 ? -10.538 5.199 26.905 1.00 83.19 378 LEU A O 1
ATOM 3020 N N . TYR A 1 379 ? -10.675 5.218 24.670 1.00 82.25 379 TYR A N 1
ATOM 3021 C CA . TYR A 1 379 ? -12.130 5.059 24.636 1.00 82.25 379 TYR A CA 1
ATOM 3022 C C . TYR A 1 379 ? -12.586 3.760 25.317 1.00 82.25 379 TYR A C 1
ATOM 3024 O O . TYR A 1 379 ? -13.581 3.749 26.044 1.00 82.25 379 TYR A O 1
ATOM 3032 N N . CYS A 1 380 ? -11.865 2.655 25.095 1.00 84.50 380 CYS A N 1
ATOM 3033 C CA . CYS A 1 380 ? -12.189 1.382 25.735 1.00 84.50 380 CYS A CA 1
ATOM 3034 C C . CYS A 1 380 ? -12.005 1.445 27.256 1.00 84.50 380 CYS A C 1
ATOM 3036 O O . CYS A 1 380 ? -12.872 0.940 27.970 1.00 84.50 380 CYS A O 1
ATOM 3038 N N . ASP A 1 381 ? -10.931 2.075 27.739 1.00 82.00 381 ASP A N 1
ATOM 3039 C CA . ASP A 1 381 ? -10.686 2.273 29.174 1.00 82.00 381 ASP A CA 1
ATOM 3040 C C . ASP A 1 381 ? -11.812 3.102 29.804 1.00 82.00 381 ASP A C 1
ATOM 3042 O O . ASP A 1 381 ? -12.459 2.649 30.754 1.00 82.00 381 ASP A O 1
ATOM 3046 N N . TRP A 1 382 ? -12.155 4.240 29.194 1.00 79.75 382 TRP A N 1
ATOM 3047 C CA . TRP A 1 382 ? -13.254 5.094 29.644 1.00 79.75 382 TRP A CA 1
ATOM 3048 C C . TRP A 1 382 ? -14.599 4.357 29.707 1.00 79.75 382 TRP A C 1
ATOM 3050 O O . TRP A 1 382 ? -15.322 4.434 30.699 1.00 79.75 382 TRP A O 1
ATOM 3060 N N . GLN A 1 383 ? -14.950 3.573 28.683 1.00 74.81 383 GLN A N 1
ATOM 3061 C CA . GLN A 1 383 ? -16.232 2.864 28.685 1.00 74.81 383 GLN A CA 1
ATOM 3062 C C . GLN A 1 383 ? -16.306 1.811 29.805 1.00 74.81 383 GLN A C 1
ATOM 3064 O O . GLN A 1 383 ? -17.393 1.500 30.300 1.00 74.81 383 GLN A O 1
ATOM 3069 N N . THR A 1 384 ? -15.162 1.253 30.221 1.00 71.44 384 THR A N 1
ATOM 3070 C CA . THR A 1 384 ? -15.111 0.325 31.360 1.00 71.44 384 THR A CA 1
ATOM 3071 C C . THR A 1 384 ? -15.228 1.019 32.716 1.00 71.44 384 THR A C 1
ATOM 3073 O O . THR A 1 384 ? -15.712 0.386 33.655 1.00 71.44 384 THR A O 1
ATOM 3076 N N . THR A 1 385 ? -14.840 2.294 32.829 1.00 69.88 385 THR A N 1
ATOM 3077 C CA . THR A 1 385 ? -14.957 3.080 34.068 1.00 69.88 385 THR A CA 1
ATOM 3078 C C . THR A 1 385 ? -16.328 3.747 34.210 1.00 69.88 385 THR A C 1
ATOM 3080 O O . THR A 1 385 ? -16.891 3.731 35.303 1.00 69.88 385 THR A O 1
ATOM 3083 N N . ALA A 1 386 ? -16.907 4.255 33.118 1.00 64.31 386 ALA A N 1
ATOM 3084 C CA . ALA A 1 386 ? -18.187 4.972 33.113 1.00 64.31 386 ALA A CA 1
ATOM 3085 C C . ALA A 1 386 ? -19.432 4.073 33.264 1.00 64.31 386 ALA A C 1
ATOM 3087 O O . ALA A 1 386 ? -20.490 4.555 33.659 1.00 64.31 386 ALA A O 1
ATOM 3088 N N . MET A 1 387 ? -19.334 2.765 32.987 1.00 57.72 387 MET A N 1
ATOM 3089 C CA . MET A 1 387 ? -20.443 1.813 33.162 1.00 57.72 387 MET A CA 1
ATOM 3090 C C . MET A 1 387 ? -20.131 0.739 34.223 1.00 57.72 387 MET A C 1
ATOM 3092 O O . MET A 1 387 ? -19.779 -0.393 33.861 1.00 57.72 387 MET A O 1
ATOM 3096 N N . PRO A 1 388 ? -20.281 1.046 35.531 1.00 51.44 388 PRO A N 1
ATOM 3097 C CA . PRO A 1 388 ? -20.087 0.068 36.597 1.00 51.44 388 PRO A CA 1
ATOM 3098 C C . PRO A 1 388 ? -21.063 -1.112 36.478 1.00 51.44 388 PRO A C 1
ATOM 3100 O O . PRO A 1 388 ? -22.229 -0.962 36.108 1.00 51.44 388 PRO A O 1
ATOM 3103 N N . GLN A 1 389 ? -20.587 -2.321 36.787 1.00 50.94 389 GLN A N 1
ATOM 3104 C CA . GLN A 1 389 ? -21.440 -3.511 36.821 1.00 50.94 389 GLN A CA 1
ATOM 3105 C C . GLN A 1 389 ? -22.388 -3.468 38.033 1.00 50.94 389 GLN A C 1
ATOM 3107 O O . GLN A 1 389 ? -21.914 -3.177 39.130 1.00 50.94 389 GLN A O 1
ATOM 3112 N N . PRO A 1 390 ? -23.679 -3.828 37.880 1.00 44.53 390 PRO A N 1
ATOM 3113 C CA . PRO A 1 390 ? -24.602 -3.915 39.013 1.00 44.53 390 PRO A CA 1
ATOM 3114 C C . PRO A 1 390 ? -24.276 -5.019 40.024 1.00 44.53 390 PRO A C 1
ATOM 3116 O O . PRO A 1 390 ? -24.748 -4.945 41.144 1.00 44.53 390 PRO A O 1
ATOM 3119 N N . ASP A 1 391 ? -23.472 -6.022 39.673 1.00 47.59 391 ASP A N 1
ATOM 3120 C CA . ASP A 1 391 ? -23.117 -7.116 40.574 1.00 47.59 391 ASP A CA 1
ATOM 3121 C C . ASP A 1 391 ? -21.824 -7.769 40.084 1.00 47.59 391 ASP A C 1
ATOM 3123 O O . ASP A 1 391 ? -21.775 -8.228 38.946 1.00 47.59 391 ASP A O 1
ATOM 3127 N N . VAL A 1 392 ? -20.787 -7.767 40.928 1.00 41.97 392 VAL A N 1
ATOM 3128 C CA . VAL A 1 392 ? -19.698 -8.760 41.088 1.00 41.97 392 VAL A CA 1
ATOM 3129 C C . VAL A 1 392 ? -18.561 -8.055 41.836 1.00 41.97 392 VAL A C 1
ATOM 3131 O O . VAL A 1 392 ? -17.678 -7.408 41.273 1.00 41.97 392 VAL A O 1
ATOM 3134 N N . GLN A 1 393 ? -18.588 -8.188 43.162 1.00 41.72 393 GLN A N 1
ATOM 3135 C CA . GLN A 1 393 ? -17.406 -7.989 43.990 1.00 41.72 393 GLN A CA 1
ATOM 3136 C C . GLN A 1 393 ? -16.380 -9.068 43.610 1.00 41.72 393 GLN A C 1
ATOM 3138 O O . GLN A 1 393 ? -16.682 -10.259 43.633 1.00 41.72 393 GLN A O 1
ATOM 3143 N N . SER A 1 394 ? -15.161 -8.635 43.285 1.00 42.56 394 SER A N 1
ATOM 3144 C CA . SER A 1 394 ? -13.990 -9.447 42.919 1.00 42.56 394 SER A CA 1
ATOM 3145 C C . SER A 1 394 ? -14.015 -10.102 41.528 1.00 42.56 394 SER A C 1
ATOM 3147 O O . SER A 1 394 ? -14.468 -11.222 41.356 1.00 42.56 394 SER A O 1
ATOM 3149 N N . LEU A 1 395 ? -13.434 -9.420 40.534 1.00 39.19 395 LEU A N 1
ATOM 3150 C CA . LEU A 1 395 ? -12.593 -9.986 39.464 1.00 39.19 395 LEU A CA 1
ATOM 3151 C C . LEU A 1 395 ? -11.909 -8.809 38.737 1.00 39.19 395 LEU A C 1
ATOM 3153 O O . LEU A 1 395 ? -12.496 -7.747 38.576 1.00 39.19 395 LEU A O 1
ATOM 3157 N N . ARG A 1 396 ? -10.622 -8.976 38.407 1.00 40.34 396 ARG A N 1
ATOM 3158 C CA . ARG A 1 396 ? -9.676 -7.949 37.918 1.00 40.34 396 ARG A CA 1
ATOM 3159 C C . ARG A 1 396 ? -10.290 -6.939 36.934 1.00 40.34 396 ARG A C 1
ATOM 3161 O O . ARG A 1 396 ? -10.985 -7.353 36.009 1.00 40.34 396 ARG A O 1
ATOM 3168 N N . ARG A 1 397 ? -9.917 -5.653 37.080 1.00 45.12 397 ARG A N 1
ATOM 3169 C CA . ARG A 1 397 ? -10.157 -4.597 36.076 1.00 45.12 397 ARG A CA 1
ATOM 3170 C C . ARG A 1 397 ? -9.862 -5.160 34.673 1.00 45.12 397 ARG A C 1
ATOM 3172 O O . ARG A 1 397 ? -8.762 -5.691 34.473 1.00 45.12 397 ARG A O 1
ATOM 3179 N N . PRO A 1 398 ? -10.813 -5.126 33.726 1.00 47.44 398 PRO A N 1
ATOM 3180 C CA . PRO A 1 398 ? -10.523 -5.515 32.355 1.00 47.44 398 PRO A CA 1
ATOM 3181 C C . PRO A 1 398 ? -9.509 -4.507 31.796 1.00 47.44 398 PRO A C 1
ATOM 3183 O O . PRO A 1 398 ? -9.805 -3.328 31.808 1.00 47.44 398 PRO A O 1
ATOM 3186 N N . HIS A 1 399 ? -8.309 -4.987 31.434 1.00 53.69 399 HIS A N 1
ATOM 3187 C CA . HIS A 1 399 ? -7.204 -4.279 30.753 1.00 53.69 399 HIS A CA 1
ATOM 3188 C C . HIS A 1 399 ? -7.258 -2.742 30.806 1.00 53.69 399 HIS A C 1
ATOM 3190 O O . HIS A 1 399 ? -7.957 -2.147 30.006 1.00 53.69 399 HIS A O 1
ATOM 3196 N N . CYS A 1 400 ? -6.459 -2.131 31.684 1.00 63.59 400 CYS A N 1
ATOM 3197 C CA . CYS A 1 400 ? -6.138 -0.706 31.593 1.00 63.59 400 CYS A CA 1
ATOM 3198 C C . CYS A 1 400 ? -4.959 -0.542 30.625 1.00 63.59 400 CYS A C 1
ATOM 3200 O O . CYS A 1 400 ? -3.940 -1.228 30.777 1.00 63.59 400 CYS A O 1
ATOM 3202 N N . HIS A 1 401 ? -5.101 0.323 29.623 1.00 72.31 401 HIS A N 1
ATOM 3203 C CA . HIS A 1 401 ? -4.109 0.529 28.572 1.00 72.31 401 HIS A CA 1
ATOM 3204 C C . HIS A 1 401 ? -3.017 1.546 28.948 1.00 72.31 401 HIS A C 1
ATOM 3206 O O . HIS A 1 401 ? -2.301 1.988 28.060 1.00 72.31 401 HIS A O 1
ATOM 3212 N N . GLU A 1 402 ? -2.802 1.877 30.226 1.00 75.56 402 GLU A N 1
ATOM 3213 C CA . GLU A 1 402 ? -1.806 2.874 30.681 1.00 75.56 402 GLU A CA 1
ATOM 3214 C C . GLU A 1 402 ? -0.406 2.691 30.046 1.00 75.56 402 GLU A C 1
ATOM 3216 O O . GLU A 1 402 ? 0.222 3.636 29.560 1.00 75.56 402 GLU A O 1
ATOM 3221 N N . ASN A 1 403 ? 0.083 1.448 29.974 1.00 84.44 403 ASN A N 1
ATOM 3222 C CA . ASN A 1 403 ? 1.362 1.151 29.325 1.00 84.44 403 ASN A CA 1
ATOM 3223 C C . ASN A 1 403 ? 1.285 1.267 27.790 1.00 84.44 403 ASN A C 1
ATOM 3225 O O . ASN A 1 403 ? 2.225 1.732 27.148 1.00 84.44 403 ASN A O 1
ATOM 3229 N N . ASP A 1 404 ? 0.168 0.857 27.194 1.00 86.94 404 ASP A N 1
ATOM 3230 C CA . ASP A 1 404 ? -0.049 0.897 25.748 1.00 86.94 404 ASP A CA 1
ATOM 3231 C C . ASP A 1 404 ? -0.190 2.345 25.239 1.00 86.94 404 ASP A C 1
ATOM 3233 O O . ASP A 1 404 ? 0.394 2.705 24.215 1.00 86.94 404 ASP A O 1
ATOM 3237 N N . THR A 1 405 ? -0.901 3.205 25.971 1.00 83.75 405 THR A N 1
ATOM 3238 C CA . THR A 1 405 ? -1.064 4.633 25.662 1.00 83.75 405 THR A CA 1
ATOM 3239 C C . THR A 1 405 ? 0.253 5.386 25.832 1.00 83.75 405 THR A C 1
ATOM 3241 O O . THR A 1 405 ? 0.592 6.214 24.985 1.00 83.75 405 THR A O 1
ATOM 3244 N N . THR A 1 406 ? 1.062 5.021 26.831 1.00 89.12 406 THR A N 1
ATOM 3245 C CA . THR A 1 406 ? 2.436 5.525 26.990 1.00 89.12 406 THR A CA 1
ATOM 3246 C C . THR A 1 406 ? 3.323 5.145 25.799 1.00 89.12 406 THR A C 1
ATOM 3248 O O . THR A 1 406 ? 4.053 5.988 25.268 1.00 89.12 406 THR A O 1
ATOM 3251 N N . ILE A 1 407 ? 3.244 3.895 25.325 1.00 92.50 407 ILE A N 1
ATOM 3252 C CA . ILE A 1 407 ? 3.963 3.454 24.119 1.00 92.50 407 ILE A CA 1
ATOM 3253 C C . ILE A 1 407 ? 3.506 4.262 22.898 1.00 92.50 407 ILE A C 1
ATOM 3255 O O . ILE A 1 407 ? 4.354 4.767 22.160 1.00 92.50 407 ILE A O 1
ATOM 3259 N N . CYS A 1 408 ? 2.193 4.418 22.694 1.00 92.19 408 CYS A N 1
ATOM 3260 C CA . CYS A 1 408 ? 1.636 5.232 21.612 1.00 92.19 408 CYS A CA 1
ATOM 3261 C C . CYS A 1 408 ? 2.156 6.669 21.646 1.00 92.19 408 CYS A C 1
ATOM 3263 O O . CYS A 1 408 ? 2.632 7.156 20.623 1.00 92.19 408 CYS A O 1
ATOM 3265 N N . LEU A 1 409 ? 2.116 7.328 22.808 1.00 91.25 409 LEU A N 1
ATOM 3266 C CA . LEU A 1 409 ? 2.609 8.696 22.965 1.00 91.25 409 LEU A CA 1
ATOM 3267 C C . LEU A 1 409 ? 4.091 8.793 22.577 1.00 91.25 409 LEU A C 1
ATOM 3269 O O . LEU A 1 409 ? 4.469 9.651 21.782 1.00 91.25 409 LEU A O 1
ATOM 3273 N N . GLY A 1 410 ? 4.912 7.842 23.033 1.00 93.50 410 GLY A N 1
ATOM 3274 C CA . GLY A 1 410 ? 6.323 7.774 22.657 1.00 93.50 410 GLY A CA 1
ATOM 3275 C C . GLY A 1 410 ? 6.550 7.571 21.152 1.00 93.50 410 GLY A C 1
ATOM 3276 O O . GLY A 1 410 ? 7.448 8.192 20.577 1.00 93.50 410 GLY A O 1
ATOM 3277 N N . LEU A 1 411 ? 5.748 6.724 20.498 1.00 94.62 411 LEU A N 1
ATOM 3278 C CA . LEU A 1 411 ? 5.795 6.531 19.043 1.00 94.62 411 LEU A CA 1
ATOM 3279 C C . LEU A 1 411 ? 5.382 7.800 18.287 1.00 94.62 411 LEU A C 1
ATOM 3281 O O . LEU A 1 411 ? 6.011 8.144 17.284 1.00 94.62 411 LEU A O 1
ATOM 3285 N N . ILE A 1 412 ? 4.359 8.509 18.772 1.00 92.56 412 ILE A N 1
ATOM 3286 C CA . ILE A 1 412 ? 3.887 9.771 18.196 1.00 92.56 412 ILE A CA 1
ATOM 3287 C C . ILE A 1 412 ? 4.988 10.833 18.290 1.00 92.56 412 ILE A C 1
ATOM 3289 O O . ILE A 1 412 ? 5.353 11.416 17.270 1.00 92.56 412 ILE A O 1
ATOM 3293 N N . ASP A 1 413 ? 5.584 11.026 19.468 1.00 92.69 413 ASP A N 1
ATOM 3294 C CA . ASP A 1 413 ? 6.661 11.998 19.696 1.00 92.69 413 ASP A CA 1
ATOM 3295 C C . ASP A 1 413 ? 7.861 11.774 18.774 1.00 92.69 413 ASP A C 1
ATOM 3297 O O . ASP A 1 413 ? 8.342 12.687 18.083 1.00 92.69 413 ASP A O 1
ATOM 3301 N N . ARG A 1 414 ? 8.345 10.528 18.733 1.00 93.44 414 ARG A N 1
ATOM 3302 C CA . ARG A 1 414 ? 9.479 10.161 17.882 1.00 93.44 414 ARG A CA 1
ATOM 3303 C C . ARG A 1 414 ? 9.108 10.240 16.402 1.00 93.44 414 ARG A C 1
ATOM 3305 O O . ARG A 1 414 ? 9.944 10.651 15.601 1.00 93.44 414 ARG A O 1
ATOM 3312 N N . GLY A 1 415 ? 7.870 9.904 16.037 1.00 91.12 415 GLY A N 1
ATOM 3313 C CA . GLY A 1 415 ? 7.352 9.996 14.673 1.00 91.12 415 GLY A CA 1
ATOM 3314 C C . GLY A 1 415 ? 7.272 11.433 14.157 1.00 91.12 415 GLY A C 1
ATOM 3315 O O . GLY A 1 415 ? 7.771 11.718 13.069 1.00 91.12 415 GLY A O 1
ATOM 3316 N N . ILE A 1 416 ? 6.717 12.353 14.950 1.00 89.94 416 ILE A N 1
ATOM 3317 C CA . ILE A 1 416 ? 6.651 13.791 14.637 1.00 89.94 416 ILE A CA 1
ATOM 3318 C C . ILE A 1 416 ? 8.057 14.355 14.436 1.00 89.94 416 ILE A C 1
ATOM 3320 O O . ILE A 1 416 ? 8.319 15.040 13.444 1.00 89.94 416 ILE A O 1
ATOM 3324 N N . SER A 1 417 ? 8.974 14.011 15.343 1.00 90.38 417 SER A N 1
ATOM 3325 C CA . SER A 1 417 ? 10.377 14.425 15.266 1.00 90.38 417 SER A CA 1
ATOM 3326 C C . SER A 1 417 ? 11.064 13.871 14.014 1.00 90.38 417 SER A C 1
ATOM 3328 O O . SER A 1 417 ? 11.749 14.605 13.303 1.00 90.38 417 SER A O 1
ATOM 3330 N N . HIS A 1 418 ? 10.849 12.588 13.707 1.00 87.81 418 HIS A N 1
ATOM 3331 C CA . HIS A 1 418 ? 11.425 11.916 12.544 1.00 87.81 418 HIS A CA 1
ATOM 3332 C C . HIS A 1 418 ? 10.950 12.528 11.220 1.00 87.81 418 HI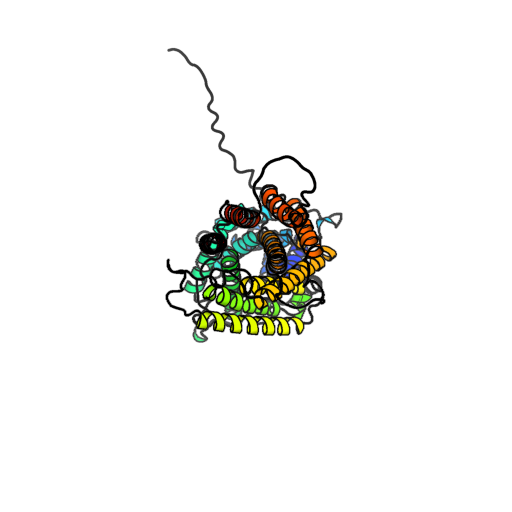S A C 1
ATOM 3334 O O . HIS A 1 418 ? 11.768 12.834 10.353 1.00 87.81 418 HIS A O 1
ATOM 3340 N N . MET A 1 419 ? 9.641 12.751 11.086 1.00 85.38 419 MET A N 1
ATOM 3341 C CA . MET A 1 419 ? 9.034 13.331 9.885 1.00 85.38 419 MET A CA 1
ATOM 3342 C C . MET A 1 419 ? 9.216 14.851 9.790 1.00 85.38 419 MET A C 1
ATOM 3344 O O . MET A 1 419 ? 8.861 15.436 8.771 1.00 85.38 419 MET A O 1
ATOM 3348 N N . LYS A 1 420 ? 9.758 15.499 10.835 1.00 85.62 420 LYS A N 1
ATOM 3349 C CA . LYS A 1 420 ? 9.849 16.966 10.970 1.00 85.62 420 LYS A CA 1
ATOM 3350 C C . LYS A 1 420 ? 8.483 17.654 10.838 1.00 85.62 420 LYS A C 1
ATOM 3352 O O . LYS A 1 420 ? 8.379 18.788 10.375 1.00 85.62 420 LYS A O 1
ATOM 3357 N N . ALA A 1 421 ? 7.427 16.966 11.257 1.00 79.25 421 ALA A N 1
ATOM 3358 C CA . ALA A 1 421 ? 6.044 17.376 11.061 1.00 79.25 421 ALA A CA 1
ATOM 3359 C C . ALA A 1 421 ? 5.531 18.180 12.266 1.00 79.25 421 ALA A C 1
ATOM 3361 O O . ALA A 1 421 ? 4.602 17.766 12.949 1.00 79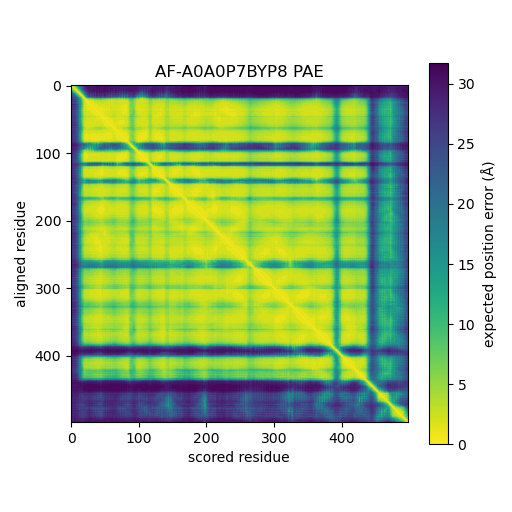.25 421 ALA A O 1
ATOM 3362 N N . VAL A 1 422 ? 6.154 19.330 12.553 1.00 80.31 422 VAL A N 1
ATOM 3363 C CA . VAL A 1 422 ? 5.881 20.134 13.768 1.00 80.31 422 VAL A CA 1
ATOM 3364 C C . VAL A 1 422 ? 4.405 20.535 13.891 1.00 80.31 422 VAL A C 1
ATOM 3366 O O . VAL A 1 422 ? 3.876 20.615 14.994 1.00 80.31 422 VAL A O 1
ATOM 3369 N N . TYR A 1 423 ? 3.702 20.698 12.770 1.00 74.75 423 TYR A N 1
ATOM 3370 C CA . TYR A 1 423 ? 2.263 20.983 12.735 1.00 74.75 423 TYR A CA 1
ATOM 3371 C C . TYR A 1 423 ? 1.393 19.879 13.372 1.00 74.75 423 TYR A C 1
ATOM 3373 O O . TYR A 1 423 ? 0.240 20.129 13.713 1.00 74.75 423 TYR A O 1
ATOM 3381 N N . LEU A 1 424 ? 1.936 18.672 13.573 1.00 78.19 424 LEU A N 1
ATOM 3382 C CA . LEU A 1 424 ? 1.254 17.549 14.219 1.00 78.19 424 LEU A CA 1
ATOM 3383 C C . LEU A 1 424 ? 1.407 17.537 15.747 1.00 78.19 424 LEU A C 1
ATOM 3385 O O . LEU A 1 424 ? 0.769 16.721 16.406 1.00 78.19 424 LEU A O 1
ATOM 3389 N N . VAL A 1 425 ? 2.213 18.437 16.323 1.00 80.56 425 VAL A N 1
ATOM 3390 C CA . VAL A 1 425 ? 2.411 18.546 17.781 1.00 80.56 425 VAL A CA 1
ATOM 3391 C C . VAL A 1 425 ? 1.085 18.727 18.521 1.00 80.56 425 VAL A C 1
ATOM 3393 O O . VAL A 1 425 ? 0.861 18.054 19.521 1.00 80.56 425 VAL A O 1
ATOM 3396 N N . ARG A 1 426 ? 0.156 19.519 17.969 1.00 75.12 426 ARG A N 1
ATOM 3397 C CA . ARG A 1 426 ? -1.191 19.698 18.538 1.00 75.12 426 ARG A CA 1
ATOM 3398 C C . ARG A 1 426 ? -1.923 18.372 18.771 1.00 75.12 426 ARG A C 1
ATOM 3400 O O . ARG A 1 426 ? -2.616 18.213 19.766 1.00 75.12 426 ARG A O 1
ATOM 3407 N N . TYR A 1 427 ? -1.736 17.399 17.878 1.00 71.81 427 TYR A N 1
ATOM 3408 C CA . TYR A 1 427 ? -2.383 16.091 17.967 1.00 71.81 427 TYR A CA 1
ATOM 3409 C C . TYR A 1 427 ? -1.777 15.222 19.067 1.00 71.81 427 TYR A C 1
ATOM 3411 O O . TYR A 1 427 ? -2.484 14.463 19.724 1.00 71.81 427 TYR A O 1
ATOM 3419 N N . ARG A 1 428 ? -0.469 15.360 19.286 1.00 82.19 428 ARG A N 1
ATOM 3420 C CA . ARG A 1 428 ? 0.254 14.717 20.383 1.00 82.19 428 ARG A CA 1
ATOM 3421 C C . ARG A 1 428 ? -0.153 15.306 21.730 1.00 82.19 428 ARG A C 1
ATOM 3423 O O . ARG A 1 428 ? -0.417 14.542 22.651 1.00 82.19 428 ARG A O 1
ATOM 3430 N N . ASP A 1 429 ? -0.265 16.629 21.818 1.00 75.19 429 ASP A N 1
ATOM 3431 C CA . ASP A 1 429 ? -0.663 17.325 23.047 1.00 75.19 429 ASP A CA 1
ATOM 3432 C C . ASP A 1 429 ? -2.111 16.969 23.441 1.00 75.19 429 ASP A C 1
ATOM 3434 O O . ASP A 1 429 ? -2.374 16.650 24.600 1.00 75.19 429 ASP A O 1
ATOM 3438 N N . LEU A 1 430 ? -3.032 16.915 22.467 1.00 68.25 430 LEU A N 1
ATOM 3439 C CA . LEU A 1 430 ? -4.407 16.436 22.674 1.00 68.25 430 LEU A CA 1
ATOM 3440 C C . LEU A 1 430 ? -4.445 14.979 23.151 1.00 68.25 430 LEU A C 1
ATOM 3442 O O . LEU A 1 430 ? -5.167 14.646 24.088 1.00 68.25 430 LEU A O 1
ATOM 3446 N N . PHE A 1 431 ? -3.658 14.095 22.532 1.00 76.62 431 PHE A N 1
ATOM 3447 C CA . PHE A 1 431 ? -3.575 12.702 22.967 1.00 76.62 431 PHE A CA 1
ATOM 3448 C C . PHE A 1 431 ? -3.054 12.593 24.409 1.00 76.62 431 PHE A C 1
ATOM 3450 O O . PHE A 1 431 ? -3.632 11.880 25.224 1.00 76.62 431 PHE A O 1
ATOM 3457 N N . GLN A 1 432 ? -2.007 13.350 24.744 1.00 78.00 432 GLN A N 1
ATOM 3458 C CA . GLN A 1 432 ? -1.407 13.368 26.076 1.00 78.00 432 GLN A CA 1
ATOM 3459 C C . GLN A 1 432 ? -2.371 13.881 27.153 1.00 78.00 432 GLN A C 1
ATOM 3461 O O . GLN A 1 432 ? -2.437 13.278 28.224 1.00 78.00 432 GLN A O 1
ATOM 3466 N N . ALA A 1 433 ? -3.130 14.946 26.877 1.00 69.19 433 ALA A N 1
ATOM 3467 C CA . ALA A 1 433 ? -4.112 15.487 27.818 1.00 69.19 433 ALA A CA 1
ATOM 3468 C C . ALA A 1 433 ? -5.127 14.416 28.260 1.00 69.19 433 ALA A C 1
ATOM 3470 O O . ALA A 1 433 ? -5.415 14.286 29.451 1.00 69.19 433 ALA A O 1
ATOM 3471 N N . ASN A 1 434 ? -5.572 13.583 27.316 1.00 65.25 434 ASN A N 1
ATOM 3472 C CA . ASN A 1 434 ? -6.514 12.491 27.570 1.00 65.25 434 ASN A CA 1
ATOM 3473 C C . ASN A 1 434 ? -5.898 11.303 28.322 1.00 65.25 434 ASN A C 1
ATOM 3475 O O . ASN A 1 434 ? -6.601 10.606 29.046 1.00 65.25 434 ASN A O 1
ATOM 3479 N N . CYS A 1 435 ? -4.587 11.079 28.202 1.00 67.12 435 CYS A N 1
ATOM 3480 C CA . CYS A 1 435 ? -3.894 10.106 29.049 1.00 67.12 435 CYS A CA 1
ATOM 3481 C C . CYS A 1 435 ? -3.821 10.572 30.515 1.00 67.12 435 CYS A C 1
ATOM 3483 O O . CYS A 1 435 ? -3.777 9.747 31.419 1.00 67.12 435 CYS A O 1
ATOM 3485 N N . THR A 1 436 ? -3.774 11.888 30.760 1.00 59.09 436 THR A N 1
ATOM 3486 C CA . THR A 1 436 ? -3.610 12.467 32.108 1.00 59.09 436 THR A CA 1
ATOM 3487 C C . THR A 1 436 ? -4.919 12.779 32.834 1.00 59.09 436 THR A C 1
ATOM 3489 O O . THR A 1 436 ? -4.915 12.931 34.054 1.00 59.09 436 THR A O 1
ATOM 3492 N N . SER A 1 437 ? -6.048 12.853 32.124 1.00 51.00 437 SER A N 1
ATOM 3493 C CA . SER A 1 437 ? -7.362 13.153 32.713 1.00 51.00 437 SER A CA 1
ATOM 3494 C C . SER A 1 437 ? -7.925 12.044 33.616 1.00 51.00 437 SER A C 1
ATOM 3496 O O . SER A 1 437 ? -8.955 12.252 34.247 1.00 51.00 437 SER A O 1
ATOM 3498 N N . GLU A 1 438 ? -7.242 10.903 33.758 1.00 43.28 438 GLU A N 1
ATOM 3499 C CA . GLU A 1 438 ? -7.547 9.885 34.779 1.00 43.28 438 GLU A CA 1
ATOM 3500 C C . GLU A 1 438 ? -7.001 10.232 36.190 1.00 43.28 438 GLU A C 1
ATOM 3502 O O . GLU A 1 438 ? -7.107 9.414 37.103 1.00 43.28 438 GLU A O 1
ATOM 3507 N N . GLY A 1 439 ? -6.444 11.436 36.408 1.00 35.03 439 GLY A N 1
ATOM 3508 C CA . GLY A 1 439 ? -5.749 11.792 37.656 1.00 35.03 439 GLY A CA 1
ATOM 3509 C C . GLY A 1 439 ? -5.887 13.234 38.166 1.00 35.03 439 GLY A C 1
ATOM 3510 O O . GLY A 1 439 ? -4.895 13.785 38.637 1.00 35.03 439 GLY A O 1
ATOM 3511 N N . LEU A 1 440 ? -7.074 13.852 38.126 1.00 29.80 440 LEU A N 1
ATOM 3512 C CA . LEU A 1 440 ? -7.347 15.071 38.910 1.00 29.80 440 LEU A CA 1
ATOM 3513 C C . LEU A 1 440 ? -8.171 14.743 40.161 1.00 29.80 440 LEU A C 1
ATOM 3515 O O . LEU A 1 440 ? -9.399 14.774 40.159 1.00 29.80 440 LEU A O 1
ATOM 3519 N N . ASP A 1 441 ? -7.449 14.441 41.239 1.00 25.53 441 ASP A N 1
ATOM 3520 C CA . ASP A 1 441 ? -7.930 14.565 42.613 1.00 25.53 441 ASP A CA 1
ATOM 3521 C C . ASP A 1 441 ? -7.983 16.066 42.949 1.00 25.53 441 ASP A C 1
ATOM 3523 O O . ASP A 1 441 ? -6.951 16.699 43.179 1.00 25.53 441 ASP A O 1
ATOM 3527 N N . PHE A 1 442 ? -9.170 16.677 42.918 1.00 30.42 442 PHE A N 1
ATOM 3528 C CA . PHE A 1 442 ? -9.361 18.047 43.409 1.00 30.42 442 PHE A CA 1
ATOM 3529 C C . PHE A 1 442 ? -9.534 18.031 44.933 1.00 30.42 442 PHE A C 1
ATOM 3531 O O . PHE A 1 442 ? -10.600 18.319 45.473 1.00 30.42 442 PHE A O 1
ATOM 3538 N N . GLY A 1 443 ? -8.458 17.685 45.635 1.00 26.62 443 GLY A N 1
ATOM 3539 C CA . GLY A 1 443 ? -8.292 17.984 47.051 1.00 26.62 443 GLY A CA 1
ATOM 3540 C C . GLY A 1 443 ? -7.599 19.334 47.222 1.00 26.62 443 GLY A C 1
ATOM 3541 O O . GLY A 1 443 ? -6.373 19.404 47.173 1.00 26.62 443 GLY A O 1
ATOM 3542 N N . GLY A 1 444 ? -8.367 20.404 47.433 1.00 23.95 444 GLY A N 1
ATOM 3543 C CA . GLY A 1 444 ? -7.832 21.723 47.786 1.00 23.95 444 GLY A CA 1
ATOM 3544 C C . GLY A 1 444 ? -8.787 22.857 47.431 1.00 23.95 444 GLY A C 1
ATOM 3545 O O . GLY A 1 444 ? -9.043 23.104 46.260 1.00 23.95 444 GLY A O 1
ATOM 3546 N N . GLU A 1 445 ? -9.322 23.498 48.466 1.00 30.22 445 GLU A N 1
ATOM 3547 C CA . GLU A 1 445 ? -10.364 24.527 48.449 1.00 30.22 445 GLU A CA 1
ATOM 3548 C C . GLU A 1 445 ? -10.055 25.766 47.584 1.00 30.22 445 GLU A C 1
ATOM 3550 O O . GLU A 1 445 ? -8.906 26.154 47.381 1.00 30.22 445 GLU A O 1
ATOM 3555 N N . ASP A 1 446 ? -11.154 26.409 47.173 1.00 28.73 446 ASP A N 1
ATOM 3556 C CA . ASP A 1 446 ? -11.290 27.755 46.606 1.00 28.73 446 ASP A CA 1
ATOM 3557 C C . ASP A 1 446 ? -10.893 27.987 45.141 1.00 28.73 446 ASP A C 1
ATOM 3559 O O . ASP A 1 446 ? -9.987 28.751 44.814 1.00 28.73 446 ASP A O 1
ATOM 3563 N N . THR A 1 447 ? -11.731 27.498 44.222 1.00 24.11 447 THR A N 1
ATOM 3564 C CA . THR A 1 447 ? -12.346 28.377 43.206 1.00 24.11 447 THR A CA 1
ATOM 3565 C C . THR A 1 447 ? -13.646 27.743 42.701 1.00 24.11 447 THR A C 1
ATOM 3567 O O . THR A 1 447 ? -13.665 26.575 42.330 1.00 24.11 447 THR A O 1
ATOM 3570 N N . MET A 1 448 ? -14.754 28.492 42.708 1.00 26.48 448 MET A N 1
ATOM 3571 C CA . MET A 1 448 ? -16.049 28.024 42.198 1.00 26.48 448 MET A CA 1
ATOM 3572 C C . MET A 1 448 ? -15.951 27.659 40.707 1.00 26.48 448 MET A C 1
ATOM 3574 O O . MET A 1 448 ? -15.958 28.544 39.854 1.00 26.48 448 MET A O 1
ATOM 3578 N N . MET A 1 449 ? -15.946 26.364 40.396 1.00 22.78 449 MET A N 1
ATOM 3579 C CA . MET A 1 449 ? -16.466 25.831 39.138 1.00 22.78 449 MET A CA 1
ATOM 3580 C C . MET A 1 449 ? -17.397 24.655 39.441 1.00 22.78 449 MET A C 1
ATOM 3582 O O . MET A 1 449 ? -17.150 23.850 40.336 1.00 22.78 449 MET A O 1
ATOM 3586 N N . GLN A 1 450 ? -18.531 24.665 38.746 1.00 23.69 450 GLN A N 1
ATOM 3587 C CA . GLN A 1 450 ? -19.682 23.777 38.901 1.00 23.69 450 GLN A CA 1
ATOM 3588 C C . GLN A 1 450 ? -19.349 22.300 38.589 1.00 23.69 450 GLN A C 1
ATOM 3590 O O . GLN A 1 450 ? -18.326 22.023 37.964 1.00 23.69 450 GLN A O 1
ATOM 3595 N N . PRO A 1 451 ? -20.176 21.336 39.043 1.00 24.98 451 PRO A N 1
ATOM 3596 C CA . PRO A 1 451 ? -19.808 19.926 39.047 1.00 24.98 451 PRO A CA 1
ATOM 3597 C C . PRO A 1 451 ? -20.029 19.217 37.697 1.00 24.98 451 PRO A C 1
ATOM 3599 O O . PRO A 1 451 ? -21.083 19.339 37.088 1.00 24.98 451 PRO A O 1
ATOM 3602 N N . ALA A 1 452 ? -19.014 18.430 37.315 1.00 35.88 452 ALA A N 1
ATOM 3603 C CA . ALA A 1 452 ? -19.023 17.154 36.583 1.00 35.88 452 ALA A CA 1
ATOM 3604 C C . ALA A 1 452 ? -20.059 16.940 35.450 1.00 35.88 452 ALA A C 1
ATOM 3606 O O . ALA A 1 452 ? -21.187 16.523 35.692 1.00 35.88 452 ALA A O 1
ATOM 3607 N N . GLY A 1 453 ? -19.602 17.078 34.198 1.00 32.06 453 GLY A N 1
ATOM 3608 C CA . GLY A 1 453 ? -20.328 16.654 32.986 1.00 32.06 453 GLY A CA 1
ATOM 3609 C C . GLY A 1 453 ? -19.588 16.916 31.662 1.00 32.06 453 GLY A C 1
ATOM 3610 O O . GLY A 1 453 ? -19.803 16.216 30.680 1.00 32.06 453 GLY A O 1
ATOM 3611 N N . GLU A 1 454 ? -18.646 17.864 31.640 1.00 36.44 454 GLU A N 1
ATOM 3612 C CA . GLU A 1 454 ? -18.133 18.472 30.395 1.00 36.44 454 GLU A CA 1
ATOM 3613 C C . GLU A 1 454 ? -16.909 17.785 29.748 1.00 36.44 454 GLU A C 1
ATOM 3615 O O . GLU A 1 454 ? -16.511 18.145 28.640 1.00 36.44 454 GLU A O 1
ATOM 3620 N N . GLY A 1 455 ? -16.283 16.794 30.395 1.00 38.19 455 GLY A N 1
ATOM 3621 C CA . GLY A 1 455 ? -15.016 16.212 29.914 1.00 38.19 455 GLY A CA 1
ATOM 3622 C C . GLY A 1 455 ? -15.135 15.459 28.582 1.00 38.19 455 GLY A C 1
ATOM 3623 O O . GLY A 1 455 ? -14.258 15.563 27.728 1.00 38.19 455 GLY A O 1
ATOM 3624 N N . MET A 1 456 ? -16.247 14.745 28.380 1.00 37.97 456 MET A N 1
ATOM 3625 C CA . MET A 1 456 ? -16.511 13.991 27.153 1.00 37.97 456 MET A CA 1
ATOM 3626 C C . MET A 1 456 ? -16.943 14.922 26.013 1.00 37.97 456 MET A C 1
ATOM 3628 O O . MET A 1 456 ? -16.383 14.835 24.933 1.00 37.97 456 MET A O 1
ATOM 3632 N N . GLU A 1 457 ? -17.866 15.861 26.229 1.00 37.91 457 GLU A N 1
ATOM 3633 C CA . GLU A 1 457 ? -18.256 16.832 25.188 1.00 37.91 457 GLU A CA 1
ATOM 3634 C C . GLU A 1 457 ? -17.063 17.668 24.712 1.00 37.91 457 GLU A C 1
ATOM 3636 O O . GLU A 1 457 ? -16.887 17.877 23.512 1.00 37.91 457 GLU A O 1
ATOM 3641 N N . THR A 1 458 ? -16.174 18.044 25.636 1.00 39.12 458 THR A N 1
ATOM 3642 C CA . THR A 1 458 ? -14.918 18.727 25.314 1.00 39.12 458 THR A CA 1
ATOM 3643 C C . THR A 1 458 ? -13.949 17.812 24.550 1.00 39.12 458 THR A C 1
ATOM 3645 O O . THR A 1 458 ? -13.358 18.246 23.566 1.00 39.12 458 THR A O 1
ATOM 3648 N N . TYR A 1 459 ? -13.822 16.534 24.928 1.00 42.66 459 TYR A N 1
ATOM 3649 C CA . TYR A 1 459 ? -13.024 15.519 24.217 1.00 42.66 459 TYR A CA 1
ATOM 3650 C C . TYR A 1 459 ? -13.523 15.263 22.785 1.00 42.66 459 TYR A C 1
ATOM 3652 O O . TYR A 1 459 ? -12.734 15.213 21.844 1.00 42.66 459 TYR A O 1
ATOM 3660 N N . LEU A 1 460 ? -14.836 15.140 22.603 1.00 41.34 460 LEU A N 1
ATOM 3661 C CA . LEU A 1 460 ? -15.476 14.828 21.324 1.00 41.34 460 LEU A CA 1
ATOM 3662 C C . LEU A 1 460 ? -15.489 16.048 20.398 1.00 41.34 460 LEU A C 1
ATOM 3664 O O . LEU A 1 460 ? -15.261 15.897 19.203 1.00 41.34 460 LEU A O 1
ATOM 3668 N N . SER A 1 461 ? -15.658 17.250 20.956 1.00 37.47 461 SER A N 1
ATOM 3669 C CA . SER A 1 461 ? -15.489 18.530 20.259 1.00 37.47 461 SER A CA 1
ATOM 3670 C C . SER A 1 461 ? -14.028 18.771 19.839 1.00 37.47 461 SER A C 1
ATOM 3672 O O . SER A 1 461 ? -13.764 19.182 18.713 1.00 37.47 461 SER A O 1
ATOM 3674 N N . GLN A 1 462 ? -13.047 18.394 20.670 1.00 39.84 462 GLN A N 1
ATOM 3675 C CA . GLN A 1 462 ? -11.623 18.455 20.306 1.00 39.84 462 GLN A CA 1
ATOM 3676 C C . GLN A 1 462 ? -11.232 17.421 19.243 1.00 39.84 462 GLN A C 1
ATOM 3678 O O . GLN A 1 462 ? -10.391 17.718 18.398 1.00 39.84 462 GLN A O 1
ATOM 3683 N N . VAL A 1 463 ? -11.835 16.225 19.255 1.00 39.12 463 VAL A N 1
ATOM 3684 C CA . VAL A 1 463 ? -11.701 15.226 18.177 1.00 39.12 463 VAL A CA 1
ATOM 3685 C C . VAL A 1 463 ? -12.418 15.693 16.894 1.00 39.12 463 VAL A C 1
ATOM 3687 O O . VAL A 1 463 ? -11.938 15.411 15.800 1.00 39.12 463 VAL A O 1
ATOM 3690 N N . ASN A 1 464 ? -13.506 16.461 17.007 1.00 36.00 464 ASN A N 1
ATOM 3691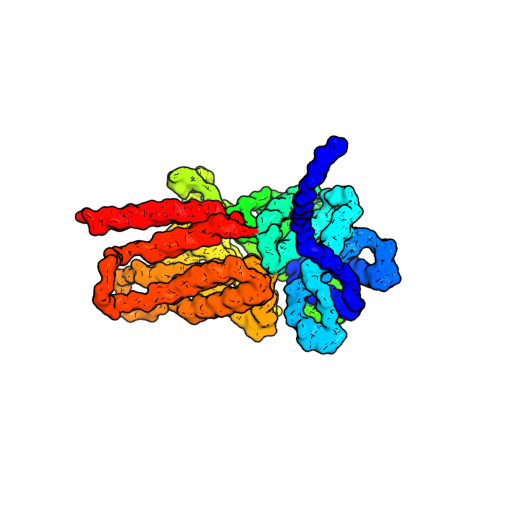 C CA . ASN A 1 464 ? -14.226 17.080 15.888 1.00 36.00 464 ASN A CA 1
ATOM 3692 C C . ASN A 1 464 ? -13.384 18.177 15.199 1.00 36.00 464 ASN A C 1
ATOM 3694 O O . ASN A 1 464 ? -13.069 18.060 14.015 1.00 36.00 464 ASN A O 1
ATOM 3698 N N . ASP A 1 465 ? -12.865 19.148 15.957 1.00 35.97 465 ASP A N 1
ATOM 3699 C CA . ASP A 1 465 ? -11.912 20.157 15.458 1.00 35.97 465 ASP A CA 1
ATOM 3700 C C . ASP A 1 465 ? -10.617 19.515 14.902 1.00 35.97 465 ASP A C 1
ATOM 3702 O O . ASP A 1 465 ? -9.982 20.033 13.978 1.00 35.97 465 ASP A O 1
ATOM 3706 N N . PHE A 1 466 ? -10.220 18.356 15.441 1.00 40.00 466 PHE A N 1
ATOM 3707 C CA . PHE A 1 466 ? -9.073 17.545 15.006 1.00 40.00 466 PHE A CA 1
ATOM 3708 C C . PHE A 1 466 ? -9.272 16.897 13.624 1.00 40.00 466 PHE A C 1
ATOM 3710 O O . PHE A 1 466 ? -8.282 16.674 12.922 1.00 40.00 466 PHE A O 1
ATOM 3717 N N . LEU A 1 467 ? -10.513 16.612 13.217 1.00 38.44 467 LEU A N 1
ATOM 3718 C CA . LEU A 1 467 ? -10.857 15.988 11.931 1.00 38.44 467 LEU A CA 1
ATOM 3719 C C . LEU A 1 467 ? -11.262 17.020 10.872 1.00 38.44 467 LEU A C 1
ATOM 3721 O O . LEU A 1 467 ? -10.925 16.858 9.698 1.00 38.44 467 LEU A O 1
ATOM 3725 N N . GLU A 1 468 ? -11.927 18.099 11.288 1.00 34.59 468 GLU A N 1
ATOM 3726 C CA . GLU A 1 468 ? -12.340 19.210 10.422 1.00 34.59 468 GLU A CA 1
ATOM 3727 C C . GLU A 1 468 ? -11.188 20.194 10.137 1.00 34.59 468 GLU A C 1
ATOM 3729 O O . GLU A 1 468 ? -11.129 20.829 9.080 1.00 34.59 468 GLU A O 1
ATOM 3734 N N . GLY A 1 469 ? -10.209 20.283 11.045 1.00 35.03 469 GLY A N 1
ATOM 3735 C CA . GLY A 1 469 ? -9.100 21.237 11.031 1.00 35.03 469 GLY A CA 1
ATOM 3736 C C . GLY A 1 469 ? -7.963 20.938 10.048 1.00 35.03 469 GLY A C 1
ATOM 3737 O O . GLY A 1 469 ? -6.798 20.960 10.445 1.00 35.03 469 GLY A O 1
ATOM 3738 N N . GLY A 1 470 ? -8.282 20.702 8.772 1.00 43.56 470 GLY A N 1
ATOM 3739 C CA . GLY A 1 470 ? -7.407 20.968 7.625 1.00 43.56 470 GLY A CA 1
ATOM 3740 C C . GLY A 1 470 ? -6.114 20.148 7.530 1.00 43.56 470 GLY A C 1
ATOM 3741 O O . GLY A 1 470 ? -5.116 20.463 8.165 1.00 43.56 470 GLY A O 1
ATOM 3742 N N . MET A 1 471 ? -6.142 19.126 6.669 1.00 40.53 471 MET A N 1
ATOM 3743 C CA . MET A 1 471 ? -5.060 18.551 5.823 1.00 40.53 471 MET A CA 1
ATOM 3744 C C . MET A 1 471 ? -5.387 17.099 5.428 1.00 40.53 471 MET A C 1
ATOM 3746 O O . MET A 1 471 ? -4.726 16.507 4.577 1.00 40.53 471 MET A O 1
ATOM 3750 N N . MET A 1 472 ? -6.455 16.544 5.997 1.00 41.72 472 MET A N 1
ATOM 3751 C CA . MET A 1 472 ? -7.095 15.306 5.585 1.00 41.72 472 MET A CA 1
ATOM 3752 C C . MET A 1 472 ? -8.602 15.502 5.781 1.00 41.72 472 MET A C 1
ATOM 3754 O O . MET A 1 472 ? -9.080 15.336 6.891 1.00 41.72 472 MET A O 1
ATOM 3758 N N . ASN A 1 473 ? -9.350 15.874 4.730 1.00 40.06 473 ASN A N 1
ATOM 3759 C CA . ASN A 1 473 ? -10.820 15.750 4.737 1.00 40.06 473 ASN A CA 1
ATOM 3760 C C . ASN A 1 473 ? -11.142 14.250 4.813 1.00 40.06 473 ASN A C 1
ATOM 3762 O O . ASN A 1 473 ? -11.340 13.622 3.773 1.00 40.06 473 ASN A O 1
ATOM 3766 N N . MET A 1 474 ? -11.035 13.642 5.991 1.00 43.97 474 MET A N 1
ATOM 3767 C CA . MET A 1 474 ? -11.020 12.187 6.139 1.00 43.97 474 MET A CA 1
ATOM 3768 C C . MET A 1 474 ? -12.107 11.602 7.011 1.00 43.97 474 MET A C 1
ATOM 3770 O O . MET A 1 474 ? -12.036 10.409 7.278 1.00 43.97 474 MET A O 1
ATOM 3774 N N . ASP A 1 475 ? -13.148 12.349 7.366 1.00 44.25 475 ASP A N 1
ATOM 3775 C CA . ASP A 1 475 ? -14.366 11.672 7.797 1.00 44.25 475 ASP A CA 1
ATOM 3776 C C . ASP A 1 475 ? -15.589 12.606 7.823 1.00 44.25 475 ASP A C 1
ATOM 3778 O O . ASP A 1 475 ? -15.924 13.191 8.847 1.00 44.25 475 ASP A O 1
ATOM 3782 N N . GLU A 1 476 ? -16.341 12.675 6.716 1.00 38.94 476 GLU A N 1
ATOM 3783 C CA . GLU A 1 476 ? -17.751 13.121 6.776 1.00 38.94 476 GLU A CA 1
ATOM 3784 C C . GLU A 1 476 ? -18.569 12.204 7.714 1.00 38.94 476 GLU A C 1
ATOM 3786 O O . GLU A 1 476 ? -19.565 12.612 8.306 1.00 38.94 476 GLU A O 1
ATOM 3791 N N . THR A 1 477 ? -18.114 10.962 7.909 1.00 39.09 477 THR A N 1
ATOM 3792 C CA . THR A 1 477 ? -18.719 9.963 8.789 1.00 39.09 477 THR A CA 1
ATOM 3793 C C . THR A 1 477 ? -18.419 10.182 10.287 1.00 39.09 477 THR A C 1
ATOM 3795 O O . THR A 1 477 ? -19.203 9.704 11.104 1.00 39.09 477 THR A O 1
ATOM 3798 N N . LEU A 1 478 ? -17.379 10.935 10.685 1.00 39.84 478 LEU A N 1
ATOM 3799 C CA . LEU A 1 478 ? -17.188 11.348 12.095 1.00 39.84 478 LEU A CA 1
ATOM 3800 C C . LEU A 1 478 ? -18.019 12.590 12.459 1.00 39.84 478 LEU A C 1
ATOM 3802 O O . LEU A 1 478 ? -18.451 12.714 13.601 1.00 39.84 478 LEU A O 1
ATOM 3806 N N . ASN A 1 479 ? -18.354 13.440 11.487 1.00 38.78 479 ASN A N 1
ATOM 3807 C CA . ASN A 1 479 ? -19.251 14.579 11.714 1.00 38.78 479 ASN A CA 1
ATOM 3808 C C . ASN A 1 479 ? -20.692 14.121 12.006 1.00 38.78 479 ASN A C 1
ATOM 3810 O O . ASN A 1 479 ? -21.336 14.613 12.928 1.00 38.78 479 ASN A O 1
ATOM 3814 N N . VAL A 1 480 ? -21.176 13.092 11.300 1.00 38.97 480 VAL A N 1
ATOM 3815 C CA . VAL A 1 480 ? -22.463 12.432 11.615 1.00 38.97 480 VAL A CA 1
ATOM 3816 C C . VAL A 1 480 ? -22.412 11.720 12.979 1.00 38.97 480 VAL A C 1
ATOM 3818 O O . VAL A 1 480 ? -23.426 11.614 13.670 1.00 38.97 480 VAL A O 1
ATOM 3821 N N . TRP A 1 481 ? -21.228 11.244 13.386 1.00 42.97 481 TRP A N 1
ATOM 3822 C CA . TRP A 1 481 ? -21.005 10.633 14.700 1.00 42.97 481 TRP A CA 1
ATOM 3823 C C . TRP A 1 481 ? -21.106 11.649 15.853 1.00 42.97 481 TRP A C 1
ATOM 3825 O O . TRP A 1 481 ? -21.597 11.340 16.936 1.00 42.97 481 TRP A O 1
ATOM 3835 N N . TYR A 1 482 ? -20.690 12.882 15.602 1.00 38.59 482 TYR A N 1
ATOM 3836 C CA . TYR A 1 482 ? -20.759 13.971 16.562 1.00 38.59 482 TYR A CA 1
ATOM 3837 C C . TYR A 1 482 ? -22.206 14.412 16.843 1.00 38.59 482 TYR A C 1
ATOM 3839 O O . TYR A 1 482 ? -22.631 14.409 18.000 1.00 38.59 482 TYR A O 1
ATOM 3847 N N . GLU A 1 483 ? -22.999 14.698 15.804 1.00 40.41 483 GLU A N 1
ATOM 3848 C CA . GLU A 1 483 ? -24.361 15.234 15.972 1.00 40.41 483 GLU A CA 1
ATOM 3849 C C . GLU A 1 483 ? -25.285 14.287 16.757 1.00 40.41 483 GLU A C 1
ATOM 3851 O O . GLU A 1 483 ? -26.024 14.719 17.639 1.00 40.41 483 GLU A O 1
ATOM 3856 N N . SER A 1 484 ? -25.205 12.976 16.503 1.00 41.22 484 SER A N 1
ATOM 3857 C CA . SER A 1 484 ? -26.091 12.002 17.155 1.00 41.22 484 SER A CA 1
ATOM 3858 C C . SER A 1 484 ? -25.699 11.670 18.601 1.00 41.22 484 SER A C 1
ATOM 3860 O O . SER A 1 484 ? -26.561 11.260 19.374 1.00 41.22 484 SER A O 1
ATOM 3862 N N . MET A 1 485 ? -24.431 11.821 18.982 1.00 39.19 485 MET A N 1
ATOM 3863 C CA . MET A 1 485 ? -23.946 11.537 20.340 1.00 39.19 485 MET A CA 1
ATOM 3864 C C . MET A 1 485 ? -24.126 12.744 21.274 1.00 39.19 485 MET A C 1
ATOM 3866 O O . MET A 1 485 ? -24.455 12.563 22.443 1.00 39.19 485 MET A O 1
ATOM 3870 N N . VAL A 1 486 ? -23.987 13.972 20.757 1.00 40.31 486 VAL A N 1
ATOM 3871 C CA . VAL A 1 486 ? -24.354 15.202 21.486 1.00 40.31 486 VAL A CA 1
ATOM 3872 C C . VAL A 1 486 ? -25.849 15.202 21.823 1.00 40.31 486 VAL A C 1
ATOM 3874 O O . VAL A 1 486 ? -26.236 15.580 22.926 1.00 40.31 486 VAL A O 1
ATOM 3877 N N . GLN A 1 487 ? -26.692 14.696 20.919 1.00 42.72 487 GLN A N 1
ATOM 3878 C CA . GLN A 1 487 ? -28.130 14.572 21.156 1.00 42.72 487 GLN A CA 1
ATOM 3879 C C . GLN A 1 487 ? -28.467 13.574 22.288 1.00 42.72 487 GLN A C 1
ATOM 3881 O O . GLN A 1 487 ? -29.307 13.871 23.133 1.00 42.72 487 GLN A O 1
ATOM 3886 N N . GLU A 1 488 ? -27.768 12.434 22.378 1.00 43.22 488 GLU A N 1
ATOM 3887 C CA . GLU A 1 488 ? -27.944 11.456 23.473 1.00 43.22 488 GLU A CA 1
ATOM 3888 C C . GLU A 1 488 ? -27.415 11.950 24.832 1.00 43.22 488 GLU A C 1
ATOM 3890 O O . GLU A 1 488 ? -27.951 11.580 25.881 1.00 43.22 488 GLU A O 1
ATOM 3895 N N . LEU A 1 489 ? -26.365 12.776 24.842 1.00 39.31 489 LEU A N 1
ATOM 3896 C CA . LEU A 1 489 ? -25.851 13.405 26.063 1.00 39.31 489 LEU A CA 1
ATOM 3897 C C . LEU A 1 489 ? -26.839 14.447 26.609 1.00 39.31 489 LEU A C 1
ATOM 3899 O O . LEU A 1 489 ? -27.087 14.479 27.815 1.00 39.31 489 LEU A O 1
ATOM 3903 N N . GLN A 1 490 ? -27.473 15.221 25.723 1.00 39.94 490 GLN A N 1
ATOM 3904 C CA . GLN A 1 490 ? -28.532 16.169 26.084 1.00 39.94 490 GLN A CA 1
ATOM 3905 C C . GLN A 1 490 ? -29.792 15.465 26.608 1.00 39.94 490 GLN A C 1
ATOM 3907 O O . GLN A 1 490 ? -30.361 15.905 27.605 1.00 39.94 490 GLN A O 1
ATOM 3912 N N . ASP A 1 491 ? -30.196 14.343 26.004 1.00 42.88 491 ASP A N 1
ATOM 3913 C CA . ASP A 1 491 ? -31.377 13.586 26.440 1.00 42.88 491 ASP A CA 1
ATOM 3914 C C . ASP A 1 491 ? -31.175 12.883 27.801 1.00 42.88 491 ASP A C 1
ATOM 3916 O O . ASP A 1 491 ? -32.115 12.799 28.597 1.00 42.88 491 ASP A O 1
ATOM 3920 N N . ASN A 1 492 ? -29.956 12.428 28.122 1.00 37.25 492 ASN A N 1
ATOM 3921 C CA . ASN A 1 492 ? -29.653 11.801 29.418 1.00 37.25 492 ASN A CA 1
ATOM 3922 C C . ASN A 1 492 ? -29.516 12.809 30.573 1.00 37.25 492 ASN A C 1
ATOM 3924 O O . ASN A 1 492 ? -29.825 12.458 31.708 1.00 37.25 492 ASN A O 1
ATOM 3928 N N . GLN A 1 493 ? -29.141 14.067 30.313 1.00 34.84 493 GLN A N 1
ATOM 3929 C CA . GLN A 1 493 ? -29.156 15.111 31.351 1.00 34.84 493 GLN A CA 1
ATOM 3930 C C . GLN A 1 493 ? -30.573 15.557 31.748 1.00 34.84 493 GLN A C 1
ATOM 3932 O O . GLN A 1 493 ? -30.772 16.081 32.844 1.00 34.84 493 GLN A O 1
ATOM 3937 N N . VAL A 1 494 ? -31.578 15.332 30.894 1.00 35.06 494 VAL A N 1
ATOM 3938 C CA . VAL A 1 494 ? -32.980 15.672 31.193 1.00 35.06 494 VAL A CA 1
ATOM 3939 C C . VAL A 1 494 ? -33.663 14.595 32.052 1.00 35.06 494 VAL A C 1
ATOM 3941 O O . VAL A 1 494 ? -34.634 14.901 32.744 1.00 35.06 494 VAL A O 1
ATOM 3944 N N . GLN A 1 495 ? -33.153 13.356 32.078 1.00 34.59 495 GLN A N 1
ATOM 3945 C CA . GLN A 1 495 ? -33.715 12.279 32.912 1.00 34.59 495 GLN A CA 1
ATOM 3946 C C . GLN A 1 495 ? -33.253 12.294 34.376 1.00 34.59 495 GLN A C 1
ATOM 3948 O O . GLN A 1 495 ? -33.951 11.729 35.209 1.00 34.59 495 GLN A O 1
ATOM 3953 N N . ASP A 1 496 ? -32.165 12.991 34.713 1.00 31.06 496 ASP A N 1
ATOM 3954 C CA . ASP A 1 496 ? -31.707 13.148 36.106 1.00 31.06 496 ASP A CA 1
ATOM 3955 C C . ASP A 1 496 ? -32.346 14.359 36.832 1.00 31.06 496 ASP A C 1
ATOM 3957 O O . ASP A 1 496 ? -31.988 14.673 37.969 1.00 31.06 496 ASP A O 1
ATOM 3961 N N . PHE A 1 497 ? -33.330 15.028 36.207 1.00 33.22 497 PHE A N 1
ATOM 3962 C CA . PHE A 1 497 ? -34.085 16.159 36.779 1.00 33.22 497 PHE A CA 1
ATOM 3963 C C . PHE A 1 497 ? -35.621 15.981 36.811 1.00 33.22 497 PHE A C 1
ATOM 3965 O O . PHE A 1 497 ? -36.350 16.959 37.013 1.00 33.22 497 PHE A O 1
ATOM 3972 N N . LEU A 1 498 ? -36.129 14.750 36.692 1.00 30.62 498 LEU A N 1
ATOM 3973 C CA . LEU A 1 498 ? -37.524 14.374 36.992 1.00 30.62 498 LEU A CA 1
ATOM 3974 C C . LEU A 1 498 ? -37.555 13.131 37.880 1.00 30.62 498 LEU A C 1
ATOM 3976 O O . LEU A 1 498 ? -38.450 13.076 38.757 1.00 30.62 498 LEU A O 1
#

Nearest PDB structures (foldseek):
  8qah-assembly2_B  TM=3.199E-01  e=4.063E-02  synthetic construct
  8qah-assembly1_A  TM=3.055E-01  e=3.901E-02  synthetic construct
  8qag-assembly2_B  TM=4.140E-01  e=5.319E-01  synthetic construct

Organism: NCBI:txid78410

Mean predicted aligned error: 10.92 Å

Radius of gyration: 25.59 Å; Cα contacts (8 Å, |Δi|>4): 537; chains: 1; bounding box: 69×88×76 Å

Sequence (498 aa):
MPSHVSGAIGGSLEQCPSERYAALPPQPMARSYLETYIARVHTWWPLLQLPLLRRTFQSLYRSPRQCTDHEKFVAFIVLALASGEDAQFKSQPGMMDLNDSEAYFQTSLRFFNAFHDHPRDLFGIQAVMLLAIWMLNSSSSSHSNDLWQLSRYIMSAAIELGLHRHNTDWGFTSEELEVRNRTWWCAYNLERQVAVLTGRVLSVRDHAIHALLPSPSSFDALSGPEALAAPVFHKHNVALFCRMVSLRRISGRVLESMYIARGPDGKCMDTSLQQICARSDEARKDLEQWKQQLEELDLKPSREYSEMKIEYCLIRLLLHRPSPTFMVPSRQMTSACSKVAASAIHQWSVIESKFGISAVCRCFRQLHSIILVGLAALYCDWQTTAMPQPDVQSLRRPHCHENDTTICLGLIDRGISHMKAVYLVRYRDLFQANCTSEGLDFGGEDTMMQPAGEGMETYLSQVNDFLEGGMMNMDETLNVWYESMVQELQDNQVQDFL

InterPro domains:
  IPR007219 Xylanolytic transcriptional activator, regulatory domain [PF04082] (34-291)
  IPR007219 Xylanolytic transcriptional activator, regulatory domain [SM00906] (147-220)

Secondary structure (DSSP, 8-state):
----------------S---PPPPPPHHHHHHHHHHHIIIIITT---S-HHHHHHHHHHHHH-TTTS-HHHHHHHHHHHHHHHHH-SSGGGSTT------HHHHHHHHHHHHTTSTT--SSHHHHHHHHHHHHHHHH-S-GGGHHHHHHHHHHHHHHHHHTTTT---GGG---HHHHHHHHHHHHHHHHHHHHHHHHHTPPPSS-GGG--PPPP---GGGPPPHHHHHH-HHHHHHTTHHHHHHHHHHHHHHHHHHHHS----TTS--SS--HHHHHHHHHHHHHHHHHHHHHHHHS--TT-HHHHHHHHHHHHHHHHHHS--SS-SS--HHHHHHHHHHHHHHHHHHHHHHHHH-HHHHSSSHHHHHHHHHHHHHHHHHHHHHHHS--SS-S----S---HHHHHHHHHHHHHHHHHHT-GGGHHHHHHHHHHHHTT-----S-------S-HHHHHHHHHHHHHHHSSS----HHHHHHHHHHHHHHHHHHHHTT-